Protein 3UH0 (pdb70)

Structure (mmCIF, N/CA/C/O backbone):
data_3UH0
#
_entry.id   3UH0
#
_cell.length_a   68.484
_cell.length_b   68.484
_cell.length_c   192.276
_cell.angle_alpha   90.00
_cell.angle_beta   90.00
_cell.angle_gamma   90.00
#
_symmetry.space_group_name_H-M   'P 43 21 2'
#
loop_
_entity.id
_entity.type
_entity.pdbx_description
1 polymer 'Threonyl-tRNA synthetase, mitochondrial'
2 non-polymer 'ZINC ION'
3 non-polymer "5'-O-(N-(L-THREONYL)-SULFAMOYL)ADENOSINE"
4 non-polymer 'SULFATE ION'
5 water water
#
loop_
_atom_site.group_PDB
_atom_site.id
_atom_site.type_symbol
_atom_site.label_atom_id
_atom_site.label_alt_id
_atom_site.label_comp_id
_atom_site.label_asym_id
_atom_site.label_entity_id
_atom_site.label_seq_id
_atom_site.pdbx_PDB_ins_code
_atom_site.Cartn_x
_atom_site.Cartn_y
_atom_site.Cartn_z
_atom_site.occupancy
_atom_site.B_iso_or_equiv
_atom_site.auth_seq_id
_atom_site.auth_comp_id
_atom_site.auth_asym_id
_atom_site.auth_atom_id
_atom_site.pdbx_PDB_model_num
ATOM 1 N N . SER A 1 30 ? -19.491 -30.002 -58.827 1.00 74.30 32 SER A N 1
ATOM 2 C CA . SER A 1 30 ? -18.569 -30.872 -58.096 1.00 76.82 32 SER A CA 1
ATOM 3 C C . SER A 1 30 ? -17.352 -30.105 -57.562 1.00 74.40 32 SER A C 1
ATOM 4 O O . SER A 1 30 ? -16.318 -30.698 -57.252 1.00 71.05 32 SER A O 1
ATOM 6 N N . ALA A 1 31 ? -17.496 -28.788 -57.432 1.00 69.01 33 ALA A N 1
ATOM 7 C CA . ALA A 1 31 ? -16.364 -27.901 -57.152 1.00 60.31 33 ALA A CA 1
ATOM 8 C C . ALA A 1 31 ? -15.938 -27.819 -55.683 1.00 65.83 33 ALA A C 1
ATOM 9 O O . ALA A 1 31 ? -16.771 -27.728 -54.779 1.00 61.89 33 ALA A O 1
ATOM 11 N N . THR A 1 32 ? -14.622 -27.846 -55.477 1.00 51.93 34 THR A N 1
ATOM 12 C CA . THR A 1 32 ? -13.999 -27.626 -54.174 1.00 52.37 34 THR A CA 1
ATOM 13 C C . THR A 1 32 ? -13.720 -26.138 -53.959 1.00 48.51 34 THR A C 1
ATOM 14 O O . THR A 1 32 ? -13.768 -25.352 -54.907 1.00 39.10 34 THR A O 1
ATOM 18 N N . PRO A 1 33 ? -13.425 -25.747 -52.709 1.00 50.41 35 PRO A N 1
ATOM 19 C CA . PRO A 1 33 ? -12.977 -24.386 -52.395 1.00 39.70 35 PRO A CA 1
ATOM 20 C C . PRO A 1 33 ? -11.800 -23.950 -53.269 1.00 48.43 35 PRO A C 1
ATOM 21 O O . PRO A 1 33 ? -11.819 -22.853 -53.835 1.00 33.78 35 PRO A O 1
ATOM 25 N N . ALA A 1 34 ? -10.785 -24.804 -53.368 1.00 43.80 36 ALA A N 1
ATOM 26 C CA . ALA A 1 34 ? -9.616 -24.513 -54.193 1.00 41.66 36 ALA A CA 1
ATOM 27 C C . ALA A 1 34 ? -10.011 -24.255 -55.645 1.00 33.39 36 ALA A C 1
ATOM 28 O O . ALA A 1 34 ? -9.528 -23.308 -56.268 1.00 40.36 36 ALA A O 1
ATOM 30 N N . THR A 1 35 ? -10.888 -25.101 -56.179 1.00 32.69 37 THR A N 1
ATOM 31 C CA A THR A 1 35 ? -11.374 -24.964 -57.551 0.71 38.33 37 THR A CA 1
ATOM 32 C CA B THR A 1 35 ? -11.340 -24.941 -57.556 0.29 38.32 37 THR A CA 1
ATOM 33 C C . THR A 1 35 ? -12.193 -23.688 -57.722 1.00 38.87 37 THR A C 1
ATOM 34 O O . THR A 1 35 ? -12.164 -23.050 -58.776 1.00 36.21 37 THR A O 1
ATOM 41 N N . MET A 1 36 ? -12.938 -23.324 -56.683 1.00 31.55 38 MET A N 1
ATOM 42 C CA . MET A 1 36 ? -13.752 -22.113 -56.729 1.00 31.28 38 MET A CA 1
ATOM 43 C C . MET A 1 36 ? -12.861 -20.879 -56.816 1.00 32.18 38 MET A C 1
ATOM 44 O O . MET A 1 36 ? -13.178 -19.916 -57.515 1.00 32.68 38 MET A O 1
ATOM 49 N N . THR A 1 37 ? -11.745 -20.921 -56.098 1.00 38.88 39 THR A N 1
ATOM 50 C CA . THR A 1 37 ? -10.785 -19.827 -56.092 1.00 24.19 39 THR A CA 1
ATOM 51 C C . THR A 1 37 ? -10.125 -19.675 -57.461 1.00 31.32 39 THR A C 1
ATOM 52 O O . THR A 1 37 ? -9.898 -18.557 -57.929 1.00 29.40 39 THR A O 1
ATOM 56 N N . SER A 1 38 ? -9.826 -20.802 -58.102 1.00 31.96 40 SER A N 1
ATOM 57 C CA . SER A 1 38 ? -9.210 -20.800 -59.428 1.00 30.88 40 SER A CA 1
ATOM 58 C C . SER A 1 38 ? -10.186 -20.357 -60.516 1.00 26.12 40 SER A C 1
ATOM 59 O O . SER A 1 38 ? -9.790 -19.710 -61.487 1.00 29.75 40 SER A O 1
ATOM 61 N N . MET A 1 39 ? -11.458 -20.712 -60.358 1.00 23.75 41 MET A N 1
ATOM 62 C CA . MET A 1 39 ? -12.493 -20.314 -61.316 1.00 35.17 41 MET A CA 1
ATOM 63 C C . MET A 1 39 ? -12.744 -18.806 -61.277 1.00 30.18 41 MET A C 1
ATOM 64 O O . MET A 1 39 ? -12.815 -18.149 -62.321 1.00 31.27 41 MET A O 1
ATOM 69 N N . VAL A 1 40 ? -12.881 -18.263 -60.071 1.00 21.84 42 VAL A N 1
ATOM 70 C CA . VAL A 1 40 ? -13.084 -16.825 -59.898 1.00 22.42 42 VAL A CA 1
ATOM 71 C C . VAL A 1 40 ? -11.863 -16.046 -60.383 1.00 22.88 42 VAL A C 1
ATOM 72 O O . VAL A 1 40 ? -11.991 -15.036 -61.081 1.00 23.91 42 VAL A O 1
ATOM 76 N N . SER A 1 41 ? -10.678 -16.531 -60.027 1.00 22.64 43 SER A N 1
ATOM 77 C CA . SER A 1 41 ? -9.430 -15.879 -60.419 1.00 22.57 43 SER A CA 1
ATOM 78 C C . SER A 1 41 ? -9.259 -15.832 -61.938 1.00 26.83 43 SER A C 1
ATOM 79 O O . SER A 1 41 ? -8.711 -14.870 -62.476 1.00 25.51 43 SER A O 1
ATOM 82 N N . GLN A 1 42 ? -9.737 -16.863 -62.631 1.00 28.38 44 GLN A N 1
ATOM 83 C CA A GLN A 1 42 ? -9.640 -16.910 -64.086 0.13 29.61 44 GLN A CA 1
ATOM 84 C C . GLN A 1 42 ? -10.654 -15.989 -64.745 1.00 31.65 44 GLN A C 1
ATOM 85 O O . GLN A 1 42 ? -10.411 -15.457 -65.826 1.00 45.29 44 GLN A O 1
ATOM 91 N N . ARG A 1 43 ? -11.789 -15.802 -64.083 1.00 25.98 45 ARG A N 1
ATOM 92 C CA . ARG A 1 43 ? -12.855 -14.948 -64.599 1.00 32.52 45 ARG A CA 1
ATOM 93 C C . ARG A 1 43 ? -12.526 -13.469 -64.395 1.00 28.36 45 ARG A C 1
ATOM 94 O O . ARG A 1 43 ? -12.830 -12.632 -65.246 1.00 26.66 45 ARG A O 1
ATOM 102 N N . GLN A 1 44 ? -11.866 -13.161 -63.282 1.00 21.85 46 GLN A N 1
ATOM 103 C CA . GLN A 1 44 ? -11.623 -11.776 -62.897 1.00 19.68 46 GLN A CA 1
ATOM 104 C C . GLN A 1 44 ? -10.151 -11.377 -62.931 1.00 24.38 46 GLN A C 1
ATOM 105 O O . GLN A 1 44 ? -9.795 -10.291 -62.472 1.00 16.26 46 GLN A O 1
ATOM 111 N N . ASP A 1 45 ? -9.305 -12.252 -63.468 1.00 17.98 47 ASP A N 1
ATOM 112 C CA . ASP A 1 45 ? -7.880 -11.970 -63.597 1.00 20.90 47 ASP A CA 1
ATOM 113 C C . ASP A 1 45 ? -7.256 -11.556 -62.266 1.00 15.52 47 ASP A C 1
ATOM 114 O O . ASP A 1 45 ? -6.556 -10.548 -62.193 1.00 18.31 47 ASP A O 1
ATOM 119 N N . LEU A 1 46 ? -7.497 -12.347 -61.225 1.00 19.41 48 LEU A N 1
ATOM 120 C CA . LEU A 1 46 ? -7.072 -12.002 -59.868 1.00 15.50 48 LEU A CA 1
ATOM 121 C C . LEU A 1 46 ? -5.633 -12.409 -59.558 1.00 16.58 48 LEU A C 1
ATOM 122 O O . LEU A 1 46 ? -4.819 -11.584 -59.139 1.00 17.31 48 LEU A O 1
ATOM 127 N N . PHE A 1 47 ? -5.325 -13.690 -59.748 1.00 16.83 49 PHE A N 1
ATOM 128 C CA . PHE A 1 47 ? -4.014 -14.220 -59.374 1.00 16.22 49 PHE A CA 1
ATOM 129 C C . PHE A 1 47 ? -3.424 -15.125 -60.445 1.00 33.33 49 PHE A C 1
ATOM 130 O O . PHE A 1 47 ? -4.087 -15.467 -61.424 1.00 18.55 49 PHE A O 1
ATOM 138 N N . MET A 1 48 ? -2.172 -15.519 -60.237 1.00 26.78 50 MET A N 1
ATOM 139 C CA . MET A 1 48 ? -1.525 -16.506 -61.088 1.00 27.09 50 MET A CA 1
ATOM 140 C C . MET A 1 48 ? -0.409 -17.189 -60.303 1.00 29.29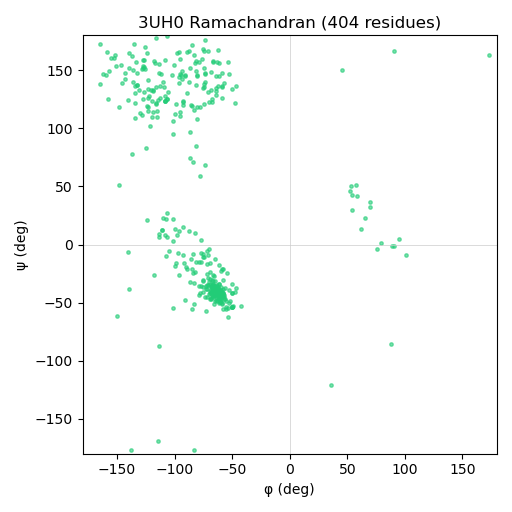 50 MET A C 1
ATOM 141 O O . MET A 1 48 ? 0.048 -16.674 -59.279 1.00 24.85 50 MET A O 1
ATOM 146 N N . THR A 1 49 ? 0.011 -18.358 -60.774 1.00 27.96 51 THR A N 1
ATOM 147 C CA . THR A 1 49 ? 1.107 -19.090 -60.159 1.00 24.58 51 THR A CA 1
ATOM 148 C C . THR A 1 49 ? 2.146 -19.441 -61.218 1.00 34.98 51 THR A C 1
ATOM 149 O O . THR A 1 49 ? 1.841 -19.472 -62.409 1.00 28.16 51 THR A O 1
ATOM 153 N N . ASP A 1 50 ? 3.372 -19.703 -60.779 1.00 28.74 52 ASP A N 1
ATOM 154 C CA . ASP A 1 50 ? 4.423 -20.170 -61.674 1.00 33.61 52 ASP A CA 1
ATOM 155 C C . ASP A 1 50 ? 5.322 -21.135 -60.915 1.00 34.00 52 ASP A C 1
ATOM 156 O O . ASP A 1 50 ? 5.622 -20.906 -59.743 1.00 28.12 52 ASP A O 1
ATOM 161 N N . PRO A 1 51 ? 5.736 -22.231 -61.576 1.00 37.72 53 PRO A N 1
ATOM 162 C CA . PRO A 1 51 ? 6.588 -23.263 -60.970 1.00 29.16 53 PRO A CA 1
ATOM 163 C C . PRO A 1 51 ? 7.979 -22.754 -60.602 1.00 35.11 53 PRO A C 1
ATOM 164 O O . PRO A 1 51 ? 8.717 -23.445 -59.896 1.00 29.12 53 PRO A O 1
ATOM 168 N N . LEU A 1 52 ? 8.339 -21.568 -61.084 1.00 28.08 54 LEU A N 1
ATOM 169 C CA . LEU A 1 52 ? 9.628 -20.978 -60.731 1.00 31.97 54 LEU A CA 1
ATOM 170 C C . LEU A 1 52 ? 9.607 -20.450 -59.297 1.00 29.50 54 LEU A C 1
ATOM 171 O O . LEU A 1 52 ? 10.644 -20.104 -58.734 1.00 24.46 54 LEU A O 1
ATOM 176 N N . SER A 1 53 ? 8.415 -20.397 -58.712 1.00 19.51 55 SER A N 1
ATOM 177 C CA A SER A 1 53 ? 8.253 -19.987 -57.321 0.37 26.50 55 SER A CA 1
ATOM 178 C CA B SER A 1 53 ? 8.258 -19.986 -57.319 0.63 26.54 55 SER A CA 1
ATOM 179 C C . SER A 1 53 ? 7.043 -20.674 -56.702 1.00 22.00 55 SER A C 1
ATOM 180 O O . SER A 1 53 ? 6.020 -20.034 -56.443 1.00 22.59 55 SER A O 1
ATOM 185 N N . PRO A 1 54 ? 7.156 -21.991 -56.465 1.00 22.24 56 PRO A N 1
ATOM 186 C CA . PRO A 1 54 ? 6.078 -22.839 -55.946 1.00 30.34 56 PRO A CA 1
ATOM 187 C C . PRO A 1 54 ? 5.575 -22.353 -54.595 1.00 23.88 56 PRO A C 1
ATOM 188 O O . PRO A 1 54 ? 6.378 -22.177 -53.681 1.00 23.64 56 PRO A O 1
ATOM 192 N N . GLY A 1 55 ? 4.268 -22.134 -54.472 1.00 23.92 57 GLY A N 1
ATOM 193 C CA . GLY A 1 55 ? 3.681 -21.760 -53.194 1.00 31.05 57 GLY A CA 1
ATOM 194 C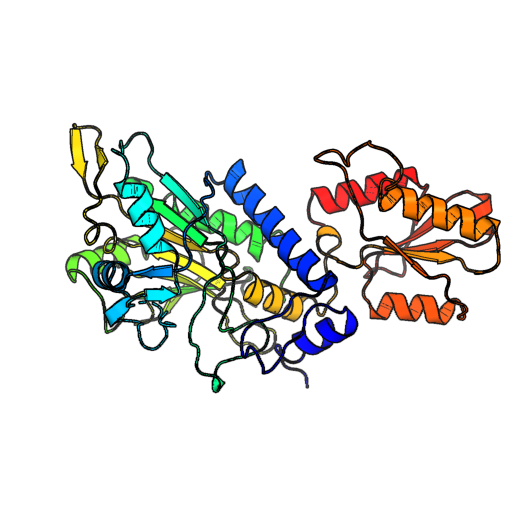 C . GLY A 1 55 ? 3.660 -20.266 -52.932 1.00 30.23 57 GLY A C 1
ATOM 195 O O . GLY A 1 55 ? 3.173 -19.823 -51.888 1.00 30.44 57 GLY A O 1
ATOM 196 N N . SER A 1 56 ? 4.202 -19.494 -53.870 1.00 20.08 58 SER A N 1
ATOM 197 C CA . SER A 1 56 ? 4.152 -18.038 -53.783 1.00 26.00 58 SER A CA 1
ATOM 198 C C . SER A 1 56 ? 3.183 -17.509 -54.830 1.00 29.55 58 SER A C 1
ATOM 199 O O . SER A 1 56 ? 3.335 -17.772 -56.019 1.00 32.19 58 SER A O 1
ATOM 202 N N . MET A 1 57 ? 2.187 -16.756 -54.384 1.00 24.72 59 MET A N 1
ATOM 203 C CA A MET A 1 57 ? 1.164 -16.251 -55.290 0.52 28.46 59 MET A CA 1
ATOM 204 C CA B MET A 1 57 ? 1.154 -16.236 -55.272 0.48 28.48 59 MET A CA 1
ATOM 205 C C . MET A 1 57 ? 1.608 -14.977 -56.006 1.00 26.51 59 MET A C 1
ATOM 206 O O . MET A 1 57 ? 2.436 -14.214 -55.505 1.00 24.54 59 MET A O 1
ATOM 215 N N . PHE A 1 58 ? 1.072 -14.779 -57.202 1.00 24.41 60 PHE A N 1
ATOM 216 C CA . PHE A 1 58 ? 1.233 -13.535 -57.933 1.00 18.12 60 PHE A CA 1
ATOM 217 C C . PHE A 1 58 ? -0.124 -12.853 -57.835 1.00 25.15 60 PHE A C 1
ATOM 218 O O . PHE A 1 58 ? -1.143 -13.454 -58.180 1.00 25.62 60 PHE A O 1
ATOM 226 N N . PHE A 1 59 ? -0.165 -11.621 -57.347 1.00 15.63 61 PHE A N 1
ATOM 227 C CA . PHE A 1 59 ? -1.416 -10.880 -57.389 1.00 16.35 61 PHE A CA 1
ATOM 228 C C . PHE A 1 59 ? -1.438 -10.001 -58.629 1.00 17.47 61 PHE A C 1
ATOM 229 O O . PHE A 1 59 ? -0.677 -9.039 -58.721 1.00 15.38 61 PHE A O 1
ATOM 237 N N . LEU A 1 60 ? -2.293 -10.340 -59.590 1.00 23.41 62 LEU A N 1
ATOM 238 C CA . LEU A 1 60 ? -2.464 -9.497 -60.768 1.00 13.39 62 LEU A CA 1
ATOM 239 C C . LEU A 1 60 ? -3.200 -8.232 -60.350 1.00 18.38 62 LEU A C 1
ATOM 240 O O . LEU A 1 60 ? -3.727 -8.164 -59.233 1.00 14.16 62 LEU A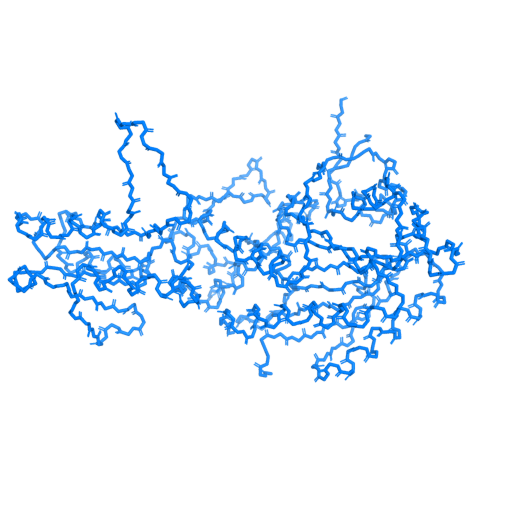 O 1
ATOM 245 N N . PRO A 1 61 ? -3.216 -7.212 -61.226 1.00 21.75 63 PRO A N 1
ATOM 246 C CA . PRO A 1 61 ? -3.810 -5.923 -60.856 1.00 16.75 63 PRO A CA 1
ATOM 247 C C . PRO A 1 61 ? -5.123 -6.062 -60.086 1.00 14.19 63 PRO A C 1
ATOM 248 O O . PRO A 1 61 ? -5.234 -5.490 -59.005 1.00 12.46 63 PRO A O 1
ATOM 252 N N . ASN A 1 62 ? -6.091 -6.803 -60.618 1.00 14.49 64 ASN A N 1
ATOM 253 C CA . ASN A 1 62 ? -7.381 -6.950 -59.943 1.00 16.54 64 ASN A CA 1
ATOM 254 C C . ASN A 1 62 ? -7.292 -7.687 -58.609 1.00 15.39 64 ASN A C 1
ATOM 255 O O . ASN A 1 62 ? -8.033 -7.382 -57.672 1.00 15.52 64 ASN A O 1
ATOM 260 N N . GLY A 1 63 ? -6.412 -8.681 -58.538 1.00 14.60 65 GLY A N 1
ATOM 261 C CA . GLY A 1 63 ? -6.203 -9.418 -57.305 1.00 12.65 65 GLY A CA 1
ATOM 262 C C . GLY A 1 63 ? -5.531 -8.534 -56.275 1.00 20.18 65 GLY A C 1
ATOM 263 O O . GLY A 1 63 ? -5.873 -8.554 -55.092 1.00 16.08 65 GLY A O 1
ATOM 264 N N . ALA A 1 64 ? -4.574 -7.735 -56.735 1.00 13.68 66 ALA A N 1
ATOM 265 C CA . ALA A 1 64 ? -3.852 -6.825 -55.854 1.00 12.08 66 ALA A CA 1
ATOM 266 C C . ALA A 1 64 ? -4.756 -5.709 -55.332 1.00 11.35 66 ALA A C 1
ATOM 267 O O . ALA A 1 64 ? -4.556 -5.216 -54.223 1.00 12.67 66 ALA A O 1
ATOM 269 N N . LYS A 1 65 ? -5.752 -5.304 -56.113 1.00 13.97 67 LYS A N 1
ATOM 270 C CA . LYS A 1 65 ? -6.687 -4.287 -55.627 1.00 14.56 67 LYS A CA 1
ATOM 271 C C . LYS A 1 65 ? -7.449 -4.782 -54.405 1.00 15.04 67 LYS A C 1
ATOM 272 O O . LYS A 1 65 ? -7.645 -4.046 -53.441 1.00 15.15 67 LYS A O 1
ATOM 278 N N . ILE A 1 66 ? -7.881 -6.035 -54.449 1.00 9.92 68 ILE A N 1
ATOM 279 C CA . ILE A 1 66 ? -8.629 -6.606 -53.332 1.00 12.46 68 ILE A CA 1
ATOM 280 C C . ILE A 1 66 ? -7.744 -6.703 -52.097 1.00 13.34 68 ILE A C 1
ATOM 281 O O . ILE A 1 66 ? -8.121 -6.261 -51.007 1.00 13.38 68 ILE A O 1
ATOM 286 N N . PHE A 1 67 ? -6.570 -7.297 -52.288 1.00 11.73 69 PHE A N 1
ATOM 287 C CA . PHE A 1 67 ? -5.541 -7.427 -51.260 1.00 19.63 69 PHE A CA 1
ATOM 288 C C . PHE A 1 67 ? -5.269 -6.091 -50.565 1.00 14.93 69 PHE A C 1
ATOM 289 O O . PHE A 1 67 ? -5.306 -5.986 -49.334 1.00 14.97 69 PHE A O 1
ATOM 297 N N . ASN A 1 68 ? -4.993 -5.067 -51.361 1.00 15.40 70 ASN A N 1
ATOM 298 C CA . ASN A 1 68 ? -4.692 -3.746 -50.822 1.00 17.61 70 ASN A CA 1
ATOM 299 C C . ASN A 1 68 ? -5.879 -3.099 -50.125 1.00 12.07 70 ASN A C 1
ATOM 300 O O . ASN A 1 68 ? -5.708 -2.363 -49.155 1.00 15.76 70 ASN A O 1
ATOM 305 N N . LYS A 1 69 ? -7.080 -3.367 -50.625 1.00 18.21 71 LYS A N 1
ATOM 306 C CA . LYS A 1 69 ? -8.282 -2.821 -50.009 1.00 17.66 71 LYS A CA 1
ATOM 307 C C . LYS A 1 69 ? -8.478 -3.411 -48.618 1.00 16.11 71 LYS A C 1
ATOM 308 O O . LYS A 1 69 ? -8.820 -2.701 -47.674 1.00 17.74 71 LYS A O 1
ATOM 314 N N . LEU A 1 70 ? -8.255 -4.715 -48.493 1.00 15.17 72 LEU A N 1
ATOM 315 C CA . LEU A 1 70 ? -8.391 -5.384 -47.202 1.00 11.02 72 LEU A CA 1
ATOM 316 C C . LEU A 1 70 ? -7.401 -4.815 -46.197 1.00 9.83 72 LEU A C 1
ATOM 317 O O . LEU A 1 70 ? -7.749 -4.568 -45.044 1.00 13.12 72 LEU A O 1
ATOM 322 N N . ILE A 1 71 ? -6.167 -4.597 -46.641 1.00 13.85 73 ILE A N 1
ATOM 323 C CA . ILE A 1 71 ? -5.127 -4.064 -45.766 1.00 12.74 73 ILE A CA 1
ATOM 324 C C . ILE A 1 71 ? -5.443 -2.629 -45.353 1.00 14.35 73 ILE A C 1
ATOM 325 O O . ILE A 1 71 ? -5.194 -2.235 -44.215 1.00 13.68 73 ILE A O 1
ATOM 330 N N . GLU A 1 72 ? -5.985 -1.852 -46.287 1.00 14.49 74 GLU A N 1
ATOM 331 C CA . GLU A 1 72 ? -6.393 -0.482 -45.996 1.00 18.63 74 GLU A CA 1
ATOM 332 C C . GLU A 1 72 ? -7.470 -0.488 -44.919 1.00 17.98 74 GLU A C 1
ATOM 333 O O . GLU A 1 72 ? -7.419 0.291 -43.969 1.00 12.51 74 GLU A O 1
ATOM 339 N N . PHE A 1 73 ? -8.448 -1.373 -45.073 1.00 13.68 75 PHE A N 1
ATOM 340 C CA . PHE A 1 73 ? -9.517 -1.494 -44.091 1.00 12.62 75 PHE A CA 1
ATOM 341 C C . PHE A 1 73 ? -8.966 -1.829 -42.710 1.00 16.31 75 PHE A C 1
ATOM 342 O O . PHE A 1 73 ? -9.308 -1.179 -41.721 1.00 16.00 75 PHE A O 1
ATOM 350 N N . MET A 1 74 ? -8.111 -2.845 -42.644 1.00 12.78 76 MET A N 1
ATOM 351 C CA . MET A 1 74 ? -7.600 -3.330 -41.365 1.00 15.98 76 MET A CA 1
ATOM 352 C C . MET A 1 74 ? -6.677 -2.316 -40.696 1.00 15.01 76 MET A C 1
ATOM 353 O O . MET A 1 74 ? -6.670 -2.189 -39.470 1.00 17.61 76 MET A O 1
ATOM 358 N N . LYS A 1 75 ? -5.895 -1.591 -41.490 1.00 17.71 77 LYS A N 1
ATOM 359 C CA . LYS A 1 75 ? -5.026 -0.559 -40.923 1.00 17.26 77 LYS A CA 1
ATOM 360 C C . LYS A 1 75 ? -5.850 0.528 -40.238 1.00 13.62 77 LYS A C 1
ATOM 361 O O . LYS A 1 75 ? -5.484 1.011 -39.166 1.00 17.92 77 LYS A O 1
ATOM 367 N N . LEU A 1 76 ? -6.963 0.908 -40.860 1.00 11.08 78 LEU A N 1
ATOM 368 C CA . LEU A 1 76 ? -7.835 1.932 -40.288 1.00 10.26 78 LEU A CA 1
ATOM 369 C C . LEU A 1 76 ? -8.386 1.480 -38.932 1.00 16.26 78 LEU A C 1
ATOM 370 O O . LEU A 1 76 ? -8.369 2.244 -37.962 1.00 16.22 78 LEU A O 1
ATOM 375 N N . GLN A 1 77 ? -8.857 0.237 -38.855 1.00 10.32 79 GLN A N 1
ATOM 376 C CA . GLN A 1 77 ? -9.409 -0.271 -37.596 1.00 12.32 79 GLN A CA 1
ATOM 377 C C . GLN A 1 77 ? -8.325 -0.343 -36.534 1.00 10.44 79 GLN A C 1
ATOM 378 O O . GLN A 1 77 ? -8.534 0.065 -35.391 1.00 16.23 79 GLN A O 1
ATOM 384 N N . GLN A 1 78 ? -7.158 -0.849 -36.915 1.00 11.26 80 GLN A N 1
ATOM 385 C CA . GLN A 1 78 ? -6.073 -1.038 -35.958 1.00 14.89 80 GLN A CA 1
ATOM 386 C C . GLN A 1 78 ? -5.484 0.275 -35.438 1.00 17.14 80 GLN A C 1
ATOM 387 O O . GLN A 1 78 ? -5.220 0.401 -34.243 1.00 15.91 80 GLN A O 1
ATOM 393 N N . LYS A 1 79 ? -5.292 1.255 -36.319 1.00 15.68 81 LYS A N 1
ATOM 394 C CA . LYS A 1 79 ? -4.705 2.529 -35.899 1.00 18.92 81 LYS A CA 1
ATOM 395 C C . LY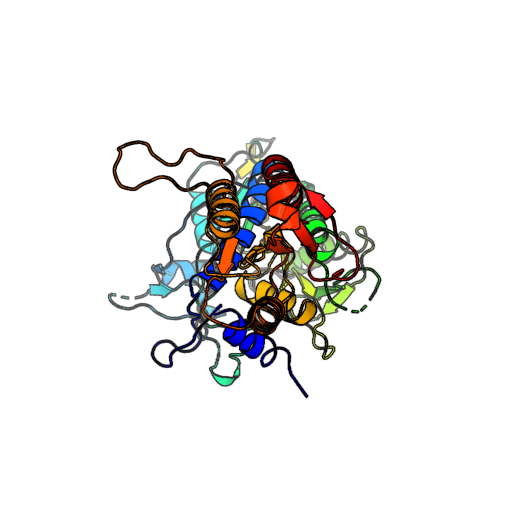S A 1 79 ? -5.685 3.462 -35.189 1.00 16.06 81 LYS A C 1
ATOM 396 O O . LYS A 1 79 ? -5.334 4.092 -34.193 1.00 18.31 81 LYS A O 1
ATOM 402 N N . PHE A 1 80 ? -6.903 3.576 -35.707 1.00 12.03 82 PHE A N 1
ATOM 403 C CA . PHE A 1 80 ? -7.809 4.628 -35.236 1.00 11.55 82 PHE A CA 1
ATOM 404 C C . PHE A 1 80 ? -9.015 4.134 -34.442 1.00 15.88 82 PHE A C 1
ATOM 405 O O . PHE A 1 80 ? -9.953 4.886 -34.188 1.00 18.46 82 PHE A O 1
ATOM 413 N N . LYS A 1 81 ? -8.985 2.870 -34.043 1.00 16.82 83 LYS A N 1
ATOM 414 C CA . LYS A 1 81 ? -10.032 2.346 -33.178 1.00 17.45 83 LYS A CA 1
ATOM 415 C C . LYS A 1 81 ? -9.468 1.425 -32.095 1.00 18.62 83 LYS A C 1
ATOM 416 O O . LYS A 1 81 ? -9.925 1.464 -30.955 1.00 18.53 83 LYS A O 1
ATOM 422 N N . PHE A 1 82 ? -8.461 0.622 -32.438 1.00 15.48 84 PHE A N 1
ATOM 423 C CA . PHE A 1 82 ? -7.956 -0.380 -31.501 1.00 16.26 84 PHE A CA 1
ATOM 424 C C . PHE A 1 82 ? -6.553 -0.142 -30.947 1.00 20.02 84 PHE A C 1
ATOM 425 O O . PHE A 1 82 ? -5.971 -1.035 -30.344 1.00 17.09 84 PHE A O 1
ATOM 433 N N . GLY A 1 83 ? -6.013 1.056 -31.155 1.00 15.67 85 GLY A N 1
ATOM 434 C CA . GLY A 1 83 ? -4.794 1.469 -30.478 1.00 14.01 85 GLY A CA 1
ATOM 435 C C . GLY A 1 83 ? -3.498 0.780 -30.874 1.00 19.39 85 GLY A C 1
ATOM 436 O O . GLY A 1 83 ? -2.637 0.543 -30.022 1.00 21.38 85 GLY A O 1
ATOM 437 N N . PHE A 1 84 ? -3.348 0.466 -32.158 1.00 16.47 86 PHE A N 1
ATOM 438 C CA . PHE A 1 84 ? -2.120 -0.145 -32.664 1.00 19.51 86 PHE A CA 1
ATOM 439 C C . PHE A 1 84 ? -1.216 0.857 -33.389 1.00 19.70 86 PHE A C 1
ATOM 440 O O . PHE A 1 84 ? -1.692 1.784 -34.042 1.00 19.99 86 PHE A O 1
ATOM 448 N N . ASN A 1 85 ? 0.092 0.656 -33.259 1.00 13.28 87 ASN A N 1
ATOM 449 C CA A ASN A 1 85 ? 1.079 1.452 -33.983 0.53 20.66 87 ASN A CA 1
ATOM 450 C C . ASN A 1 85 ? 1.861 0.567 -34.943 1.00 18.81 87 ASN A C 1
ATOM 451 O O . ASN A 1 85 ? 2.513 -0.394 -34.521 1.00 17.50 87 ASN A O 1
ATOM 460 N N . GLU A 1 86 ? 1.803 0.881 -36.234 1.00 12.77 88 GLU A N 1
ATOM 461 C CA . GLU A 1 86 ? 2.467 0.025 -37.216 1.00 11.11 88 GLU A CA 1
ATOM 462 C C . GLU A 1 86 ? 3.990 0.154 -37.210 1.00 18.60 88 GLU A C 1
ATOM 463 O O . GLU A 1 86 ? 4.542 1.246 -37.070 1.00 15.51 88 GLU A O 1
ATOM 469 N N . VAL A 1 87 ? 4.661 -0.981 -37.362 1.00 15.97 89 VAL A N 1
ATOM 470 C CA . VAL A 1 87 ? 6.110 -1.010 -37.487 1.00 17.86 89 VAL A CA 1
ATOM 471 C C . VAL A 1 87 ? 6.484 -1.789 -38.743 1.00 19.44 89 VAL A C 1
ATOM 472 O O . VAL A 1 87 ? 5.690 -2.585 -39.248 1.00 18.85 89 VAL A O 1
ATOM 476 N N . VAL A 1 88 ? 7.688 -1.551 -39.248 1.00 14.65 90 VAL A N 1
ATOM 477 C CA . VAL A 1 88 ? 8.200 -2.285 -40.398 1.00 19.55 90 VAL A CA 1
ATOM 478 C C . VAL A 1 88 ? 9.535 -2.922 -40.018 1.00 17.78 90 VAL A C 1
ATOM 479 O O . VAL A 1 88 ? 10.483 -2.224 -39.667 1.00 22.68 90 VAL A O 1
ATOM 483 N N . THR A 1 89 ? 9.599 -4.249 -40.074 1.00 20.68 91 THR A N 1
ATOM 484 C CA . THR A 1 89 ? 10.740 -4.989 -39.534 1.00 22.62 91 THR A CA 1
ATOM 485 C C . THR A 1 89 ? 11.479 -5.779 -40.623 1.00 19.42 91 THR A C 1
ATOM 486 O O . THR A 1 89 ? 10.907 -6.075 -41.672 1.00 20.89 91 THR A O 1
ATOM 490 N N . PRO A 1 90 ? 12.762 -6.109 -40.382 1.00 20.68 92 PRO A N 1
ATOM 491 C CA . PRO A 1 90 ? 13.550 -6.932 -41.312 1.00 18.60 92 PRO A CA 1
ATOM 492 C C . PRO A 1 90 ? 12.850 -8.252 -41.648 1.00 19.54 92 PRO A C 1
ATOM 493 O O . PRO A 1 90 ? 12.017 -8.714 -40.868 1.00 19.56 92 PRO A O 1
ATOM 497 N N . LEU A 1 91 ? 13.183 -8.852 -42.788 1.00 18.02 93 LEU A N 1
ATOM 498 C CA . LEU A 1 91 ? 12.642 -10.169 -43.119 1.00 17.72 93 LEU A CA 1
ATOM 499 C C . LEU A 1 91 ? 13.613 -11.287 -42.735 1.00 25.13 93 LEU A C 1
ATOM 500 O O . LEU A 1 91 ? 13.195 -12.418 -42.484 1.00 22.28 93 LEU A O 1
ATOM 505 N N . ILE A 1 92 ? 14.907 -10.973 -42.693 1.00 16.40 94 ILE A N 1
ATOM 506 C CA . ILE A 1 92 ? 15.908 -11.974 -42.330 1.00 21.10 94 ILE A CA 1
ATOM 507 C C . ILE A 1 92 ? 16.630 -11.619 -41.035 1.00 20.39 94 ILE A C 1
ATOM 508 O O . ILE A 1 92 ? 17.031 -10.473 -40.819 1.00 26.32 94 ILE A O 1
ATOM 513 N N . TYR A 1 93 ? 16.785 -12.614 -40.173 1.00 24.18 95 TYR A N 1
ATOM 514 C CA . TYR A 1 93 ? 17.529 -12.440 -38.936 1.00 25.20 95 TYR A CA 1
ATOM 515 C C . TYR A 1 93 ? 18.578 -13.539 -38.812 1.00 25.30 95 TYR A C 1
ATOM 516 O O . TYR A 1 93 ? 18.390 -14.650 -39.318 1.00 20.87 95 TYR A O 1
ATOM 525 N N . LYS A 1 94 ? 19.679 -13.226 -38.135 1.00 21.80 96 LYS A N 1
ATOM 526 C CA A LYS A 1 94 ? 20.753 -14.191 -37.933 0.46 32.22 96 LYS A CA 1
ATOM 527 C C . LYS A 1 94 ? 20.256 -15.400 -37.149 1.00 30.86 96 LYS A C 1
ATOM 528 O O . LYS A 1 94 ? 19.271 -15.312 -36.412 1.00 26.85 96 LYS A O 1
ATOM 531 N N . LYS A 1 95 ? 20.943 -16.527 -37.311 1.00 27.32 97 LYS A N 1
ATOM 532 C CA . LYS A 1 95 ? 20.570 -17.773 -36.643 1.00 35.77 97 LYS A CA 1
ATOM 533 C C . LYS A 1 95 ? 20.341 -17.597 -35.143 1.00 25.66 97 LYS A C 1
ATOM 534 O O . LYS A 1 95 ? 19.480 -18.253 -34.556 1.00 35.99 97 LYS A O 1
ATOM 536 N N . THR A 1 96 ? 21.111 -16.697 -34.538 1.00 31.87 98 THR A N 1
ATOM 537 C CA . THR A 1 96 ? 21.102 -16.489 -33.095 1.00 24.66 98 THR A CA 1
ATOM 538 C C . THR A 1 96 ? 19.760 -15.996 -32.568 1.00 36.86 98 THR A C 1
ATOM 539 O O . THR A 1 96 ? 19.316 -16.415 -31.498 1.00 26.35 98 THR A O 1
ATOM 543 N N . LEU A 1 97 ? 19.124 -15.088 -33.302 1.00 34.08 99 LEU A N 1
ATOM 544 C CA . LEU A 1 97 ? 17.834 -14.563 -32.875 1.00 29.72 99 LEU A CA 1
ATOM 545 C C . LEU A 1 97 ? 16.825 -15.697 -32.757 1.00 21.61 99 LEU A C 1
ATOM 546 O O . LEU A 1 97 ? 16.098 -15.797 -31.768 1.00 30.13 99 LEU A O 1
ATOM 551 N N . TRP A 1 98 ? 16.790 -16.553 -33.772 1.00 23.48 100 TRP A N 1
ATOM 552 C CA . TRP A 1 98 ? 15.838 -17.656 -33.803 1.00 28.51 100 TRP A CA 1
ATOM 553 C C . TRP A 1 98 ? 16.150 -18.721 -32.749 1.00 33.87 100 TRP A C 1
ATOM 554 O O . TRP A 1 98 ? 15.267 -19.479 -32.345 1.00 35.01 100 TRP A O 1
ATOM 565 N N . GLU A 1 99 ? 17.405 -18.782 -32.314 1.00 29.88 101 GLU A N 1
ATOM 566 C CA . GLU A 1 99 ? 17.793 -19.679 -31.229 1.00 39.19 101 GLU A CA 1
ATOM 567 C C . GLU A 1 99 ? 17.366 -19.083 -29.892 1.00 32.46 101 GLU A C 1
ATOM 568 O O . GLU A 1 99 ? 16.875 -19.785 -29.009 1.00 34.22 101 GLU A O 1
ATOM 574 N N . LYS A 1 100 ? 17.563 -17.776 -29.759 1.00 31.93 102 LYS A N 1
ATOM 575 C CA . LYS A 1 100 ? 17.182 -17.046 -28.557 1.00 31.11 102 LYS A CA 1
ATOM 576 C C . LYS A 1 100 ? 15.669 -17.088 -28.355 1.00 33.87 102 LYS A C 1
ATOM 577 O O . LYS A 1 100 ? 15.183 -17.152 -27.225 1.00 45.96 102 LYS A O 1
ATOM 583 N N . SER A 1 101 ? 14.926 -17.064 -29.455 1.00 32.42 103 SER A N 1
ATOM 584 C CA . SER A 1 101 ? 13.469 -17.068 -29.385 1.00 37.11 103 SER A CA 1
ATOM 585 C C . SER A 1 101 ? 12.921 -18.480 -29.201 1.00 36.89 103 SER A C 1
ATOM 586 O O . SER A 1 101 ? 11.811 -18.662 -28.700 1.00 42.91 103 SER A O 1
ATOM 589 N N . GLY A 1 102 ? 13.697 -19.477 -29.613 1.00 35.39 104 GLY A N 1
ATOM 590 C CA . GLY A 1 102 ? 13.260 -20.861 -29.529 1.00 38.75 104 GLY A CA 1
ATOM 591 C C . GLY A 1 102 ? 12.631 -21.354 -30.820 1.00 36.25 104 GLY A C 1
ATOM 592 O O . GLY A 1 102 ? 12.135 -22.478 -30.893 1.00 33.10 104 GLY A O 1
ATOM 593 N N . HIS A 1 103 ? 12.651 -20.508 -31.844 1.00 32.49 105 HIS A N 1
ATOM 594 C CA . HIS A 1 103 ? 12.106 -20.865 -33.150 1.00 33.29 105 HIS A CA 1
ATOM 595 C C . HIS A 1 103 ? 12.989 -21.864 -33.899 1.00 36.99 105 HIS A C 1
ATOM 596 O O . HIS A 1 103 ? 12.493 -22.739 -34.611 1.00 37.56 105 HIS A O 1
ATOM 603 N N . TRP A 1 104 ? 14.300 -21.731 -33.735 1.00 34.87 106 TRP A N 1
ATOM 604 C CA . TRP A 1 104 ? 15.250 -22.532 -34.506 1.00 39.30 106 TRP A CA 1
ATOM 605 C C . TRP A 1 104 ? 15.203 -24.023 -34.176 1.00 40.48 106 TRP A C 1
ATOM 606 O O . TRP A 1 104 ? 15.542 -24.861 -35.011 1.00 58.82 106 TRP A O 1
ATOM 617 N N . GLU A 1 105 ? 14.783 -24.356 -32.962 1.00 41.87 107 GLU A N 1
ATOM 618 C CA . GLU A 1 105 ? 14.753 -25.751 -32.537 1.00 41.12 107 GLU A CA 1
ATOM 619 C C . GLU A 1 105 ? 13.350 -26.352 -32.591 1.00 47.26 107 GLU A C 1
ATOM 620 O O . GLU A 1 105 ? 13.153 -27.508 -32.222 1.00 58.58 107 GLU A O 1
ATOM 622 N N . ASN A 1 106 ? 12.383 -25.569 -33.062 1.00 52.18 108 ASN A N 1
ATOM 623 C CA . ASN A 1 106 ? 10.971 -25.961 -33.024 1.00 49.35 108 ASN A CA 1
ATOM 624 C C . ASN A 1 106 ? 10.484 -26.037 -34.460 1.00 56.97 108 ASN A C 1
ATOM 625 O O . ASN A 1 106 ? 9.548 -26.780 -34.761 1.00 48.07 108 ASN A O 1
ATOM 630 N N . TYR A 1 107 ? 11.111 -25.277 -35.349 1.00 45.09 109 TYR A N 1
ATOM 631 C CA . TYR A 1 107 ? 10.447 -24.924 -36.593 1.00 55.83 109 TYR A CA 1
ATOM 632 C C . TYR A 1 107 ? 11.409 -24.960 -37.775 1.00 63.65 109 TYR A C 1
ATOM 633 O O . TYR A 1 107 ? 11.001 -24.804 -38.924 1.00 62.26 109 TYR A O 1
ATOM 642 N N . ALA A 1 108 ? 12.694 -25.159 -37.477 1.00 52.99 110 ALA A N 1
ATOM 643 C CA . ALA A 1 108 ? 13.768 -24.927 -38.447 1.00 56.80 110 ALA A CA 1
ATOM 644 C C . ALA A 1 108 ? 13.636 -25.749 -39.717 1.00 54.39 110 ALA A C 1
ATOM 645 O O . ALA A 1 108 ? 14.212 -25.397 -40.745 1.00 62.17 110 ALA A O 1
ATOM 647 N N . ASP A 1 109 ? 12.888 -26.845 -39.650 1.00 55.71 111 ASP A N 1
ATOM 648 C CA . ASP A 1 109 ? 12.598 -27.619 -40.853 1.00 61.44 111 ASP A CA 1
ATOM 649 C C . ASP A 1 109 ? 11.655 -26.827 -41.773 1.00 54.31 111 ASP A C 1
ATOM 650 O O . ASP A 1 109 ? 11.753 -26.894 -43.001 1.00 44.81 111 ASP A O 1
ATOM 652 N N . ASP A 1 110 ? 10.758 -26.061 -41.162 1.00 58.04 112 ASP A N 1
ATOM 653 C CA . ASP A 1 110 ? 9.804 -25.246 -41.899 1.00 53.90 112 ASP A CA 1
ATOM 654 C C . ASP A 1 110 ? 10.330 -23.837 -42.124 1.00 36.18 112 ASP A C 1
ATOM 655 O O . ASP A 1 110 ? 9.560 -22.942 -42.483 1.00 31.81 112 ASP A O 1
ATOM 660 N N . MET A 1 111 ? 11.630 -23.644 -41.913 1.00 42.19 113 MET A N 1
ATOM 661 C CA A MET A 1 111 ? 12.243 -22.330 -42.080 0.39 37.86 113 MET A CA 1
ATOM 662 C CA B MET A 1 111 ? 12.258 -22.334 -42.062 0.61 37.68 113 MET A CA 1
ATOM 663 C C . MET A 1 111 ? 13.235 -22.289 -43.232 1.00 39.43 113 MET A C 1
ATOM 664 O O . MET A 1 111 ? 14.158 -23.093 -43.306 1.00 51.06 113 MET A O 1
ATOM 673 N N . PHE A 1 112 ? 13.034 -21.344 -44.141 1.00 29.42 114 PHE A N 1
ATOM 674 C CA . PHE A 1 112 ? 13.980 -21.109 -45.221 1.00 26.83 114 PHE A CA 1
ATOM 675 C C . PHE A 1 112 ? 15.233 -20.499 -44.613 1.00 43.33 114 PHE A C 1
ATOM 676 O O . PHE A 1 112 ? 15.163 -19.474 -43.934 1.00 32.86 114 PHE A O 1
ATOM 684 N N . LYS A 1 113 ? 16.375 -21.141 -44.827 1.00 38.16 115 LYS A N 1
ATOM 685 C CA . LYS A 1 113 ? 17.638 -20.587 -44.365 1.00 37.62 115 LYS A CA 1
ATOM 686 C C . LYS A 1 113 ? 18.166 -19.644 -45.439 1.00 36.91 115 LYS A C 1
ATOM 687 O O . LYS A 1 113 ? 17.867 -19.817 -46.621 1.00 43.16 115 LYS A O 1
ATOM 689 N N . VAL A 1 114 ? 18.932 -18.636 -45.036 1.00 37.07 116 VAL A N 1
ATOM 690 C CA . VAL A 1 114 ? 19.478 -17.685 -45.999 1.00 38.12 116 VAL A CA 1
ATOM 691 C C . VAL A 1 114 ? 21.002 -17.673 -45.944 1.00 36.15 116 VAL A C 1
ATOM 692 O O . VAL A 1 114 ? 21.587 -17.614 -44.866 1.00 35.25 116 VAL A O 1
ATOM 696 N N . GLU A 1 115 ? 21.644 -17.727 -47.106 1.00 49.49 117 GLU A N 1
ATOM 697 C CA . GLU A 1 115 ? 23.091 -17.898 -47.143 1.00 53.87 117 GLU A CA 1
ATOM 698 C C . GLU A 1 115 ? 23.840 -16.739 -47.799 1.00 44.65 117 GLU A C 1
ATOM 699 O O . GLU A 1 115 ? 23.468 -16.275 -48.877 1.00 53.72 117 GLU A O 1
ATOM 701 N N . THR A 1 116 ? 24.901 -16.279 -47.141 1.00 55.76 118 THR A N 1
ATOM 702 C CA . THR A 1 116 ? 25.796 -15.275 -47.716 1.00 62.61 118 THR A CA 1
ATOM 703 C C . THR A 1 116 ? 26.889 -15.930 -48.558 1.00 65.27 118 THR A C 1
ATOM 704 O O . THR A 1 116 ? 27.837 -16.501 -48.021 1.00 67.19 118 THR A O 1
ATOM 706 N N . GLU A 1 123 ? 23.411 -19.173 -41.852 1.00 37.92 125 GLU A N 1
ATOM 707 C CA . GLU A 1 123 ? 23.592 -18.291 -40.703 1.00 49.37 125 GLU A CA 1
ATOM 708 C C . GLU A 1 123 ? 22.426 -17.312 -40.589 1.00 35.62 125 GLU A C 1
ATOM 709 O O . GLU A 1 123 ? 22.376 -16.493 -39.667 1.00 41.48 125 GLU A O 1
ATOM 711 N N . TYR A 1 124 ? 21.490 -17.412 -41.529 1.00 37.13 126 TYR A N 1
ATOM 712 C CA . TYR A 1 124 ? 20.308 -16.553 -41.545 1.00 39.20 126 TYR A CA 1
ATOM 713 C C . TYR A 1 124 ? 19.014 -17.367 -41.645 1.00 40.37 126 TYR A C 1
ATOM 714 O O . TYR A 1 124 ? 19.006 -18.486 -42.174 1.00 34.85 126 TYR A O 1
ATOM 723 N N . GLY A 1 125 ? 17.924 -16.800 -41.135 1.00 26.48 127 GLY A N 1
ATOM 724 C CA . GLY A 1 125 ? 16.606 -17.402 -41.258 1.00 28.09 127 GLY A CA 1
ATOM 725 C C . GLY A 1 125 ? 15.614 -16.401 -41.824 1.00 26.91 127 GLY A C 1
ATOM 726 O O . GLY A 1 125 ? 15.480 -15.296 -41.303 1.00 23.28 127 GLY A O 1
ATOM 727 N N . LEU A 1 126 ? 14.941 -16.778 -42.908 1.00 24.06 128 LEU A N 1
ATOM 728 C CA . LEU A 1 126 ? 13.862 -15.970 -43.472 1.00 21.11 128 LEU A CA 1
ATOM 729 C C . LEU A 1 126 ? 12.639 -16.117 -42.572 1.00 28.45 128 LEU A C 1
ATOM 730 O O . LEU A 1 126 ? 12.148 -17.225 -42.365 1.00 26.00 128 LEU A O 1
ATOM 735 N N . LYS A 1 127 ? 12.145 -15.007 -42.036 1.00 20.67 129 LYS A N 1
ATOM 736 C CA . LYS A 1 127 ? 11.167 -15.086 -40.956 1.00 19.46 129 LYS A CA 1
ATOM 737 C C . LYS A 1 127 ? 9.846 -15.745 -41.353 1.00 22.69 129 LYS A C 1
ATOM 738 O O . LYS A 1 127 ? 9.274 -15.433 -42.401 1.00 18.86 129 LYS A O 1
ATOM 744 N N . PRO A 1 128 ? 9.382 -16.692 -40.521 1.00 23.12 130 PRO A N 1
ATOM 745 C CA . PRO A 1 128 ? 8.038 -17.274 -40.585 1.00 20.78 130 PRO A CA 1
ATOM 746 C C . PRO A 1 128 ? 7.110 -16.577 -39.591 1.00 22.75 130 PRO A C 1
ATOM 747 O O . PRO A 1 128 ? 5.906 -16.841 -39.587 1.00 22.03 130 PRO A O 1
ATOM 751 N N . MET A 1 129 ? 7.675 -15.705 -38.755 1.00 19.01 131 MET A N 1
ATOM 752 C CA . MET A 1 129 ? 6.911 -14.953 -37.756 1.00 20.00 131 MET A CA 1
ATOM 753 C C . MET A 1 129 ? 7.549 -13.600 -37.441 1.00 20.68 131 MET A C 1
ATOM 754 O O . MET A 1 129 ? 8.761 -13.430 -37.574 1.00 22.46 131 MET A O 1
ATOM 759 N N . ASN A 1 130 ? 6.728 -12.644 -37.008 1.00 19.38 132 ASN A N 1
ATOM 760 C CA . ASN A 1 130 ? 7.218 -11.314 -36.651 1.00 18.97 132 ASN A CA 1
ATOM 761 C C . ASN A 1 130 ? 7.630 -11.145 -35.179 1.00 21.85 132 ASN A C 1
ATOM 762 O O . ASN A 1 130 ? 8.363 -10.213 -34.853 1.00 34.21 132 ASN A O 1
ATOM 767 N N . CYS A 1 131 ? 7.170 -12.028 -34.293 1.00 28.10 133 CYS A N 1
ATOM 768 C CA . CYS A 1 131 ? 7.292 -11.781 -32.842 1.00 28.01 133 CYS A CA 1
ATOM 769 C C . CYS A 1 131 ? 8.695 -11.393 -32.356 1.00 27.18 133 CYS A C 1
ATOM 770 O O . CYS A 1 131 ? 8.856 -10.379 -31.679 1.00 22.20 133 CYS A O 1
ATOM 773 N N . PRO A 1 132 ? 9.711 -12.204 -32.684 1.00 31.00 134 PRO A N 1
ATOM 774 C CA . PRO A 1 132 ? 11.063 -11.891 -32.207 1.00 27.23 134 PRO A CA 1
ATOM 775 C C . PRO A 1 132 ? 11.506 -10.466 -32.550 1.00 28.35 134 PRO A C 1
ATOM 776 O O . PRO A 1 132 ? 12.151 -9.813 -31.724 1.00 27.52 134 PRO A O 1
ATOM 780 N N . GLY A 1 133 ? 11.169 -9.993 -33.747 1.00 29.25 135 GLY A N 1
ATOM 781 C CA . GLY A 1 133 ? 11.499 -8.638 -34.144 1.00 21.49 135 GLY A CA 1
ATOM 782 C C . GLY A 1 133 ? 10.832 -7.639 -33.222 1.00 23.21 135 GLY A C 1
ATOM 783 O O . GLY A 1 133 ? 11.426 -6.633 -32.838 1.00 20.94 135 GLY A O 1
ATOM 784 N N . HIS A 1 134 ? 9.585 -7.916 -32.857 1.00 20.75 136 HIS A N 1
ATOM 785 C CA . HIS A 1 134 ? 8.860 -7.026 -31.962 1.00 16.71 136 HIS A CA 1
ATOM 786 C C . HIS A 1 134 ? 9.436 -7.041 -30.538 1.00 20.02 136 HIS A C 1
ATOM 787 O O . HIS A 1 134 ? 9.378 -6.033 -29.830 1.00 17.52 136 HIS A O 1
ATOM 794 N N . CYS A 1 135 ? 10.007 -8.170 -30.121 1.00 19.57 137 CYS A N 1
ATOM 795 C CA . CYS A 1 135 ? 10.683 -8.228 -28.822 1.00 19.27 137 CYS A CA 1
ATOM 796 C C . CYS A 1 135 ? 11.924 -7.351 -28.831 1.00 27.29 137 CYS A C 1
ATOM 797 O O . CYS A 1 135 ? 12.255 -6.712 -27.832 1.00 25.55 137 CYS A O 1
ATOM 800 N N . LEU A 1 136 ? 12.609 -7.325 -29.969 1.00 23.29 138 LEU A N 1
ATOM 801 C CA . LEU A 1 136 ? 13.785 -6.482 -30.136 1.00 20.06 138 LEU A CA 1
ATOM 802 C C . LEU A 1 136 ? 13.412 -5.007 -30.025 1.00 25.40 138 LEU A C 1
ATOM 803 O O . LEU A 1 136 ? 14.153 -4.210 -29.449 1.00 29.03 138 LEU A O 1
ATOM 808 N N . ILE A 1 137 ? 12.255 -4.647 -30.570 1.00 16.77 139 ILE A N 1
ATOM 809 C CA . ILE A 1 137 ? 11.790 -3.266 -30.513 1.00 16.06 139 ILE A CA 1
ATOM 810 C C . ILE A 1 137 ? 11.404 -2.872 -29.088 1.00 27.48 139 ILE A C 1
ATOM 811 O O . ILE A 1 137 ? 11.708 -1.769 -28.634 1.00 25.67 139 ILE A O 1
ATOM 816 N N . PHE A 1 138 ? 10.728 -3.773 -28.386 1.00 20.37 140 PHE A N 1
ATOM 817 C CA . PHE A 1 138 ? 10.340 -3.496 -27.014 1.00 21.80 140 PHE A CA 1
ATOM 818 C C . PHE A 1 138 ? 11.583 -3.247 -26.161 1.00 20.44 140 PHE A C 1
ATOM 819 O O . PHE A 1 138 ? 11.669 -2.251 -25.441 1.00 27.50 140 PHE A O 1
ATOM 827 N N . GLY A 1 139 ? 12.551 -4.151 -26.257 1.00 22.00 141 GLY A N 1
ATOM 828 C CA . GLY A 1 139 ? 13.719 -4.103 -25.394 1.00 35.26 141 GLY A CA 1
ATOM 829 C C . GLY A 1 139 ? 14.758 -3.058 -25.754 1.00 39.61 141 GLY A C 1
ATOM 830 O O . GLY A 1 139 ? 15.810 -2.986 -25.116 1.00 42.23 141 GLY A O 1
ATOM 831 N N . LYS A 1 140 ? 14.470 -2.243 -26.766 1.00 39.82 142 LYS A N 1
ATOM 832 C CA . LYS A 1 140 ? 15.423 -1.233 -27.230 1.00 39.51 142 LYS A CA 1
ATOM 833 C C . LYS A 1 140 ? 15.339 0.066 -26.434 1.00 40.32 142 LYS A C 1
ATOM 834 O O . LYS A 1 140 ? 16.276 0.864 -26.437 1.00 51.18 142 LYS A O 1
ATOM 840 N N . LYS A 1 141 ? 14.209 0.282 -25.769 1.00 36.44 143 LYS A N 1
ATOM 841 C CA . LYS A 1 141 ? 13.995 1.489 -24.979 1.00 35.92 143 LYS A CA 1
ATOM 842 C C . LYS A 1 141 ? 13.581 1.117 -23.567 1.00 37.86 143 LYS A C 1
ATOM 843 O O . LYS A 1 141 ? 12.991 0.056 -23.351 1.00 35.43 143 LYS A O 1
ATOM 849 N N . ASP A 1 142 ? 13.877 1.983 -22.604 1.00 47.30 144 ASP A N 1
ATOM 850 C CA . ASP A 1 142 ? 13.282 1.824 -21.289 1.00 41.83 144 ASP A CA 1
ATOM 851 C C . ASP A 1 142 ? 11.778 1.891 -21.488 1.00 41.88 144 ASP A C 1
ATOM 852 O O . ASP A 1 142 ? 11.287 2.726 -22.246 1.00 48.07 144 ASP A O 1
ATOM 857 N N . ARG A 1 143 ? 11.045 1.004 -20.832 1.00 33.49 145 ARG A N 1
ATOM 858 C CA . ARG A 1 143 ? 9.599 1.009 -20.961 1.00 34.93 145 ARG A CA 1
ATOM 859 C C . ARG A 1 143 ? 8.946 1.252 -19.609 1.00 41.93 145 ARG A C 1
ATOM 860 O O . ARG A 1 143 ? 9.305 0.625 -18.613 1.00 43.64 145 ARG A O 1
ATOM 868 N N . SER A 1 144 ? 7.994 2.176 -19.576 1.00 41.68 146 SER A N 1
ATOM 869 C CA . SER A 1 144 ? 7.257 2.461 -18.353 1.00 44.70 146 SER A CA 1
ATOM 870 C C . SER A 1 144 ? 5.898 1.774 -18.383 1.00 40.90 146 SER A C 1
ATOM 871 O O . SER A 1 144 ? 5.355 1.500 -19.453 1.00 38.47 146 SER A O 1
ATOM 874 N N . TYR A 1 145 ? 5.346 1.488 -17.209 1.00 39.32 147 TYR A N 1
ATOM 875 C CA . TYR A 1 145 ? 4.017 0.900 -17.143 1.00 28.16 147 TYR A CA 1
ATOM 876 C C . TYR A 1 145 ? 3.029 1.880 -17.769 1.00 36.12 147 TYR A C 1
ATOM 877 O O . TYR A 1 145 ? 1.915 1.515 -18.144 1.00 38.85 147 TYR A O 1
ATOM 886 N N . ASN A 1 146 ? 3.468 3.128 -17.890 1.00 38.96 148 ASN A N 1
ATOM 887 C CA . ASN A 1 146 ? 2.654 4.201 -18.447 1.00 36.78 148 ASN A CA 1
ATOM 888 C C . ASN A 1 146 ? 2.375 4.088 -19.945 1.00 44.71 148 ASN A C 1
ATOM 889 O O . ASN A 1 146 ? 1.480 4.758 -20.461 1.00 41.86 148 ASN A O 1
ATOM 894 N N . GLU A 1 147 ? 3.138 3.259 -20.651 1.00 34.15 149 GLU A N 1
ATOM 895 C CA . GLU A 1 147 ? 2.907 3.102 -22.085 1.00 39.45 149 GLU A CA 1
ATOM 896 C C . GLU A 1 147 ? 2.301 1.749 -22.441 1.00 35.55 149 GLU A C 1
ATOM 897 O O . GLU A 1 147 ? 2.174 1.407 -23.618 1.00 27.83 149 GLU A O 1
ATOM 903 N N . LEU A 1 148 ? 1.920 0.988 -21.420 1.00 24.37 150 LEU A N 1
ATOM 904 C CA . LEU A 1 148 ? 1.232 -0.277 -21.633 1.00 29.40 150 LEU A CA 1
ATOM 905 C C . LEU A 1 148 ? -0.278 -0.060 -21.548 1.00 31.56 150 LEU A C 1
ATOM 906 O O . LEU A 1 148 ? -0.742 0.797 -20.795 1.00 31.84 150 LEU A O 1
ATOM 911 N N . PRO A 1 149 ? -1.056 -0.827 -22.329 1.00 28.33 151 PRO A N 1
ATOM 912 C CA . PRO A 1 149 ? -0.591 -1.846 -23.277 1.00 26.31 151 PRO A CA 1
ATOM 913 C C . PRO A 1 149 ? 0.091 -1.232 -24.497 1.00 27.61 151 PRO A C 1
ATOM 914 O O . PRO A 1 149 ? -0.449 -0.310 -25.115 1.00 23.24 151 PRO A O 1
ATOM 918 N N . LEU A 1 150 ? 1.270 -1.743 -24.832 1.00 29.24 152 LEU A N 1
ATOM 919 C CA . LEU A 1 150 ? 1.988 -1.305 -26.020 1.00 26.35 152 LEU A CA 1
ATOM 920 C C . LEU A 1 150 ? 1.611 -2.235 -27.173 1.00 23.05 152 LEU A C 1
ATOM 921 O O . LEU A 1 150 ? 1.777 -3.451 -27.071 1.00 20.42 152 LEU A O 1
ATOM 926 N N . ARG A 1 151 ? 1.088 -1.669 -28.259 1.00 18.06 153 ARG A N 1
ATOM 927 C CA . ARG A 1 151 ? 0.560 -2.480 -29.357 1.00 15.98 153 ARG A CA 1
ATOM 928 C C . ARG A 1 151 ? 1.208 -2.170 -30.704 1.00 23.60 153 ARG A C 1
ATOM 929 O O . ARG A 1 151 ? 1.051 -1.073 -31.242 1.00 17.81 153 ARG A O 1
ATOM 937 N N . PHE A 1 152 ? 1.920 -3.153 -31.244 1.00 13.47 154 PHE A N 1
ATOM 938 C CA . PHE A 1 152 ? 2.589 -3.030 -32.536 1.00 13.69 154 PHE A CA 1
ATOM 939 C C . PHE A 1 152 ? 1.890 -3.885 -33.586 1.00 19.53 154 PHE A C 1
ATOM 940 O O . PHE A 1 152 ? 1.547 -5.042 -33.325 1.00 22.02 154 PHE A O 1
ATOM 948 N N . SER A 1 153 ? 1.685 -3.320 -34.772 1.00 19.53 155 SER A N 1
ATOM 949 C CA . SER A 1 153 ? 1.128 -4.066 -35.894 1.00 15.76 155 SER A CA 1
ATOM 950 C C . SER A 1 153 ? 2.182 -4.193 -36.994 1.00 16.30 155 SER A C 1
ATOM 951 O O . SER A 1 153 ? 3.095 -3.371 -37.081 1.00 15.51 155 SER A O 1
ATOM 954 N N . ASP A 1 154 ? 2.059 -5.219 -37.831 1.00 15.45 156 ASP A N 1
ATOM 955 C CA . ASP A 1 154 ? 3.089 -5.516 -38.821 1.00 18.48 156 ASP A CA 1
ATOM 956 C C . ASP A 1 154 ? 2.489 -6.338 -39.959 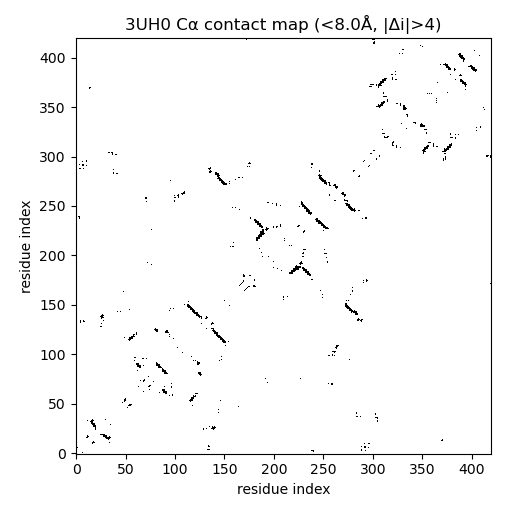1.00 21.55 156 ASP A C 1
ATOM 957 O O . ASP A 1 154 ? 1.894 -7.388 -39.720 1.00 25.86 156 ASP A O 1
ATOM 962 N N . PHE A 1 155 ? 2.633 -5.864 -41.193 1.00 17.98 157 PHE A N 1
ATOM 963 C CA . PHE A 1 155 ? 2.053 -6.564 -42.338 1.00 16.63 157 PHE A CA 1
ATOM 964 C C . PHE A 1 155 ? 3.104 -7.258 -43.201 1.00 21.81 157 PHE A C 1
ATOM 965 O O . PHE A 1 155 ? 2.860 -7.543 -44.377 1.00 16.40 157 PHE A O 1
ATOM 973 N N . SER A 1 156 ? 4.265 -7.530 -42.611 1.00 18.71 158 SER A N 1
ATOM 974 C CA . SER A 1 156 ? 5.386 -8.136 -43.331 1.00 20.01 158 SER A CA 1
ATOM 975 C C . SER A 1 156 ? 5.008 -9.416 -44.068 1.00 13.33 158 SER A C 1
ATOM 976 O O . SER A 1 156 ? 4.165 -10.184 -43.600 1.00 20.05 158 SER A O 1
ATOM 979 N N . PRO A 1 157 ? 5.643 -9.660 -45.228 1.00 16.34 159 PRO A N 1
ATOM 980 C CA . PRO A 1 157 ? 5.519 -10.982 -45.856 1.00 15.04 159 PRO A CA 1
ATOM 981 C C . PRO A 1 157 ? 6.229 -12.052 -45.023 1.00 25.14 159 PRO A C 1
ATOM 982 O O . PRO A 1 157 ? 7.364 -11.846 -44.590 1.00 18.47 159 PRO A O 1
ATOM 986 N N . LEU A 1 158 ? 5.554 -13.176 -44.791 1.00 19.92 160 LEU A N 1
ATOM 987 C CA . LEU A 1 158 ? 6.135 -14.287 -44.049 1.00 17.72 160 LEU A CA 1
ATOM 988 C C . LEU A 1 158 ? 6.325 -15.489 -44.972 1.00 22.87 160 LEU A C 1
ATOM 989 O O . LEU A 1 158 ? 5.545 -15.692 -45.905 1.00 19.16 160 LEU A O 1
ATOM 994 N N . HIS A 1 159 ? 7.366 -16.277 -44.712 1.00 20.25 161 HIS A N 1
ATOM 995 C CA . HIS A 1 159 ? 7.629 -17.491 -45.483 1.00 23.79 161 HIS A CA 1
ATOM 996 C C . HIS A 1 159 ? 7.683 -18.703 -44.567 1.00 21.26 161 HIS A C 1
ATOM 997 O O . HIS A 1 159 ? 8.322 -18.663 -43.517 1.00 22.22 161 HIS A O 1
ATOM 1004 N N . ARG A 1 160 ? 7.007 -19.775 -44.971 1.00 21.42 162 ARG A N 1
ATOM 1005 C CA . ARG A 1 160 ? 7.064 -21.045 -44.259 1.00 25.53 162 ARG A CA 1
ATOM 1006 C C . ARG A 1 160 ? 7.252 -22.166 -45.270 1.00 24.66 162 ARG A C 1
ATOM 1007 O O . ARG A 1 160 ? 6.537 -22.228 -46.271 1.00 24.13 162 ARG A O 1
ATOM 1015 N N . ASN A 1 161 ? 8.221 -23.041 -45.019 1.00 19.80 163 ASN A N 1
ATOM 1016 C CA . ASN A 1 161 ? 8.565 -24.075 -45.992 1.00 27.37 163 ASN A CA 1
ATOM 1017 C C . ASN A 1 161 ? 7.576 -25.240 -45.971 1.00 32.44 163 ASN A C 1
ATOM 1018 O O . ASN A 1 161 ? 7.957 -26.389 -45.734 1.00 28.38 163 ASN A O 1
ATOM 1023 N N . GLU A 1 162 ? 6.306 -24.932 -46.217 1.00 29.22 164 GLU A N 1
ATOM 1024 C CA . GLU A 1 162 ? 5.244 -25.935 -46.234 1.00 26.80 164 GLU A CA 1
ATOM 1025 C C . GLU A 1 162 ? 5.556 -27.040 -47.239 1.00 35.87 164 GLU A C 1
ATOM 1026 O O . GLU A 1 162 ? 6.034 -26.765 -48.338 1.00 32.02 164 GLU A O 1
ATOM 1032 N N . ALA A 1 163 ? 5.283 -28.288 -46.869 1.00 29.23 165 ALA A N 1
ATOM 1033 C CA . ALA A 1 163 ? 5.467 -29.401 -47.797 1.00 36.18 165 ALA A CA 1
ATOM 1034 C C . ALA A 1 163 ? 4.611 -29.191 -49.047 1.00 37.85 165 ALA A C 1
ATOM 1035 O O . ALA A 1 163 ? 3.442 -28.817 -48.948 1.00 33.15 165 ALA A O 1
ATOM 1037 N N . SER A 1 164 ? 5.189 -29.437 -50.220 1.00 33.75 166 SER A N 1
ATOM 1038 C CA . SER A 1 164 ? 4.490 -29.189 -51.484 1.00 31.13 166 SER A CA 1
ATOM 1039 C C . SER A 1 164 ? 3.128 -29.878 -51.589 1.00 34.77 166 SER A C 1
ATOM 1040 O O . SER A 1 164 ? 2.267 -29.430 -52.344 1.00 30.45 166 SER A O 1
ATOM 1043 N N . GLY A 1 165 ? 2.934 -30.961 -50.840 1.00 27.02 167 GLY A N 1
ATOM 1044 C CA . GLY A 1 165 ? 1.666 -31.673 -50.851 1.00 37.10 167 GLY A CA 1
ATOM 1045 C C . GLY A 1 165 ? 0.596 -30.962 -50.041 1.00 42.91 167 GLY A C 1
ATOM 1046 O O . GLY A 1 165 ? -0.594 -31.262 -50.158 1.00 37.32 167 GLY A O 1
ATOM 1047 N N . ALA A 1 166 ? 1.029 -30.010 -49.219 1.00 35.21 168 ALA A N 1
ATOM 1048 C CA . ALA A 1 166 ? 0.119 -29.250 -48.365 1.00 30.57 168 ALA A CA 1
ATOM 1049 C C . ALA A 1 166 ? -0.370 -27.969 -49.044 1.00 35.64 168 ALA A C 1
ATOM 1050 O O . ALA A 1 166 ? -1.348 -27.361 -48.607 1.00 33.83 168 ALA A O 1
ATOM 1052 N N . LEU A 1 167 ? 0.310 -27.563 -50.111 1.00 34.87 169 LEU A N 1
ATOM 1053 C CA . LEU A 1 167 ? -0.057 -26.343 -50.822 1.00 29.99 169 LEU A CA 1
ATOM 1054 C C . LEU A 1 167 ? -1.442 -26.447 -51.453 1.00 37.67 169 LEU A C 1
ATOM 1055 O O . LEU A 1 167 ? -1.740 -27.400 -52.176 1.00 23.39 169 LEU A O 1
ATOM 1060 N N . SER A 1 168 ? -2.289 -25.458 -51.183 1.00 23.17 170 SER A N 1
ATOM 1061 C CA . SER A 1 168 ? -3.626 -25.436 -51.766 1.00 34.99 170 SER A CA 1
ATOM 1062 C C . SER A 1 168 ? -4.094 -23.999 -51.981 1.00 39.08 170 SER A C 1
ATOM 1063 O O . SER A 1 168 ? -4.208 -23.230 -51.026 1.00 28.04 170 SER A O 1
ATOM 1066 N N . GLY A 1 169 ? -4.347 -23.649 -53.241 1.00 25.32 171 GLY A N 1
ATOM 1067 C CA . GLY A 1 169 ? -4.793 -22.318 -53.609 1.00 25.81 171 GLY A CA 1
ATOM 1068 C C . GLY A 1 169 ? -4.184 -21.205 -52.779 1.00 29.14 171 GLY A C 1
ATOM 1069 O O . GLY A 1 169 ? -2.963 -21.036 -52.737 1.00 25.12 171 GLY A O 1
ATOM 1070 N N . LEU A 1 170 ? -5.047 -20.445 -52.113 1.00 28.87 172 LEU A N 1
ATOM 1071 C CA . LEU A 1 170 ? -4.609 -19.326 -51.287 1.00 23.57 172 LEU A CA 1
ATOM 1072 C C . LEU A 1 170 ? -4.678 -19.649 -49.798 1.00 23.02 172 LEU A C 1
ATOM 1073 O O . LEU A 1 170 ? -4.252 -18.847 -48.972 1.00 18.54 172 LEU A O 1
ATOM 1078 N N . THR A 1 171 ? -5.209 -20.818 -49.450 1.00 16.71 173 THR A N 1
ATOM 1079 C CA . THR A 1 171 ? -5.366 -21.166 -48.039 1.00 18.73 173 THR A CA 1
ATOM 1080 C C . THR A 1 171 ? -4.039 -21.551 -47.394 1.00 31.39 173 THR A C 1
ATOM 1081 O O . THR A 1 171 ? -3.760 -21.168 -46.260 1.00 26.70 173 THR A O 1
ATOM 1085 N N . ARG A 1 172 ? -3.221 -22.309 -48.116 1.00 18.47 174 ARG A N 1
ATOM 1086 C CA A ARG A 1 172 ? -1.928 -22.734 -47.593 0.44 25.93 174 ARG A CA 1
ATOM 1087 C CA B ARG A 1 172 ? -1.929 -22.736 -47.592 0.56 25.96 174 ARG A CA 1
ATOM 1088 C C . ARG A 1 172 ? -0.812 -22.455 -48.596 1.00 22.00 174 ARG A C 1
ATOM 1089 O O . ARG A 1 172 ? -0.725 -23.101 -49.642 1.00 22.30 174 ARG A O 1
ATOM 1104 N N . LEU A 1 173 ? 0.036 -21.483 -48.264 1.00 15.92 175 LEU A N 1
ATOM 1105 C CA . LEU A 1 173 ? 1.103 -21.023 -49.148 1.00 14.69 175 LEU A CA 1
ATOM 1106 C C . LEU A 1 173 ? 2.452 -21.070 -48.455 1.00 23.65 175 LEU A C 1
ATOM 1107 O O . LEU A 1 173 ? 2.521 -21.259 -47.242 1.00 22.72 175 LEU A O 1
ATOM 1112 N N . ARG A 1 174 ? 3.520 -20.877 -49.226 1.00 16.38 176 ARG A N 1
ATOM 1113 C CA . ARG A 1 174 ? 4.859 -20.735 -48.662 1.00 18.93 176 ARG A CA 1
ATOM 1114 C C . ARG A 1 174 ? 5.179 -19.282 -48.346 1.00 18.16 176 ARG A C 1
ATOM 1115 O O . ARG A 1 174 ? 6.072 -18.994 -47.554 1.00 19.47 176 ARG A O 1
ATOM 1123 N N . LYS A 1 175 ? 4.455 -18.375 -48.991 1.00 17.26 177 LYS A N 1
ATOM 1124 C CA . LYS A 1 175 ? 4.577 -16.952 -48.715 1.00 20.49 177 LYS A CA 1
ATOM 1125 C C . LYS A 1 175 ? 3.192 -16.344 -48.512 1.00 21.10 177 LYS A C 1
ATOM 1126 O O . LYS A 1 175 ? 2.271 -16.586 -49.298 1.00 15.93 177 LYS A O 1
ATOM 1132 N N . PHE A 1 176 ? 3.047 -15.559 -47.451 1.00 21.48 178 PHE A N 1
ATOM 1133 C CA . PHE A 1 176 ? 1.773 -14.927 -47.139 1.00 16.66 178 PHE A CA 1
ATOM 1134 C C . PHE A 1 176 ? 1.982 -13.718 -46.240 1.00 19.39 178 PHE A C 1
ATOM 1135 O O . PHE A 1 176 ? 3.059 -13.529 -45.675 1.00 16.15 178 PHE A O 1
ATOM 1143 N N . HIS A 1 177 ? 0.946 -12.895 -46.122 1.00 14.48 179 HIS A N 1
ATOM 1144 C CA . HIS A 1 177 ? 1.007 -11.696 -45.302 1.00 12.42 179 HIS A CA 1
ATOM 1145 C C . HIS A 1 177 ? 0.020 -11.824 -44.158 1.00 16.29 179 HIS A C 1
ATOM 1146 O O . HIS A 1 177 ? -1.177 -12.002 -44.383 1.00 19.26 179 HIS A O 1
ATOM 1153 N N . GLN A 1 178 ? 0.513 -11.732 -42.932 1.00 16.41 180 GLN A N 1
ATOM 1154 C CA . GLN A 1 178 ? -0.374 -11.698 -41.785 1.00 18.18 180 GLN A CA 1
ATOM 1155 C C . GLN A 1 178 ? -0.724 -10.259 -41.451 1.00 15.57 180 GLN A C 1
ATOM 1156 O O . GLN A 1 178 ? 0.106 -9.367 -41.599 1.00 15.01 180 GLN A O 1
ATOM 1162 N N . ASP A 1 179 ? -1.952 -10.029 -41.001 1.00 14.01 181 ASP A N 1
ATOM 1163 C CA . ASP A 1 179 ? -2.254 -8.778 -40.320 1.00 18.81 181 ASP A CA 1
ATOM 1164 C C . ASP A 1 179 ? -1.848 -8.962 -38.858 1.00 16.80 181 ASP A C 1
ATOM 1165 O O . ASP A 1 179 ? -2.691 -9.055 -37.967 1.00 15.11 181 ASP A O 1
ATOM 1170 N N . ASP A 1 180 ? -0.538 -9.017 -38.637 1.00 15.42 182 ASP A N 1
ATOM 1171 C CA . ASP A 1 180 ? 0.030 -9.440 -37.364 1.00 17.79 182 ASP A CA 1
ATOM 1172 C C . ASP A 1 180 ? 0.021 -8.303 -36.359 1.00 16.14 182 ASP A C 1
ATOM 1173 O O . ASP A 1 180 ? -0.054 -7.137 -36.724 1.00 12.21 182 ASP A O 1
ATOM 1178 N N . GLY A 1 181 ? 0.077 -8.653 -35.083 1.00 13.25 183 GLY A N 1
ATOM 1179 C CA . GLY A 1 181 ? 0.066 -7.662 -34.030 1.00 14.93 183 GLY A CA 1
ATOM 1180 C C . GLY A 1 181 ? 0.500 -8.287 -32.724 1.00 20.05 183 GLY A C 1
ATOM 1181 O O . GLY A 1 181 ? 0.114 -9.413 -32.402 1.00 18.02 183 GLY A O 1
ATOM 1182 N N . HIS A 1 182 ? 1.317 -7.558 -31.977 1.00 21.05 184 HIS A N 1
ATOM 1183 C CA . HIS A 1 182 ? 1.774 -8.029 -30.682 1.00 18.35 184 HIS A CA 1
ATOM 1184 C C . HIS A 1 182 ? 1.501 -6.989 -29.615 1.00 23.09 184 HIS A C 1
ATOM 1185 O O . HIS A 1 182 ? 1.815 -5.809 -29.779 1.00 15.08 184 HIS A O 1
ATOM 1192 N N . ILE A 1 183 ? 0.904 -7.439 -28.520 1.00 19.68 185 ILE A N 1
ATOM 1193 C CA . ILE A 1 183 ? 0.542 -6.554 -27.426 1.00 17.47 185 ILE A CA 1
ATOM 1194 C C . ILE A 1 183 ? 1.395 -6.875 -26.210 1.00 20.44 185 ILE A C 1
ATOM 1195 O O . ILE A 1 183 ? 1.613 -8.042 -25.889 1.00 19.84 185 ILE A O 1
ATOM 1200 N N . PHE A 1 184 ? 1.891 -5.833 -25.552 1.00 22.51 186 PHE A N 1
ATOM 1201 C CA . PHE A 1 184 ? 2.657 -5.982 -24.321 1.00 23.86 186 PHE A CA 1
ATOM 1202 C C . PHE A 1 184 ? 1.881 -5.325 -23.191 1.00 28.05 186 PHE A C 1
ATOM 1203 O O . PHE A 1 184 ? 1.694 -4.110 -23.191 1.00 28.20 186 PHE A O 1
ATOM 1211 N N . CYS A 1 185 ? 1.426 -6.117 -22.227 1.00 27.28 187 CYS A N 1
ATOM 1212 C CA . CYS A 1 185 ? 0.599 -5.570 -21.162 1.00 28.79 187 CYS A CA 1
ATOM 1213 C C . CYS A 1 185 ? 0.967 -6.116 -19.789 1.00 32.76 187 CYS A C 1
ATOM 1214 O O . CYS A 1 185 ? 1.920 -6.884 -19.640 1.00 19.72 187 CYS A O 1
ATOM 1217 N N . THR A 1 186 ? 0.207 -5.695 -18.786 1.00 35.73 188 THR A N 1
ATOM 1218 C CA . THR A 1 186 ? 0.370 -6.192 -17.429 1.00 28.97 188 THR A CA 1
ATOM 1219 C C . THR A 1 186 ? -0.666 -7.283 -17.211 1.00 29.18 188 THR A C 1
ATOM 1220 O O . THR A 1 186 ? -1.612 -7.397 -17.989 1.00 25.96 188 THR A O 1
ATOM 1224 N N . PRO A 1 187 ? -0.493 -8.090 -16.155 1.00 27.88 189 PRO A N 1
ATOM 1225 C CA . PRO A 1 187 ? -1.449 -9.164 -15.871 1.00 21.91 189 PRO A CA 1
ATOM 1226 C C . PRO A 1 187 ? -2.899 -8.678 -15.869 1.00 26.29 189 PRO A C 1
ATOM 1227 O O . PRO A 1 187 ? -3.775 -9.357 -16.412 1.00 23.84 189 PRO A O 1
ATOM 1231 N N . SER A 1 188 ? -3.144 -7.512 -15.276 1.00 23.92 190 SER A N 1
ATOM 1232 C CA . SER A 1 188 ? -4.507 -7.005 -15.113 1.00 28.08 190 SER A CA 1
ATOM 1233 C C . SER A 1 188 ? -5.093 -6.417 -16.398 1.00 31.42 190 SER A C 1
ATOM 1234 O O . SER A 1 188 ? -6.274 -6.071 -16.442 1.00 32.81 190 SER A O 1
ATOM 1237 N N . GLN A 1 189 ? -4.271 -6.297 -17.436 1.00 22.69 191 GLN A N 1
ATOM 1238 C CA . GLN A 1 189 ? -4.738 -5.767 -18.716 1.00 24.63 191 GLN A CA 1
ATOM 1239 C C . GLN A 1 189 ? -5.064 -6.877 -19.715 1.00 25.15 191 GLN A C 1
ATOM 1240 O O . GLN A 1 189 ? -5.736 -6.636 -20.715 1.00 25.22 191 GLN A O 1
ATOM 1246 N N . VAL A 1 190 ? -4.598 -8.091 -19.437 1.00 27.31 192 VAL A N 1
ATOM 1247 C CA . VAL A 1 190 ? -4.780 -9.216 -20.359 1.00 25.78 192 VAL A CA 1
ATOM 1248 C C . VAL A 1 190 ? -6.224 -9.403 -20.824 1.00 27.23 192 VAL A C 1
ATOM 1249 O O . VAL A 1 190 ? -6.500 -9.453 -22.025 1.00 25.87 192 VAL A O 1
ATOM 1253 N N . LYS A 1 191 ? -7.143 -9.503 -19.870 1.00 25.02 193 LYS A N 1
ATOM 1254 C CA . LYS A 1 191 ? -8.549 -9.747 -20.177 1.00 25.52 193 LYS A CA 1
ATOM 1255 C C . LYS A 1 191 ? -9.128 -8.724 -21.147 1.00 25.44 193 LYS A C 1
ATOM 1256 O O . LYS A 1 191 ? -9.678 -9.080 -22.188 1.00 23.05 193 LYS A O 1
ATOM 1259 N N . SER A 1 192 ? -9.013 -7.449 -20.795 1.00 25.21 194 SER A N 1
ATOM 1260 C CA A SER A 1 192 ? -9.550 -6.372 -21.621 0.41 22.97 194 SER A CA 1
ATOM 1261 C CA B SER A 1 192 ? -9.567 -6.390 -21.624 0.59 22.94 194 SER A CA 1
ATOM 1262 C C . SER A 1 192 ? -8.918 -6.357 -23.006 1.00 23.04 194 SER A C 1
ATOM 1263 O O . SER A 1 192 ? -9.575 -6.054 -23.999 1.00 19.34 194 SER A O 1
ATOM 1268 N N . GLU A 1 193 ? -7.631 -6.669 -23.072 1.00 22.97 195 GLU A N 1
ATOM 1269 C CA . GLU A 1 193 ? -6.947 -6.650 -24.360 1.00 26.96 195 GLU A CA 1
ATOM 1270 C C . GLU A 1 193 ? -7.470 -7.758 -25.265 1.00 25.19 195 GLU A C 1
ATOM 1271 O O . GLU A 1 193 ? -7.690 -7.546 -26.458 1.00 17.25 195 GLU A O 1
ATOM 1277 N N . ILE A 1 194 ? -7.690 -8.932 -24.685 1.00 17.49 196 ILE A N 1
ATOM 1278 C CA . ILE A 1 194 ? -8.230 -10.058 -25.435 1.00 21.48 196 ILE A CA 1
ATOM 1279 C C . ILE A 1 194 ? -9.676 -9.823 -25.872 1.00 24.52 196 ILE A C 1
ATOM 1280 O O . ILE A 1 194 ? -10.069 -10.233 -26.966 1.00 16.86 196 ILE A O 1
ATOM 1285 N N . PHE A 1 195 ? -10.471 -9.164 -25.028 1.00 18.67 197 PHE A N 1
ATOM 1286 C CA . PHE A 1 195 ? -11.841 -8.835 -25.420 1.00 16.37 197 PHE A CA 1
ATOM 1287 C C . PHE A 1 195 ? -11.876 -7.803 -26.548 1.00 14.24 197 PHE A C 1
ATOM 1288 O O . PHE A 1 195 ? -12.758 -7.845 -27.408 1.00 18.94 197 PHE A O 1
ATOM 1296 N N . ASN A 1 196 ? -10.923 -6.877 -26.543 1.00 15.26 198 ASN A N 1
ATOM 1297 C CA . ASN A 1 196 ? -10.792 -5.932 -27.651 1.00 18.30 198 ASN A CA 1
ATOM 1298 C C . ASN A 1 196 ? -10.373 -6.630 -28.941 1.00 19.24 198 ASN A C 1
ATOM 1299 O O . ASN A 1 196 ? -10.839 -6.277 -30.025 1.00 20.40 198 ASN A O 1
ATOM 1304 N N . SER A 1 197 ? -9.491 -7.619 -28.827 1.00 11.86 199 SER A N 1
ATOM 1305 C CA . SER A 1 197 ? -9.126 -8.422 -29.995 1.00 21.43 199 SER A CA 1
ATOM 1306 C C . SER A 1 197 ? -10.346 -9.159 -30.535 1.00 19.59 199 SER A C 1
ATOM 1307 O O . SER A 1 197 ? -10.522 -9.294 -31.751 1.00 15.47 199 SER A O 1
ATOM 1310 N N . LEU A 1 198 ? -11.190 -9.634 -29.621 1.00 12.49 200 LEU A N 1
ATOM 1311 C CA . LEU A 1 198 ? -12.406 -10.354 -29.991 1.00 11.58 200 LEU A CA 1
ATOM 1312 C C . LEU A 1 198 ? -13.448 -9.423 -30.599 1.00 19.75 200 LEU A C 1
ATOM 1313 O O . LEU A 1 198 ? -14.260 -9.851 -31.420 1.00 21.55 200 LEU A O 1
ATOM 1318 N N . LYS A 1 199 ? -13.431 -8.154 -30.196 1.00 14.51 201 LYS A N 1
ATOM 1319 C CA . LYS A 1 199 ? -14.357 -7.182 -30.767 1.00 16.31 201 LYS A CA 1
ATOM 1320 C C . LYS A 1 199 ? -14.019 -6.965 -32.241 1.00 18.58 201 LYS A C 1
ATOM 1321 O O . LYS A 1 199 ? -14.905 -6.961 -33.095 1.00 16.13 201 LYS A O 1
ATOM 1327 N N . LEU A 1 200 ? -12.731 -6.801 -32.529 1.00 14.80 202 LEU A N 1
ATOM 1328 C CA . LEU A 1 200 ? -12.257 -6.615 -33.901 1.00 16.01 202 LEU A CA 1
ATOM 1329 C C . LEU A 1 200 ? -12.585 -7.842 -34.745 1.00 18.46 202 LEU A C 1
ATOM 1330 O O . LEU A 1 200 ? -12.997 -7.732 -35.903 1.00 18.10 202 LEU A O 1
ATOM 1335 N N . ILE A 1 201 ? -12.414 -9.020 -34.155 1.00 14.72 203 ILE A N 1
ATOM 1336 C CA . ILE A 1 201 ? -12.766 -10.256 -34.840 1.00 14.35 203 ILE A CA 1
ATOM 1337 C C . ILE A 1 201 ? -14.243 -10.296 -35.234 1.00 10.62 203 ILE A C 1
ATOM 1338 O O . ILE A 1 201 ? -14.577 -10.723 -36.337 1.00 13.86 203 ILE A O 1
ATOM 1343 N N . ASP A 1 202 ? -15.127 -9.837 -34.351 1.00 15.63 204 ASP A N 1
ATOM 1344 C CA . ASP A 1 202 ? -16.554 -9.828 -34.669 1.00 16.81 204 ASP A CA 1
ATOM 1345 C C . ASP A 1 202 ? -16.927 -8.791 -35.725 1.00 17.79 204 ASP A C 1
ATOM 1346 O O . ASP A 1 202 ? -17.826 -9.016 -36.534 1.00 19.56 204 ASP A O 1
ATOM 1351 N N . ILE A 1 203 ? -16.251 -7.650 -35.712 1.00 20.02 205 ILE A N 1
ATOM 1352 C CA . ILE A 1 203 ? -16.477 -6.650 -36.751 1.00 16.72 205 ILE A CA 1
ATOM 1353 C C . ILE A 1 203 ? -16.206 -7.261 -38.125 1.00 16.93 205 ILE A C 1
ATOM 1354 O O . ILE A 1 203 ? -16.969 -7.050 -39.068 1.00 18.01 205 ILE A O 1
ATOM 1359 N N . VAL A 1 204 ? -15.133 -8.043 -38.222 1.00 14.04 206 VAL A N 1
ATOM 1360 C CA . VAL A 1 204 ? -14.762 -8.709 -39.471 1.00 11.92 206 VAL A CA 1
ATOM 1361 C C . VAL A 1 204 ? -15.695 -9.877 -39.828 1.00 21.02 206 VAL A C 1
ATOM 1362 O O . VAL A 1 204 ? -16.326 -9.879 -40.890 1.00 22.00 206 VAL A O 1
ATOM 1366 N N . TYR A 1 205 ? -15.813 -10.859 -38.929 1.00 19.09 207 TYR A N 1
ATOM 1367 C CA . TYR A 1 205 ? -16.507 -12.123 -39.235 1.00 11.15 207 TYR A CA 1
ATOM 1368 C C . TYR A 1 205 ? -18.030 -12.066 -39.049 1.00 22.80 207 TYR A C 1
ATOM 1369 O O . TYR A 1 205 ? -18.767 -12.827 -39.678 1.00 19.01 207 TYR A O 1
ATOM 1378 N N . ASN A 1 206 ? -18.494 -11.156 -38.199 1.00 15.49 208 ASN A N 1
ATOM 1379 C CA . ASN A 1 206 ? -19.918 -11.070 -37.874 1.00 13.73 208 ASN A CA 1
ATOM 1380 C C . ASN A 1 206 ? -20.544 -9.706 -38.136 1.00 24.82 208 ASN A C 1
ATOM 1381 O O . ASN A 1 206 ? -21.579 -9.373 -37.564 1.00 25.63 208 ASN A O 1
ATOM 1386 N N . LYS A 1 207 ? -19.929 -8.898 -38.991 1.00 21.91 209 LYS A N 1
ATOM 1387 C CA . LYS A 1 207 ? -20.562 -7.631 -39.345 1.00 15.88 209 LYS A CA 1
ATOM 1388 C C . LYS A 1 207 ? -20.204 -7.178 -40.752 1.00 19.20 209 LYS A C 1
ATOM 1389 O O . LYS A 1 207 ? -21.082 -7.056 -41.601 1.00 18.18 209 LYS A O 1
ATOM 1395 N N . ILE A 1 208 ? -18.923 -6.947 -41.016 1.00 15.69 210 ILE A N 1
ATOM 1396 C CA . ILE A 1 208 ? -18.542 -6.380 -42.317 1.00 13.38 210 ILE A CA 1
ATOM 1397 C C . ILE A 1 208 ? -18.651 -7.390 -43.468 1.00 19.11 210 ILE A C 1
ATOM 1398 O O . ILE A 1 208 ? -19.150 -7.065 -44.551 1.00 21.18 210 ILE A O 1
ATOM 1403 N N . PHE A 1 209 ? -18.163 -8.607 -43.240 1.00 21.13 211 PHE A N 1
ATOM 1404 C CA . PHE A 1 209 ? -18.145 -9.634 -44.282 1.00 28.32 211 PHE A CA 1
ATOM 1405 C C . PHE A 1 209 ? -19.171 -10.743 -44.033 1.00 33.17 211 PHE A C 1
ATOM 1406 O O . PHE A 1 209 ? -19.166 -11.368 -42.970 1.00 35.46 211 PHE A O 1
ATOM 1414 N N . PRO A 1 210 ? -20.064 -10.979 -45.009 1.00 38.91 212 PRO A N 1
ATOM 1415 C CA . PRO A 1 210 ? -20.912 -12.176 -44.961 1.00 42.02 212 PRO A CA 1
ATOM 1416 C C . PRO A 1 210 ? -20.125 -13.446 -45.298 1.00 36.32 212 PRO A C 1
ATOM 1417 O O . PRO A 1 210 ? -19.181 -13.408 -46.092 1.00 50.54 212 PRO A O 1
ATOM 1421 N N . PHE A 1 211 ? -20.505 -14.555 -44.677 1.00 40.41 213 PHE A N 1
ATOM 1422 C CA . PHE A 1 211 ? -19.941 -15.855 -45.006 1.00 44.16 213 PHE A CA 1
ATOM 1423 C C . PHE A 1 211 ? -21.078 -16.870 -45.054 1.00 53.13 213 PHE A C 1
ATOM 1424 O O . PHE A 1 211 ? -22.163 -16.617 -44.524 1.00 55.76 213 PHE A O 1
ATOM 1432 N N . VAL A 1 212 ? -20.837 -18.013 -45.690 1.00 65.46 214 VAL A N 1
ATOM 1433 C CA . VAL A 1 212 ? -21.807 -19.107 -45.676 1.00 62.26 214 VAL A CA 1
ATOM 1434 C C . VAL A 1 212 ? -21.120 -20.441 -45.388 1.00 51.47 214 VAL A C 1
ATOM 1435 O O . VAL A 1 212 ? -21.276 -21.408 -46.128 1.00 58.34 214 VAL A O 1
ATOM 1439 N N . ALA A 1 218 ? -24.444 -22.371 -35.881 1.00 47.17 220 ALA A N 1
ATOM 1440 C CA . ALA A 1 218 ? -24.191 -21.248 -34.985 1.00 43.37 220 ALA A CA 1
ATOM 1441 C C . ALA A 1 218 ? -24.589 -19.928 -35.637 1.00 39.16 220 ALA A C 1
ATOM 1442 O O . ALA A 1 218 ? -24.537 -19.792 -36.860 1.00 45.27 220 ALA A O 1
ATOM 1444 N N . GLU A 1 219 ? -24.992 -18.959 -34.821 1.00 32.67 221 GLU A N 1
ATOM 1445 C CA . GLU A 1 219 ? -25.299 -17.623 -35.322 1.00 36.55 221 GLU A CA 1
ATOM 1446 C C . GLU A 1 219 ? -24.021 -16.949 -35.813 1.00 27.07 221 GLU A C 1
ATOM 1447 O O . GLU A 1 219 ? -24.015 -16.265 -36.839 1.00 26.50 221 GLU A O 1
ATOM 1453 N N . SER A 1 220 ? -22.941 -17.158 -35.067 1.00 24.19 222 SER A N 1
ATOM 1454 C CA . SER A 1 220 ? -21.631 -16.609 -35.401 1.00 20.69 222 SER A CA 1
ATOM 1455 C C . SER A 1 220 ? -21.027 -17.362 -36.578 1.00 23.02 222 SER A C 1
ATOM 1456 O O . SER A 1 220 ? -21.252 -18.561 -36.735 1.00 21.94 222 SER A O 1
ATOM 1459 N N . ASN A 1 221 ? -20.251 -16.662 -37.398 1.00 23.02 223 ASN A N 1
ATOM 1460 C CA . ASN A 1 221 ? -19.623 -17.282 -38.560 1.00 23.88 223 ASN A CA 1
ATOM 1461 C C . ASN A 1 221 ? -18.328 -18.023 -38.230 1.00 22.53 223 ASN A C 1
ATOM 1462 O O . ASN A 1 221 ? -17.597 -18.441 -39.126 1.00 28.43 223 ASN A O 1
ATOM 1467 N N . TYR A 1 222 ? -18.057 -18.191 -36.939 1.00 20.85 224 TYR A N 1
ATOM 1468 C CA . TYR A 1 222 ? -16.904 -18.965 -36.491 1.00 20.08 224 TYR A CA 1
ATOM 1469 C C . TYR A 1 222 ? -17.162 -19.590 -35.125 1.00 20.07 224 TYR A C 1
ATOM 1470 O O . TYR A 1 222 ? -18.079 -19.188 -34.409 1.00 22.66 224 TYR A O 1
ATOM 1479 N N . PHE A 1 223 ? -16.352 -20.583 -34.776 1.00 15.29 225 PHE A N 1
ATOM 1480 C CA . PHE A 1 223 ? -16.277 -21.052 -33.398 1.00 15.74 225 PHE A CA 1
ATOM 1481 C C . PHE A 1 223 ? -14.823 -20.977 -32.938 1.00 16.14 225 PHE A C 1
ATOM 1482 O O . PHE A 1 223 ? -13.915 -20.822 -33.758 1.00 18.40 225 PHE A O 1
ATOM 1490 N N . ILE A 1 224 ? -14.594 -21.064 -31.632 1.00 10.21 226 ILE A N 1
ATOM 1491 C CA . ILE A 1 224 ? -13.241 -20.941 -31.113 1.00 16.45 226 ILE A CA 1
ATOM 1492 C C . ILE A 1 224 ? -12.676 -22.281 -30.670 1.00 23.60 226 ILE A C 1
ATOM 1493 O O . ILE A 1 224 ? -13.334 -23.031 -29.950 1.00 19.66 226 ILE A O 1
ATOM 1498 N N . ASN A 1 225 ? -11.456 -22.575 -31.107 1.00 21.84 227 ASN A N 1
ATOM 1499 C CA . ASN A 1 225 ? -10.712 -23.716 -30.590 1.00 17.97 227 ASN A CA 1
ATOM 1500 C C . ASN A 1 225 ? -9.832 -23.274 -29.433 1.00 25.01 227 ASN A C 1
ATOM 1501 O O . ASN A 1 225 ? -9.019 -22.365 -29.586 1.00 20.10 227 ASN A O 1
ATOM 1506 N N . PHE A 1 226 ? -9.994 -23.900 -28.272 1.00 18.43 228 PHE A N 1
ATOM 1507 C CA . PHE A 1 226 ? -9.103 -23.636 -27.151 1.00 23.22 228 PHE A CA 1
ATOM 1508 C C . PHE A 1 226 ? -7.892 -24.566 -27.283 1.00 23.06 228 PHE A C 1
ATOM 1509 O O . PHE A 1 226 ? -7.945 -25.735 -26.892 1.00 22.80 228 PHE A O 1
ATOM 1517 N N . SER A 1 227 ? -6.806 -24.043 -27.848 1.00 16.49 229 SER A N 1
ATOM 1518 C CA . SER A 1 227 ? -5.636 -24.857 -28.191 1.00 18.31 229 SER A CA 1
ATOM 1519 C C . SER A 1 227 ? -4.615 -24.861 -27.065 1.00 21.34 229 SER A C 1
ATOM 1520 O O . SER A 1 227 ? -4.099 -23.810 -26.690 1.00 29.92 229 SER A O 1
ATOM 1523 N N . THR A 1 228 ? -4.312 -26.048 -26.544 1.00 22.86 230 THR A N 1
ATOM 1524 C CA . THR A 1 228 ? -3.554 -26.172 -25.298 1.00 19.83 230 THR A CA 1
ATOM 1525 C C . THR A 1 228 ? -2.101 -26.628 -25.480 1.00 25.75 230 THR A C 1
ATOM 1526 O O . THR A 1 228 ? -1.646 -26.879 -26.598 1.00 25.32 230 THR A O 1
ATOM 1530 N N . ARG A 1 229 ? -1.389 -26.739 -24.361 1.00 19.46 231 ARG A N 1
ATOM 1531 C CA . ARG A 1 229 ? 0.041 -27.048 -24.352 1.00 30.94 231 ARG A CA 1
ATOM 1532 C C . ARG A 1 229 ? 0.381 -28.224 -25.257 1.00 30.86 231 ARG A C 1
ATOM 1533 O O . ARG A 1 229 ? -0.151 -29.321 -25.081 1.00 26.28 231 ARG A O 1
ATOM 1541 N N . PRO A 1 230 ? 1.273 -27.989 -26.231 1.00 29.11 232 PRO A N 1
ATOM 1542 C CA . PRO A 1 230 ? 1.761 -28.987 -27.185 1.00 29.48 232 PRO A CA 1
ATOM 1543 C C . PRO A 1 230 ? 2.930 -29.776 -26.612 1.00 22.04 232 PRO A C 1
ATOM 1544 O O . PRO A 1 230 ? 3.453 -29.412 -25.558 1.00 28.22 232 PRO A O 1
ATOM 1548 N N . ASP A 1 231 ? 3.344 -30.827 -27.314 1.00 33.36 233 ASP A N 1
ATOM 1549 C CA A ASP A 1 231 ? 4.433 -31.687 -26.859 0.50 42.47 233 ASP A CA 1
ATOM 1550 C CA B ASP A 1 231 ? 4.428 -31.684 -26.845 0.50 42.46 233 ASP A CA 1
ATOM 1551 C C . ASP A 1 231 ? 5.704 -30.891 -26.583 1.00 48.18 233 ASP A C 1
ATOM 1552 O O . ASP A 1 231 ? 6.313 -31.015 -25.518 1.00 41.89 233 ASP A O 1
ATOM 1561 N N . HIS A 1 232 ? 6.102 -30.076 -27.554 1.00 42.65 234 HIS A N 1
ATOM 1562 C CA . HIS A 1 232 ? 7.315 -29.273 -27.432 1.00 50.83 234 HIS A CA 1
ATOM 1563 C C . HIS A 1 232 ? 6.999 -27.829 -27.085 1.00 34.76 234 HIS A C 1
ATOM 1564 O O . HIS A 1 232 ? 6.531 -27.056 -27.924 1.00 45.80 234 HIS A O 1
ATOM 1571 N N . PHE A 1 233 ? 7.264 -27.482 -25.832 1.00 40.00 235 PHE A N 1
ATOM 1572 C CA . PHE A 1 233 ? 6.993 -26.148 -25.319 1.00 32.91 235 PHE A CA 1
ATOM 1573 C C . PHE A 1 233 ? 8.168 -25.651 -24.478 1.00 44.60 235 PHE A C 1
ATOM 1574 O O . PHE A 1 233 ? 8.879 -26.443 -23.850 1.00 45.45 235 PHE A O 1
ATOM 1582 N N . ILE A 1 234 ? 8.370 -24.337 -24.468 1.00 39.10 236 ILE A N 1
ATOM 1583 C CA . ILE A 1 234 ? 9.379 -23.717 -23.609 1.00 37.79 236 ILE A CA 1
ATOM 1584 C C . ILE A 1 234 ? 8.723 -23.246 -22.315 1.00 36.42 236 ILE A C 1
ATOM 1585 O O . ILE A 1 234 ? 7.502 -23.054 -22.274 1.00 34.61 236 ILE A O 1
ATOM 1590 N N . GLY A 1 235 ? 9.522 -23.052 -21.266 1.00 35.11 237 GLY A N 1
ATOM 1591 C CA . GLY A 1 235 ? 9.008 -22.516 -20.016 1.00 35.53 237 GLY A CA 1
ATOM 1592 C C . GLY A 1 235 ? 8.532 -23.566 -19.028 1.00 38.15 237 GLY A C 1
ATOM 1593 O O . GLY A 1 235 ? 8.351 -24.730 -19.386 1.00 40.90 237 GLY A O 1
ATOM 1594 N N . ASP A 1 236 ? 8.323 -23.147 -17.781 1.00 33.72 238 ASP A N 1
ATOM 1595 C CA . ASP A 1 236 ? 7.878 -24.037 -16.707 1.00 46.83 238 ASP A CA 1
ATOM 1596 C C . ASP A 1 236 ? 6.395 -24.392 -16.838 1.00 47.30 238 ASP A C 1
ATOM 1597 O O . ASP A 1 236 ? 5.602 -23.610 -17.366 1.00 42.35 238 ASP A O 1
ATOM 1602 N N . LEU A 1 237 ? 6.025 -25.567 -16.335 1.00 34.29 239 LEU A N 1
ATOM 1603 C CA . LEU A 1 237 ? 4.667 -26.083 -16.479 1.00 36.38 239 LEU A CA 1
ATOM 1604 C C . LEU A 1 237 ? 3.641 -25.339 -15.622 1.00 37.96 239 LEU A C 1
ATOM 1605 O O . LEU A 1 237 ? 2.454 -25.316 -15.952 1.00 40.10 239 LEU A O 1
ATOM 1610 N N . LYS A 1 238 ? 4.096 -24.737 -14.526 1.00 27.08 240 LYS A N 1
ATOM 1611 C CA . LYS A 1 238 ? 3.224 -23.928 -13.675 1.00 38.41 240 LYS A CA 1
ATOM 1612 C C . LYS A 1 238 ? 2.714 -22.690 -14.415 1.00 39.67 240 LYS A C 1
ATOM 1613 O O . LYS A 1 238 ? 1.516 -22.400 -14.407 1.00 31.04 240 LYS A O 1
ATOM 1615 N N . VAL A 1 239 ? 3.629 -21.964 -15.051 1.00 32.32 241 VAL A N 1
ATOM 1616 C CA . VAL A 1 239 ? 3.267 -20.786 -15.830 1.00 34.88 241 VAL A CA 1
ATOM 1617 C C . VAL A 1 239 ? 2.284 -21.169 -16.932 1.00 34.42 241 VAL A C 1
ATOM 1618 O O . VAL A 1 239 ? 1.308 -20.461 -17.185 1.00 32.96 241 VAL A O 1
ATOM 1622 N N . TRP A 1 240 ? 2.548 -22.299 -17.581 1.00 30.42 242 TRP A N 1
ATOM 1623 C CA . TRP A 1 240 ? 1.671 -22.810 -18.628 1.00 25.10 242 TRP A CA 1
ATOM 1624 C C . TRP A 1 240 ? 0.247 -23.072 -18.133 1.00 37.57 242 TRP A C 1
ATOM 1625 O O . TRP A 1 240 ? -0.724 -22.716 -18.805 1.00 21.95 242 TRP A O 1
ATOM 1636 N N . ASN A 1 241 ? 0.113 -23.706 -16.971 1.00 30.14 243 ASN A N 1
ATOM 1637 C CA . ASN A 1 241 ? -1.218 -23.967 -16.430 1.00 25.75 243 ASN A CA 1
ATOM 1638 C C . ASN A 1 241 ? -1.955 -22.668 -16.104 1.00 25.49 243 ASN A C 1
ATOM 1639 O O . ASN A 1 241 ? -3.167 -22.568 -16.288 1.00 20.91 243 ASN A O 1
ATOM 1644 N N . HIS A 1 242 ? -1.215 -21.670 -15.634 1.00 21.65 244 HIS A N 1
ATOM 1645 C CA . HIS A 1 242 ? -1.805 -20.368 -15.336 1.00 28.11 244 HIS A CA 1
ATOM 1646 C C . HIS A 1 242 ? -2.312 -19.674 -16.601 1.00 28.59 244 HIS A C 1
ATOM 1647 O O . HIS A 1 242 ? -3.400 -19.096 -16.609 1.00 26.14 244 HIS A O 1
ATOM 1654 N N . ALA A 1 243 ? -1.520 -19.726 -17.668 1.00 31.39 245 ALA A N 1
ATOM 1655 C CA . ALA A 1 243 ? -1.901 -19.095 -18.928 1.00 25.96 245 ALA A CA 1
ATOM 1656 C C . ALA A 1 243 ? -3.172 -19.735 -19.472 1.00 28.66 245 ALA A C 1
ATOM 1657 O O . ALA A 1 243 ? -4.067 -19.049 -19.970 1.00 25.51 245 ALA A O 1
ATOM 1659 N N . GLU A 1 244 ? -3.249 -21.058 -19.370 1.00 26.17 246 GLU A N 1
ATOM 1660 C CA . GLU A 1 244 ? -4.427 -21.786 -19.828 1.00 32.02 246 GLU A CA 1
ATOM 1661 C C . GLU A 1 244 ? -5.654 -21.470 -18.982 1.00 20.14 246 GLU A C 1
ATOM 1662 O O . GLU A 1 244 ? -6.773 -21.417 -19.495 1.00 25.36 246 GLU A O 1
ATOM 1668 N N . GLN A 1 245 ? -5.444 -21.262 -17.687 1.00 19.81 247 GLN A N 1
ATOM 1669 C CA . GLN A 1 245 ? -6.540 -20.892 -16.797 1.00 27.81 247 GLN A CA 1
ATOM 1670 C C . GLN A 1 245 ? -7.078 -19.496 -17.127 1.00 23.86 247 GLN A C 1
ATOM 1671 O O . GLN A 1 245 ? -8.291 -19.286 -17.159 1.00 28.71 247 GLN A O 1
ATOM 1677 N N . VAL A 1 246 ? -6.177 -18.547 -17.369 1.00 21.14 248 VAL A N 1
ATOM 1678 C CA . VAL A 1 246 ? -6.579 -17.185 -17.715 1.00 22.28 248 VAL A CA 1
ATOM 1679 C C . VAL A 1 246 ? -7.408 -17.183 -18.991 1.00 19.99 248 VAL A C 1
ATOM 1680 O O . VAL A 1 246 ? -8.409 -16.471 -19.098 1.00 23.19 248 VAL A O 1
ATOM 1684 N N . LEU A 1 247 ? -6.981 -17.986 -19.959 1.00 26.00 249 LEU A N 1
ATOM 1685 C CA . LEU A 1 247 ? -7.641 -18.044 -21.257 1.00 24.54 249 LEU A CA 1
ATOM 1686 C C . LEU A 1 247 ? -9.031 -18.671 -21.143 1.00 22.14 249 LEU A C 1
ATOM 1687 O O . LEU A 1 247 ? -10.003 -18.144 -21.687 1.00 22.91 249 LEU A O 1
ATOM 1692 N N . LYS A 1 248 ? -9.128 -19.789 -20.429 1.00 19.73 250 LYS A N 1
ATOM 1693 C CA A LYS A 1 248 ? -10.408 -20.453 -20.213 0.38 20.15 250 LYS A CA 1
ATOM 1694 C CA B LYS A 1 248 ? -10.415 -20.445 -20.233 0.62 20.08 250 LYS A CA 1
ATOM 1695 C C . LYS A 1 248 ? -11.397 -19.502 -19.550 1.00 17.09 250 LYS A C 1
ATOM 1696 O O . LYS A 1 248 ? -12.567 -19.438 -19.929 1.00 23.62 250 LYS A O 1
ATOM 1707 N N . GLU A 1 249 ? -10.924 -18.769 -18.547 1.00 20.60 251 GLU A N 1
ATOM 1708 C CA . GLU A 1 249 ? -11.783 -17.821 -17.847 1.00 24.84 251 GLU A CA 1
ATOM 1709 C C . GLU A 1 249 ? -12.323 -16.785 -18.819 1.00 18.11 251 GLU A C 1
ATOM 1710 O O . GLU A 1 249 ? -13.522 -16.515 -18.844 1.00 22.82 251 GLU A O 1
ATOM 1716 N N . ILE A 1 250 ? -11.438 -16.205 -19.626 1.00 21.54 252 ILE A N 1
ATOM 1717 C CA . ILE A 1 250 ? -11.866 -15.223 -20.623 1.00 22.50 252 ILE A CA 1
ATOM 1718 C C . ILE A 1 250 ? -12.847 -15.844 -21.616 1.00 20.33 252 ILE A C 1
ATOM 1719 O O . ILE A 1 250 ? -13.834 -15.214 -21.999 1.00 22.08 252 ILE A O 1
ATOM 1724 N N . LEU A 1 251 ? -12.585 -17.084 -22.022 1.00 19.66 253 LEU A N 1
ATOM 1725 C CA . LEU A 1 251 ? -13.467 -17.777 -22.960 1.00 20.87 253 LEU A CA 1
ATOM 1726 C C . LEU A 1 251 ? -14.855 -17.916 -22.356 1.00 25.71 253 LEU A C 1
ATOM 1727 O O . LEU A 1 251 ? -15.867 -17.690 -23.020 1.00 21.89 253 LEU A O 1
ATOM 1732 N N . GLU A 1 252 ? -14.900 -18.300 -21.088 1.00 21.04 254 GLU A N 1
ATOM 1733 C CA A GLU A 1 252 ? -16.173 -18.469 -20.405 0.49 25.09 254 GLU A CA 1
ATOM 1734 C CA B GLU A 1 252 ? -16.175 -18.472 -20.404 0.51 25.08 254 GLU A CA 1
ATOM 1735 C C . GLU A 1 252 ? -16.908 -17.144 -20.251 1.00 25.66 254 GLU A C 1
ATOM 1736 O O . GLU A 1 252 ? -18.114 -17.069 -20.468 1.00 21.43 254 GLU A O 1
ATOM 1747 N N . GLU A 1 253 ? -16.177 -16.091 -19.896 1.00 23.44 255 GLU A N 1
ATOM 1748 C CA . GLU A 1 253 ? -16.804 -14.780 -19.747 1.00 21.25 255 GLU A CA 1
ATOM 1749 C C . GLU A 1 253 ? -17.347 -14.243 -21.069 1.00 20.31 255 GLU A C 1
ATOM 1750 O O . GLU A 1 253 ? -18.347 -13.529 -21.081 1.00 21.61 255 GLU A O 1
ATOM 1756 N N . SER A 1 254 ? -16.701 -14.593 -22.180 1.00 19.48 256 SER A N 1
ATOM 1757 C CA . SER A 1 254 ? -17.121 -14.098 -23.493 1.00 22.09 256 SER A CA 1
ATOM 1758 C C . SER A 1 254 ? -18.487 -14.655 -23.888 1.00 19.29 256 SER A C 1
ATOM 1759 O O . SER A 1 254 ? -19.256 -14.006 -24.598 1.00 18.95 256 SER A O 1
ATOM 1762 N N . GLY A 1 255 ? -18.782 -15.867 -23.432 1.00 25.25 257 GLY A N 1
ATOM 1763 C CA . GLY A 1 255 ? -20.041 -16.514 -23.759 1.00 21.83 257 GLY A CA 1
ATOM 1764 C C . GLY A 1 255 ? -20.074 -17.147 -25.138 1.00 22.17 257 GLY A C 1
ATOM 1765 O O . GLY A 1 255 ? -21.099 -17.697 -25.548 1.00 18.34 257 GLY A O 1
ATOM 1766 N N . LYS A 1 256 ? -18.960 -17.067 -25.861 1.00 16.93 258 LYS A N 1
ATOM 1767 C CA . LYS A 1 256 ? -18.872 -17.646 -27.202 1.00 20.59 258 LYS A CA 1
ATOM 1768 C C . LYS A 1 256 ? -18.608 -19.143 -27.135 1.00 20.05 258 LYS A C 1
ATOM 1769 O O . LYS A 1 256 ? -17.891 -19.607 -26.252 1.00 21.54 258 LYS A O 1
ATOM 1775 N N . PRO A 1 257 ? -19.184 -19.899 -28.077 1.00 19.08 259 PRO A N 1
ATOM 1776 C CA . PRO A 1 257 ? -18.977 -21.349 -28.176 1.00 22.32 259 PRO A CA 1
ATOM 1777 C C . PRO A 1 257 ? -17.523 -21.685 -28.490 1.00 29.42 259 PRO A C 1
ATOM 1778 O O . PRO A 1 257 ? -16.916 -21.058 -29.364 1.00 20.87 259 PRO A O 1
ATOM 1782 N N . TRP A 1 258 ? -16.974 -22.663 -27.778 1.00 18.54 260 TRP A N 1
ATOM 1783 C CA . TRP A 1 258 ? -15.590 -23.069 -27.980 1.00 16.30 260 TRP A CA 1
ATOM 1784 C C . TRP A 1 258 ? -15.436 -24.588 -27.920 1.00 26.31 260 TRP A C 1
ATOM 1785 O O . TRP A 1 258 ? -16.339 -25.300 -27.471 1.00 29.78 260 TRP A O 1
ATOM 1796 N N . LYS A 1 259 ? -14.297 -25.075 -28.397 1.00 22.54 261 LYS A N 1
ATOM 1797 C CA . LYS A 1 259 ? -13.992 -26.497 -28.358 1.00 19.85 261 LYS A CA 1
ATOM 1798 C C . LYS A 1 259 ? -12.594 -26.700 -27.823 1.00 24.70 261 LYS A C 1
ATOM 1799 O O . LYS A 1 259 ? -11.670 -25.976 -28.190 1.00 22.12 261 LYS A O 1
ATOM 1805 N N . LEU A 1 260 ? -12.432 -27.689 -26.955 1.00 21.57 262 LEU A N 1
ATOM 1806 C CA . LEU A 1 260 ? -11.100 -28.070 -26.534 1.00 22.30 262 LEU A CA 1
ATOM 1807 C C . LEU A 1 260 ? -10.340 -28.567 -27.760 1.00 21.93 262 LEU A C 1
ATOM 1808 O O . LEU A 1 260 ? -10.891 -29.295 -28.588 1.00 22.04 262 LEU A O 1
ATOM 1813 N N . ASN A 1 261 ? -9.085 -28.144 -27.885 1.00 23.64 263 ASN A N 1
ATOM 1814 C CA . ASN A 1 261 ? -8.222 -28.556 -28.987 1.00 20.18 263 ASN A CA 1
ATOM 1815 C C . ASN A 1 261 ? -6.839 -28.872 -28.431 1.00 21.88 263 ASN A C 1
ATOM 1816 O O . ASN A 1 261 ? -5.918 -28.060 -28.532 1.00 22.85 263 ASN A O 1
ATOM 1821 N N . PRO A 1 262 ? -6.695 -30.055 -27.818 1.00 21.80 264 PRO A N 1
ATOM 1822 C CA . PRO A 1 262 ? -5.482 -30.393 -27.062 1.00 21.79 264 PRO A CA 1
ATOM 1823 C C . PRO A 1 262 ? -4.232 -30.466 -27.937 1.00 30.16 264 PRO A C 1
ATOM 1824 O O . PRO A 1 262 ? -4.305 -30.879 -29.098 1.00 34.20 264 PRO A O 1
ATOM 1828 N N . GLY A 1 263 ? -3.099 -30.050 -27.382 1.00 20.12 265 GLY A N 1
ATOM 1829 C CA . GLY A 1 263 ? -1.822 -30.193 -28.057 1.00 22.56 265 GLY A CA 1
ATOM 1830 C C . GLY A 1 263 ? -1.527 -29.235 -29.198 1.00 26.74 265 GLY A C 1
ATOM 1831 O O . GLY A 1 263 ? -0.428 -29.266 -29.750 1.00 30.21 265 GLY A O 1
ATOM 1832 N N . ASP A 1 264 ? -2.485 -28.385 -29.559 1.00 27.28 266 ASP A N 1
ATOM 1833 C CA . ASP A 1 264 ? -2.301 -27.494 -30.709 1.00 23.87 266 ASP A CA 1
ATOM 1834 C C . ASP A 1 264 ? -1.867 -26.071 -30.365 1.00 29.38 266 ASP A C 1
ATOM 1835 O O . ASP A 1 264 ? -1.835 -25.205 -31.239 1.00 27.66 266 ASP A O 1
ATOM 1840 N N . GLY A 1 265 ? -1.545 -25.819 -29.103 1.00 23.05 267 GLY A N 1
ATOM 1841 C CA . GLY A 1 265 ? -1.093 -24.496 -28.706 1.00 23.77 267 GLY A CA 1
ATOM 1842 C C . GLY A 1 265 ? 0.253 -24.178 -29.328 1.00 29.90 267 GLY A C 1
ATOM 1843 O O . GLY A 1 265 ? 0.988 -25.087 -29.718 1.00 26.37 267 GLY A O 1
ATOM 1844 N N . ALA A 1 266 ? 0.586 -22.896 -29.439 1.00 31.89 268 ALA A N 1
ATOM 1845 C CA . ALA A 1 266 ? 1.904 -22.533 -29.949 1.00 28.16 268 ALA A CA 1
ATOM 1846 C C . ALA A 1 266 ? 2.952 -23.074 -28.988 1.00 34.26 268 ALA A C 1
ATOM 1847 O O . ALA A 1 266 ? 2.622 -23.500 -27.879 1.00 23.18 268 ALA A O 1
ATOM 1849 N N . PHE A 1 267 ? 4.214 -23.069 -29.396 1.00 26.41 269 PHE A N 1
ATOM 1850 C CA . PHE A 1 267 ? 5.245 -23.585 -28.509 1.00 22.13 269 PHE A CA 1
ATOM 1851 C C . PHE A 1 267 ? 5.561 -22.590 -27.391 1.00 31.23 269 PHE A C 1
ATOM 1852 O O . PHE A 1 267 ? 6.239 -22.928 -26.421 1.00 26.25 269 PHE A O 1
ATOM 1860 N N . TYR A 1 268 ? 5.047 -21.370 -27.522 1.00 21.90 270 TYR A N 1
ATOM 1861 C CA . TYR A 1 268 ? 5.312 -20.322 -26.543 1.00 27.75 270 TYR A CA 1
ATOM 1862 C C . TYR A 1 268 ? 4.096 -20.019 -25.668 1.00 27.66 270 TYR A C 1
ATOM 1863 O O . TYR A 1 268 ? 4.207 -19.289 -24.684 1.00 32.89 270 TYR A O 1
ATOM 1872 N N . GLY A 1 269 ? 2.941 -20.577 -26.024 1.00 31.05 271 GLY A N 1
ATOM 1873 C CA . GLY A 1 269 ? 1.728 -20.345 -25.256 1.00 23.51 271 GLY A CA 1
ATOM 1874 C C . GLY A 1 269 ? 0.457 -20.916 -25.863 1.00 18.19 271 GLY A C 1
ATOM 1875 O O . GLY A 1 269 ? 0.417 -21.241 -27.049 1.00 25.67 271 GLY A O 1
ATOM 1876 N N . PRO A 1 270 ? -0.602 -21.041 -25.045 1.00 18.66 272 PRO A N 1
ATOM 1877 C CA . PRO A 1 270 ? -1.892 -21.519 -25.550 1.00 21.52 272 PRO A CA 1
ATOM 1878 C C . PRO A 1 270 ? -2.565 -20.422 -26.357 1.00 21.71 272 PRO A C 1
ATOM 1879 O O . PRO A 1 270 ? -2.137 -19.266 -26.299 1.00 20.48 272 PRO A O 1
ATOM 1883 N N . LYS A 1 271 ? -3.605 -20.768 -27.103 1.00 19.32 273 LYS A N 1
ATOM 1884 C CA . LYS A 1 271 ? -4.260 -19.771 -27.939 1.00 22.42 273 LYS A CA 1
ATOM 1885 C C . LYS A 1 271 ? -5.728 -20.060 -28.201 1.00 21.68 273 LYS A C 1
ATOM 1886 O O . LYS A 1 271 ? -6.197 -21.185 -28.018 1.00 26.41 273 LYS A O 1
ATOM 1892 N N . LEU A 1 272 ? -6.450 -19.015 -28.593 1.00 21.05 274 LEU A N 1
ATOM 1893 C CA . LEU A 1 272 ? -7.808 -19.146 -29.093 1.00 15.10 274 LEU A CA 1
ATOM 1894 C C . LEU A 1 272 ? -7.733 -19.099 -30.616 1.00 22.95 274 LEU A C 1
ATOM 1895 O O . LEU A 1 272 ? -7.381 -18.071 -31.197 1.00 24.94 274 LEU A O 1
ATOM 1900 N N . ASP A 1 273 ? -8.032 -20.216 -31.265 1.00 17.32 275 ASP A N 1
ATOM 1901 C CA . ASP A 1 273 ? -8.003 -20.259 -32.718 1.00 20.18 275 ASP A CA 1
ATOM 1902 C C . ASP A 1 273 ? -9.410 -20.091 -33.281 1.00 20.52 275 ASP A C 1
ATOM 1903 O O . ASP A 1 273 ? -10.310 -20.869 -32.971 1.00 24.21 275 ASP A O 1
ATOM 1908 N N . ILE A 1 274 ? -9.596 -19.050 -34.088 1.00 19.53 276 ILE A N 1
ATOM 1909 C CA . ILE A 1 274 ? -10.889 -18.761 -34.696 1.00 10.77 276 ILE A CA 1
ATOM 1910 C C . ILE A 1 274 ? -11.064 -19.602 -35.954 1.00 17.69 276 ILE A C 1
ATOM 1911 O O . ILE A 1 274 ? -10.316 -19.454 -36.925 1.00 16.66 276 ILE A O 1
ATOM 1916 N N . MET A 1 275 ? -12.049 -20.495 -35.928 1.00 17.33 277 MET A N 1
ATOM 1917 C CA . MET A 1 275 ? -12.246 -21.443 -37.017 1.00 16.96 277 MET A CA 1
ATOM 1918 C C . MET A 1 275 ? -13.485 -21.104 -37.833 1.00 22.46 277 MET A C 1
ATOM 1919 O O . MET A 1 275 ? -14.576 -20.930 -37.285 1.00 17.45 277 MET A O 1
ATOM 1924 N N . VAL A 1 276 ? -13.309 -21.001 -39.146 1.00 16.73 278 VAL A N 1
ATOM 1925 C CA A VAL A 1 276 ? -14.436 -20.801 -40.045 0.61 17.17 278 VAL A CA 1
ATOM 1926 C CA B VAL A 1 276 ? -14.419 -20.785 -40.067 0.39 17.36 278 VAL A CA 1
ATOM 1927 C C . VAL A 1 276 ? -14.618 -22.037 -40.915 1.00 24.07 278 VAL A C 1
ATOM 1928 O O . VAL A 1 276 ? -13.660 -22.748 -41.211 1.00 22.77 278 VAL A O 1
ATOM 1935 N N . THR A 1 277 ? -15.858 -22.305 -41.302 1.00 24.40 279 THR A N 1
ATOM 1936 C CA . THR A 1 277 ? -16.171 -23.516 -42.049 1.00 31.07 279 THR A CA 1
ATOM 1937 C C . THR A 1 277 ? -16.506 -23.190 -43.500 1.00 30.68 279 THR A C 1
ATOM 1938 O O . THR A 1 277 ? -17.409 -22.392 -43.766 1.00 27.17 279 THR A O 1
ATOM 1942 N N . ASP A 1 278 ? -15.773 -23.790 -44.438 1.00 22.73 280 ASP A N 1
ATOM 1943 C CA . ASP A 1 278 ? -16.083 -23.616 -45.853 1.00 24.50 280 ASP A CA 1
ATOM 1944 C C . ASP A 1 278 ? -17.335 -24.415 -46.211 1.00 38.37 280 ASP A C 1
ATOM 1945 O O . ASP A 1 278 ? -17.878 -25.127 -45.365 1.00 31.96 280 ASP A O 1
ATOM 1950 N N . HIS A 1 279 ? -17.797 -24.298 -47.454 1.00 35.54 281 HIS A N 1
ATOM 1951 C CA . HIS A 1 279 ? -19.060 -24.931 -47.848 1.00 44.85 281 HIS A CA 1
ATOM 1952 C C . HIS A 1 279 ? -18.975 -26.454 -47.949 1.00 44.52 281 HIS A C 1
ATOM 1953 O O . HIS A 1 279 ? -19.984 -27.117 -48.182 1.00 53.55 281 HIS A O 1
ATOM 1960 N N . LEU A 1 280 ? -17.775 -27.007 -47.784 1.00 38.49 282 LEU A N 1
ATOM 1961 C CA . LEU A 1 280 ? -17.615 -28.462 -47.731 1.00 34.79 282 LEU A CA 1
ATOM 1962 C C . LEU A 1 280 ? -17.449 -28.917 -46.285 1.00 37.04 282 LEU A C 1
ATOM 1963 O O . LEU A 1 280 ? -16.916 -29.998 -46.013 1.00 37.46 282 LEU A O 1
ATOM 1968 N N . ARG A 1 281 ? -17.916 -28.073 -45.367 1.00 33.37 283 ARG A N 1
ATOM 1969 C CA . ARG A 1 281 ? -17.894 -28.362 -43.936 1.00 37.11 283 ARG A CA 1
ATOM 1970 C C . ARG A 1 281 ? -16.487 -28.547 -43.371 1.00 30.37 283 ARG A C 1
ATOM 1971 O O . ARG A 1 281 ? -16.326 -29.025 -42.248 1.00 31.19 283 ARG A O 1
ATOM 1973 N N . LYS A 1 282 ? -15.469 -28.168 -44.139 1.00 29.16 284 LYS A N 1
ATOM 1974 C CA . LYS A 1 282 ? -14.100 -28.237 -43.637 1.00 27.53 284 LYS A CA 1
ATOM 1975 C C . LYS A 1 282 ? -13.739 -26.949 -42.894 1.00 32.88 284 LYS A C 1
ATOM 1976 O O . LYS A 1 282 ? -14.107 -25.852 -43.321 1.00 27.47 284 LYS A O 1
ATOM 1980 N N . THR A 1 283 ? -13.024 -27.087 -41.781 1.00 23.06 285 THR A N 1
ATOM 1981 C CA . THR A 1 283 ? -12.697 -25.936 -40.942 1.00 32.84 285 THR A CA 1
ATOM 1982 C C . THR A 1 283 ? -11.332 -25.357 -41.276 1.00 21.77 285 THR A C 1
ATOM 1983 O O . THR A 1 283 ? -10.404 -26.082 -41.639 1.00 22.27 285 THR A O 1
ATOM 1987 N N . HIS A 1 284 ? -11.227 -24.040 -41.148 1.00 22.14 286 HIS A N 1
ATOM 1988 C CA . HIS A 1 284 ? -9.991 -23.328 -41.429 1.00 20.07 286 HIS A CA 1
ATOM 1989 C C . HIS A 1 284 ? -9.678 -22.360 -40.298 1.00 17.26 286 HIS A C 1
ATOM 1990 O O . HIS A 1 284 ? -10.573 -21.677 -39.796 1.00 16.34 286 HIS A O 1
ATOM 1997 N N . GLN A 1 285 ? -8.412 -22.314 -39.894 1.00 15.09 287 GLN A N 1
ATOM 1998 C CA . GLN A 1 285 ? -7.975 -21.403 -38.843 1.00 18.60 287 GLN A CA 1
ATOM 1999 C C . GLN A 1 285 ? -7.635 -20.049 -39.455 1.00 18.30 287 GLN A C 1
ATOM 2000 O O . GLN A 1 285 ? -6.760 -19.942 -40.320 1.00 14.61 287 GLN A O 1
ATOM 2006 N N . VAL A 1 286 ? -8.336 -19.013 -39.018 1.00 15.30 288 VAL A N 1
ATOM 2007 C CA . VAL A 1 286 ? -8.060 -17.676 -39.519 1.00 18.49 288 VAL A CA 1
ATOM 2008 C C . VAL A 1 286 ? -7.493 -16.718 -38.479 1.00 23.37 288 VAL A C 1
ATOM 2009 O O . VAL A 1 286 ? -6.273 -16.605 -38.339 1.00 16.09 288 VAL A O 1
ATOM 2013 N N . ALA A 1 287 ? -8.365 -16.043 -37.741 1.00 13.93 289 ALA A N 1
ATOM 2014 C CA . ALA A 1 287 ? -7.918 -15.200 -36.641 1.00 18.48 289 ALA A CA 1
ATOM 2015 C C . ALA A 1 287 ? -7.333 -16.105 -35.561 1.00 22.45 289 ALA A C 1
ATOM 2016 O O . ALA A 1 287 ? -7.660 -17.289 -35.480 1.00 13.31 289 ALA A O 1
ATOM 2018 N N . THR A 1 288 ? -6.468 -15.538 -34.728 1.00 18.30 290 THR A N 1
ATOM 2019 C CA . THR A 1 288 ? -5.913 -16.266 -33.599 1.00 20.21 290 THR A CA 1
ATOM 2020 C C . THR A 1 288 ? -5.439 -15.288 -32.539 1.00 22.64 290 THR A C 1
ATOM 2021 O O . THR A 1 288 ? -5.036 -14.168 -32.849 1.00 17.18 290 THR A O 1
ATOM 2025 N N . ILE A 1 289 ? -5.504 -15.715 -31.285 1.00 16.46 291 ILE A N 1
ATOM 2026 C CA . ILE A 1 289 ? -5.070 -14.896 -30.168 1.00 22.01 291 ILE A CA 1
ATOM 2027 C C . ILE A 1 289 ? -4.228 -15.788 -29.270 1.00 22.01 291 ILE A C 1
ATOM 2028 O O . ILE A 1 289 ? -4.701 -16.820 -28.800 1.00 26.05 291 ILE A O 1
ATOM 2033 N N . GLN A 1 290 ? -2.978 -15.403 -29.039 1.00 17.97 292 GLN A N 1
ATOM 2034 C CA . GLN A 1 290 ? -2.048 -16.277 -28.336 1.00 19.67 292 GLN A CA 1
ATOM 2035 C C . GLN A 1 290 ? -1.480 -15.606 -27.094 1.00 20.34 292 GLN A C 1
ATOM 2036 O O . GLN A 1 290 ? -0.943 -14.502 -27.169 1.00 23.00 292 GLN A O 1
ATOM 2042 N N . LEU A 1 291 ? -1.605 -16.275 -25.950 1.00 22.85 293 LEU A N 1
ATOM 2043 C CA . LEU A 1 291 ? -1.157 -15.713 -24.674 1.00 18.36 293 LEU A CA 1
ATOM 2044 C C . LEU A 1 291 ? 0.251 -16.188 -24.331 1.00 18.46 293 LEU A C 1
ATOM 2045 O O . LEU A 1 291 ? 0.475 -17.371 -24.068 1.00 25.32 293 LEU A O 1
ATOM 2050 N N . ASP A 1 292 ? 1.194 -15.253 -24.312 1.00 22.66 294 ASP A N 1
ATOM 2051 C CA . ASP A 1 292 ? 2.615 -15.590 -24.287 1.00 22.04 294 ASP A CA 1
ATOM 2052 C C . ASP A 1 292 ? 3.357 -15.017 -23.077 1.00 27.99 294 ASP A C 1
ATOM 2053 O O . ASP A 1 292 ? 3.681 -13.829 -23.038 1.00 28.29 294 ASP A O 1
ATOM 2058 N N . PHE A 1 293 ? 3.617 -15.873 -22.090 1.00 29.83 295 PHE A N 1
ATOM 2059 C CA . PHE A 1 293 ? 4.436 -15.510 -20.932 1.00 31.62 295 PHE A CA 1
ATOM 2060 C C . PHE A 1 293 ? 5.898 -15.880 -21.184 1.00 38.79 295 PHE A C 1
ATOM 2061 O O . PHE A 1 293 ? 6.782 -15.513 -20.407 1.00 46.39 295 PHE A O 1
ATOM 2069 N N . GLN A 1 294 ? 6.150 -16.604 -22.272 1.00 29.27 296 GLN A N 1
ATOM 2070 C CA . GLN A 1 294 ? 7.450 -17.240 -22.479 1.00 25.65 296 GLN A CA 1
ATOM 2071 C C . GLN A 1 294 ? 8.474 -16.395 -23.236 1.00 24.14 296 GLN A C 1
ATOM 2072 O O . GLN A 1 294 ? 9.623 -16.279 -22.803 1.00 27.73 296 GLN A O 1
ATOM 2078 N N . LEU A 1 295 ? 8.075 -15.805 -24.359 1.00 24.95 297 LEU A N 1
ATOM 2079 C CA . LEU A 1 295 ? 9.018 -14.982 -25.117 1.00 26.37 297 LEU A CA 1
ATOM 2080 C C . LEU A 1 295 ? 9.590 -13.824 -24.293 1.00 31.43 297 LEU A C 1
ATOM 2081 O O . LEU A 1 295 ? 10.792 -13.568 -24.344 1.00 29.66 297 LEU A O 1
ATOM 2086 N N . PRO A 1 296 ? 8.734 -13.120 -23.536 1.00 32.23 298 PRO A N 1
ATOM 2087 C CA . PRO A 1 296 ? 9.236 -12.046 -22.673 1.00 35.95 298 PRO A CA 1
ATOM 2088 C C . PRO A 1 296 ? 10.406 -12.506 -21.803 1.00 35.31 298 PRO A C 1
ATOM 2089 O O . PRO A 1 296 ? 11.384 -11.769 -21.665 1.00 36.46 298 PRO A O 1
ATOM 2093 N N . GLU A 1 297 ? 10.316 -13.707 -21.242 1.00 33.57 299 GLU A N 1
ATOM 2094 C CA A GLU A 1 297 ? 11.376 -14.229 -20.387 0.48 36.44 299 GLU A CA 1
ATOM 2095 C CA B GLU A 1 297 ? 11.379 -14.232 -20.392 0.52 36.44 299 GLU A CA 1
ATOM 2096 C C . GLU A 1 297 ? 12.670 -14.463 -21.165 1.00 33.85 299 GLU A C 1
ATOM 2097 O O . GLU A 1 297 ? 13.751 -14.128 -20.690 1.00 38.32 299 GLU A O 1
ATOM 2108 N N . ARG A 1 298 ? 12.556 -15.043 -22.357 1.00 33.34 300 ARG A N 1
ATOM 2109 C CA . ARG A 1 298 ? 13.737 -15.356 -23.167 1.00 35.99 300 ARG A CA 1
ATOM 2110 C C . ARG A 1 298 ? 14.427 -14.137 -23.787 1.00 24.72 300 ARG A C 1
ATOM 2111 O O . ARG A 1 298 ? 15.575 -14.232 -24.214 1.00 36.31 300 ARG A O 1
ATOM 2119 N N . PHE A 1 299 ? 13.733 -13.002 -23.835 1.00 33.63 301 PHE A N 1
ATOM 2120 C CA . PHE A 1 299 ? 14.348 -11.767 -24.326 1.00 29.50 301 PHE A CA 1
ATOM 2121 C C . PHE A 1 299 ? 14.651 -10.790 -23.194 1.00 33.57 301 PHE A C 1
ATOM 2122 O O . PHE A 1 299 ? 15.063 -9.651 -23.426 1.00 30.22 301 PHE A O 1
ATOM 2130 N N . ASP A 1 300 ? 14.448 -11.255 -21.967 1.00 39.05 302 ASP A N 1
ATOM 2131 C CA . ASP A 1 300 ? 14.739 -10.466 -20.780 1.00 39.86 302 ASP A CA 1
ATOM 2132 C C . ASP A 1 300 ? 14.035 -9.118 -20.850 1.00 37.93 302 ASP A C 1
ATOM 2133 O O . ASP A 1 300 ? 14.622 -8.083 -20.526 1.00 35.35 302 ASP A O 1
ATOM 2138 N N . LEU A 1 301 ? 12.775 -9.143 -21.282 1.00 29.76 303 LEU A N 1
ATOM 2139 C CA . LEU A 1 301 ? 11.959 -7.938 -21.380 1.00 30.13 303 LEU A CA 1
ATOM 2140 C C . LEU A 1 301 ? 11.518 -7.476 -19.999 1.00 39.80 303 LEU A C 1
ATOM 2141 O O . LEU A 1 301 ? 11.127 -8.284 -19.157 1.00 36.35 303 LEU A O 1
ATOM 2146 N N . LYS A 1 302 ? 11.578 -6.169 -19.779 1.00 37.17 304 LYS A N 1
ATOM 2147 C CA . LYS A 1 302 ? 11.232 -5.590 -18.493 1.00 40.89 304 LYS A CA 1
ATOM 2148 C C . LYS A 1 302 ? 10.610 -4.217 -18.695 1.00 29.54 304 LYS A C 1
ATOM 2149 O O . LYS A 1 302 ? 10.857 -3.559 -19.704 1.00 25.03 304 LYS A O 1
ATOM 2151 N N . PHE A 1 303 ? 9.788 -3.798 -17.741 1.00 29.32 305 PHE A N 1
ATOM 2152 C CA . PHE A 1 303 ? 9.244 -2.447 -17.737 1.00 32.94 305 PHE A CA 1
ATOM 2153 C C . PHE A 1 303 ? 9.154 -1.942 -16.300 1.00 35.32 305 PHE A C 1
ATOM 2154 O O . PHE A 1 303 ? 8.931 -2.726 -15.376 1.00 34.06 305 PHE A O 1
ATOM 2162 N N . LYS A 1 304 ? 9.330 -0.638 -16.110 1.00 35.09 306 LYS A N 1
ATOM 2163 C CA . LYS A 1 304 ? 9.273 -0.059 -14.770 1.00 35.83 306 LYS A CA 1
ATOM 2164 C C . LYS A 1 304 ? 7.823 0.091 -14.313 1.00 39.03 306 LYS A C 1
ATOM 2165 O O . LYS A 1 304 ? 7.040 0.812 -14.931 1.00 36.78 306 LYS A O 1
ATOM 2169 N N . ASP A 1 305 ? 7.471 -0.587 -13.225 1.00 41.71 307 ASP A N 1
ATOM 2170 C CA . ASP A 1 305 ? 6.086 -0.611 -12.763 1.00 48.79 307 ASP A CA 1
ATOM 2171 C C . ASP A 1 305 ? 5.740 0.614 -11.920 1.00 43.46 307 ASP A C 1
ATOM 2172 O O . ASP A 1 305 ? 6.571 1.509 -11.740 1.00 41.94 307 ASP A O 1
ATOM 2177 N N . GLN A 1 306 ? 4.513 0.647 -11.406 1.00 47.80 308 GLN A N 1
ATOM 2178 C CA . GLN A 1 306 ? 4.034 1.777 -10.615 1.00 56.91 308 GLN A CA 1
ATOM 2179 C C . GLN A 1 306 ? 4.916 2.027 -9.396 1.00 51.26 308 GLN A C 1
ATOM 2180 O O . GLN A 1 306 ? 5.071 3.165 -8.952 1.00 53.32 308 GLN A O 1
ATOM 2182 N N . ASP A 1 307 ? 5.505 0.954 -8.877 1.00 55.53 309 ASP A N 1
ATOM 2183 C CA . ASP A 1 307 ? 6.292 0.997 -7.649 1.00 62.91 309 ASP A CA 1
ATOM 2184 C C . ASP A 1 307 ? 7.793 1.045 -7.916 1.00 62.05 309 ASP A C 1
ATOM 2185 O O . ASP A 1 307 ? 8.594 0.826 -7.008 1.00 53.31 309 ASP A O 1
ATOM 2190 N N . ASN A 1 308 ? 8.171 1.321 -9.160 1.00 55.08 310 ASN A N 1
ATOM 2191 C CA . ASN A 1 308 ? 9.580 1.337 -9.556 1.00 54.60 310 ASN A CA 1
ATOM 2192 C C . ASN A 1 308 ? 10.236 -0.032 -9.461 1.00 59.97 310 ASN A C 1
ATOM 2193 O O . ASN A 1 308 ? 11.456 -0.142 -9.322 1.00 62.95 310 ASN A O 1
ATOM 2198 N N . SER A 1 309 ? 9.411 -1.070 -9.518 1.00 53.33 311 SER A N 1
ATOM 2199 C CA . SER A 1 309 ? 9.902 -2.427 -9.659 1.00 61.81 311 SER A CA 1
ATOM 2200 C C . SER A 1 309 ? 9.988 -2.754 -11.144 1.00 45.78 311 SER A C 1
ATOM 2201 O O . SER A 1 309 ? 9.186 -2.271 -11.942 1.00 40.05 311 SER A O 1
ATOM 2204 N N . TYR A 1 310 ? 10.984 -3.546 -11.518 1.00 43.39 312 TYR A N 1
ATOM 2205 C CA . TYR A 1 310 ? 11.087 -4.013 -12.888 1.00 50.18 312 TYR A CA 1
ATOM 2206 C C . TYR A 1 310 ? 10.311 -5.319 -12.986 1.00 50.49 312 TYR A C 1
ATOM 2207 O O . TYR A 1 310 ? 10.482 -6.216 -12.159 1.00 47.56 312 TYR A O 1
ATOM 2209 N N . LYS A 1 311 ? 9.436 -5.415 -13.979 1.00 33.52 313 LYS A N 1
ATOM 2210 C CA . LYS A 1 311 ? 8.601 -6.596 -14.123 1.00 32.99 313 LYS A CA 1
ATOM 2211 C C . LYS A 1 311 ? 8.474 -6.998 -15.585 1.00 37.79 313 LYS A C 1
ATOM 2212 O O . LYS A 1 311 ? 8.574 -6.157 -16.479 1.00 30.42 313 LYS A O 1
ATOM 2214 N N . ARG A 1 312 ? 8.274 -8.290 -15.825 1.00 41.56 314 ARG A N 1
ATOM 2215 C CA . ARG A 1 312 ? 8.130 -8.800 -17.183 1.00 29.48 314 ARG A CA 1
ATOM 2216 C C . ARG A 1 312 ? 6.763 -8.446 -17.746 1.00 31.62 314 ARG A C 1
ATOM 2217 O O . ARG A 1 312 ? 5.751 -8.585 -17.059 1.00 34.40 314 ARG A O 1
ATOM 2225 N N . PRO A 1 313 ? 6.725 -7.982 -19.000 1.00 31.09 315 PRO A N 1
ATOM 2226 C CA . PRO A 1 313 ? 5.420 -7.806 -19.634 1.00 26.68 315 PRO A CA 1
ATOM 2227 C C . PRO A 1 313 ? 4.907 -9.157 -20.113 1.00 24.01 315 PRO A C 1
ATOM 2228 O O . PRO A 1 313 ? 5.697 -10.088 -20.301 1.00 24.36 315 PRO A O 1
ATOM 2232 N N . ILE A 1 314 ? 3.594 -9.268 -20.268 1.00 24.22 316 ILE A N 1
ATOM 2233 C CA . ILE A 1 314 ? 2.992 -10.429 -20.900 1.00 25.92 316 ILE A CA 1
ATOM 2234 C C . ILE A 1 314 ? 2.834 -10.066 -22.369 1.00 23.75 316 ILE A C 1
ATOM 2235 O O . ILE A 1 314 ? 2.666 -8.893 -22.703 1.00 23.19 316 ILE A O 1
ATOM 2240 N N . MET A 1 315 ? 2.915 -11.049 -23.257 1.00 26.96 317 MET A N 1
ATOM 2241 C CA A MET A 1 315 ? 2.736 -10.794 -24.684 0.38 22.50 317 MET A CA 1
ATOM 2242 C CA B MET A 1 315 ? 2.723 -10.771 -24.671 0.62 22.49 317 MET A CA 1
ATOM 2243 C C . MET A 1 315 ? 1.521 -11.532 -25.222 1.00 27.46 317 MET A C 1
ATOM 2244 O O . MET A 1 315 ? 1.340 -12.722 -24.950 1.00 18.90 317 MET A O 1
ATOM 2253 N N . ILE A 1 316 ? 0.694 -10.822 -25.981 1.00 14.72 318 ILE A N 1
ATOM 2254 C CA . ILE A 1 316 ? -0.429 -11.425 -26.675 1.00 13.73 318 ILE A CA 1
ATOM 2255 C C . ILE A 1 316 ? -0.164 -11.309 -28.176 1.00 23.17 318 ILE A C 1
ATOM 2256 O O . ILE A 1 316 ? 0.077 -10.210 -28.680 1.00 18.45 318 ILE A O 1
ATOM 2261 N N . HIS A 1 317 ? -0.179 -12.437 -28.885 1.00 15.43 319 HIS A N 1
ATOM 2262 C CA . HIS A 1 317 ? -0.045 -12.422 -30.340 1.00 20.15 319 HIS A CA 1
ATOM 2263 C C . HIS A 1 317 ? -1.455 -12.465 -30.896 1.00 21.56 319 HIS A C 1
ATOM 2264 O O . HIS A 1 317 ? -2.322 -13.104 -30.306 1.00 26.39 319 HIS A O 1
ATOM 2271 N N . ARG A 1 318 ? -1.706 -11.781 -32.010 1.00 15.39 320 ARG A N 1
ATOM 2272 C CA . ARG A 1 318 ? -3.046 -11.791 -32.583 1.00 14.86 320 ARG A CA 1
ATOM 2273 C C . ARG A 1 318 ? -3.071 -11.408 -34.058 1.00 19.83 320 ARG A C 1
ATOM 2274 O O . ARG A 1 318 ? -2.276 -10.590 -34.519 1.00 15.27 320 ARG A O 1
ATOM 2282 N N . ALA A 1 319 ? -3.993 -12.029 -34.782 1.00 12.40 321 ALA A N 1
ATOM 2283 C CA . ALA A 1 319 ? -4.195 -11.770 -36.195 1.00 15.83 321 ALA A CA 1
ATOM 2284 C C . ALA A 1 319 ? -5.689 -11.861 -36.395 1.00 20.24 321 ALA A C 1
ATOM 2285 O O . ALA A 1 319 ? -6.344 -12.694 -35.768 1.00 22.68 321 ALA A O 1
ATOM 2287 N N . THR A 1 320 ? -6.248 -11.009 -37.246 1.00 14.33 322 THR A N 1
ATOM 2288 C CA . THR A 1 320 ? -7.690 -11.041 -37.451 1.00 11.69 322 THR A CA 1
ATOM 2289 C C . THR A 1 320 ? -8.059 -11.766 -38.739 1.00 18.46 322 THR A C 1
ATOM 2290 O O . THR A 1 320 ? -8.849 -12.711 -38.712 1.00 20.75 322 THR A O 1
ATOM 2294 N N . PHE A 1 321 ? -7.492 -11.330 -39.863 1.00 11.03 323 PHE A N 1
ATOM 2295 C CA . PHE A 1 321 ? -7.644 -12.061 -41.116 1.00 11.58 323 PHE A CA 1
ATOM 2296 C C . PHE A 1 321 ? -6.950 -13.419 -41.018 1.00 14.26 323 PHE A C 1
ATOM 2297 O O . PHE A 1 321 ? -7.333 -14.371 -41.698 1.00 19.39 323 PHE A O 1
ATOM 2305 N N . GLY A 1 322 ? -5.933 -13.499 -40.163 1.00 15.93 324 GLY A N 1
ATOM 2306 C CA . GLY A 1 322 ? -5.029 -14.637 -40.138 1.00 16.41 324 GLY A CA 1
ATOM 2307 C C . GLY A 1 322 ? -3.921 -14.331 -41.126 1.00 18.49 324 GLY A C 1
ATOM 2308 O O . GLY A 1 322 ? -2.864 -13.817 -40.761 1.00 19.23 324 GLY A O 1
ATOM 2309 N N . SER A 1 323 ? -4.171 -14.645 -42.390 1.00 15.74 325 SER A N 1
ATOM 2310 C CA . SER A 1 323 ? -3.351 -14.130 -43.471 1.00 17.52 325 SER A CA 1
ATOM 2311 C C . SER A 1 323 ? -4.321 -13.504 -44.450 1.00 16.72 325 SER A C 1
ATOM 2312 O O . SER A 1 323 ? -5.475 -13.919 -44.527 1.00 15.41 325 SER A O 1
ATOM 2315 N N . ILE A 1 324 ? -3.876 -12.500 -45.189 1.00 16.74 326 ILE A N 1
ATOM 2316 C CA . ILE A 1 324 ? -4.780 -11.856 -46.124 1.00 19.14 326 ILE A CA 1
ATOM 2317 C C . ILE A 1 324 ? -5.177 -12.870 -47.190 1.00 13.61 326 ILE A C 1
ATOM 2318 O O . ILE A 1 324 ? -6.342 -12.952 -47.585 1.00 13.44 326 ILE A O 1
ATOM 2323 N N . GLU A 1 325 ? -4.210 -13.680 -47.609 1.00 11.72 327 GLU A N 1
ATOM 2324 C CA . GLU A 1 325 ? -4.434 -14.700 -48.635 1.00 13.53 327 GLU A CA 1
ATOM 2325 C C . GLU A 1 325 ? -5.510 -15.720 -48.262 1.00 11.30 327 GLU A C 1
ATOM 2326 O O . GLU A 1 325 ? -6.432 -15.982 -49.042 1.00 18.31 327 GLU A O 1
ATOM 2332 N N . ARG A 1 326 ? -5.392 -16.310 -47.077 1.00 16.40 328 ARG A N 1
ATOM 2333 C CA . ARG A 1 326 ? -6.350 -17.329 -46.654 1.00 13.64 328 ARG A CA 1
ATOM 2334 C C . ARG A 1 326 ? -7.734 -16.731 -46.430 1.00 11.67 328 ARG A C 1
ATOM 2335 O O . ARG A 1 326 ? -8.747 -17.362 -46.729 1.00 14.02 328 ARG A O 1
ATOM 2343 N N . PHE A 1 327 ? -7.772 -15.511 -45.906 1.00 14.61 329 PHE A N 1
ATOM 2344 C CA . PHE A 1 327 ? -9.033 -14.806 -45.714 1.00 10.82 329 PHE A CA 1
ATOM 2345 C C . PHE A 1 327 ? -9.716 -14.582 -47.064 1.00 16.37 329 PHE A C 1
ATOM 2346 O O . PHE A 1 327 ? -10.911 -14.839 -47.209 1.00 15.88 329 PHE A O 1
ATOM 2354 N N . MET A 1 328 ? -8.956 -14.120 -48.055 1.00 16.43 330 MET A N 1
ATOM 2355 C CA . MET A 1 328 ? -9.503 -13.913 -49.397 1.00 16.34 330 MET A CA 1
ATOM 2356 C C . MET A 1 328 ? -10.080 -15.205 -49.960 1.00 16.94 330 MET A C 1
ATOM 2357 O O . MET A 1 328 ? -11.148 -15.201 -50.568 1.00 18.03 330 MET A O 1
ATOM 2362 N N . ALA A 1 329 ? -9.370 -16.309 -49.746 1.00 20.30 331 ALA A N 1
ATOM 2363 C CA . ALA A 1 329 ? -9.830 -17.612 -50.209 1.00 17.76 331 ALA A CA 1
ATOM 2364 C C . ALA A 1 329 ? -11.184 -17.972 -49.602 1.00 21.51 331 ALA A C 1
ATOM 2365 O O . ALA A 1 329 ? -12.050 -18.522 -50.278 1.00 22.37 331 ALA A O 1
ATOM 2367 N N . LEU A 1 330 ? -11.368 -17.651 -48.327 1.00 23.09 332 LEU A N 1
ATOM 2368 C CA . LEU A 1 330 ? -12.626 -17.947 -47.644 1.00 25.54 332 LEU A CA 1
ATOM 2369 C C . LEU A 1 330 ? -13.755 -16.994 -48.032 1.00 17.76 332 LEU A C 1
ATOM 2370 O O . LEU A 1 330 ? -14.922 -17.386 -48.034 1.00 19.97 332 LEU A O 1
ATOM 2375 N N . LEU A 1 331 ? -13.416 -15.745 -48.346 1.00 18.34 333 LEU A N 1
ATOM 2376 C CA . LEU A 1 331 ? -14.399 -14.813 -48.897 1.00 18.53 333 LEU A CA 1
ATOM 2377 C C . LEU A 1 331 ? -14.943 -15.359 -50.206 1.00 20.11 333 LEU A C 1
ATOM 2378 O O . LEU A 1 331 ? -16.154 -15.396 -50.431 1.00 22.12 333 LEU A O 1
ATOM 2383 N N . ILE A 1 332 ? -14.025 -15.777 -51.070 1.00 18.60 334 ILE A N 1
ATOM 2384 C CA . ILE A 1 332 ? -14.366 -16.344 -52.366 1.00 17.80 334 ILE A CA 1
ATOM 2385 C C . ILE A 1 332 ? -15.167 -17.635 -52.221 1.00 29.94 334 ILE A C 1
ATOM 2386 O O . ILE A 1 332 ? -16.067 -17.908 -53.015 1.00 19.75 334 ILE A O 1
ATOM 2391 N N . ASP A 1 333 ? -14.840 -18.434 -51.209 1.00 23.40 335 ASP A N 1
ATOM 2392 C CA . ASP A 1 333 ? -15.586 -19.662 -50.975 1.00 26.41 335 ASP A CA 1
ATOM 2393 C C . ASP A 1 333 ? -17.050 -19.325 -50.732 1.00 26.26 335 ASP A C 1
ATOM 2394 O O . ASP A 1 333 ? -17.944 -20.045 -51.177 1.00 26.20 335 ASP A O 1
ATOM 2399 N N . SER A 1 334 ? -17.283 -18.211 -50.043 1.00 20.06 336 SER A N 1
ATOM 2400 C CA . SER A 1 334 ? -18.634 -17.763 -49.726 1.00 23.24 336 SER A CA 1
ATOM 2401 C C . SER A 1 334 ? -19.307 -16.975 -50.852 1.00 31.17 336 SER A C 1
ATOM 2402 O O . SER A 1 334 ? -20.428 -17.298 -51.248 1.00 27.54 336 SER A O 1
ATOM 2405 N N . ASN A 1 335 ? -18.632 -15.952 -51.374 1.00 22.53 337 ASN A N 1
ATOM 2406 C CA . ASN A 1 335 ? -19.282 -15.039 -52.319 1.00 23.36 337 ASN A CA 1
ATOM 2407 C C . ASN A 1 335 ? -19.260 -15.498 -53.774 1.00 26.63 337 ASN A C 1
ATOM 2408 O O . ASN A 1 335 ? -19.960 -14.934 -54.620 1.00 22.75 337 ASN A O 1
ATOM 2413 N N . GLU A 1 336 ? -18.458 -16.520 -54.058 1.00 23.79 338 GLU A N 1
ATOM 2414 C CA . GLU A 1 336 ? -18.346 -17.058 -55.408 1.00 25.19 338 GLU A CA 1
ATOM 2415 C C . GLU A 1 336 ? -18.008 -15.984 -56.432 1.00 29.24 338 GLU A C 1
ATOM 2416 O O . GLU A 1 336 ? -18.378 -16.095 -57.604 1.00 28.95 338 GLU A O 1
ATOM 2422 N N . GLY A 1 337 ? -17.298 -14.949 -55.990 1.00 28.06 339 GLY A N 1
ATOM 2423 C CA . GLY A 1 337 ? -16.861 -13.905 -56.896 1.00 25.24 339 GLY A CA 1
ATOM 2424 C C . GLY A 1 337 ? -17.724 -12.664 -56.826 1.00 23.46 339 GLY A C 1
ATOM 2425 O O . GLY A 1 337 ? -17.381 -11.638 -57.408 1.00 23.53 339 GLY A O 1
ATOM 2426 N N . ARG A 1 338 ? -18.846 -12.747 -56.118 1.00 21.41 340 ARG A N 1
ATOM 2427 C CA . ARG A 1 338 ? -19.744 -11.602 -56.030 1.00 19.50 340 ARG A CA 1
ATOM 2428 C C . ARG A 1 338 ? -19.336 -10.667 -54.901 1.00 19.81 340 ARG A C 1
ATOM 2429 O O . ARG A 1 338 ? -19.969 -10.609 -53.845 1.00 20.72 340 ARG A O 1
ATOM 2437 N N . TRP A 1 339 ? -18.259 -9.931 -55.147 1.00 16.73 341 TRP A N 1
ATOM 2438 C CA . TRP A 1 339 ? -17.703 -9.019 -54.160 1.00 18.25 341 TRP A CA 1
ATOM 2439 C C . TRP A 1 339 ? -18.698 -7.928 -53.784 1.00 15.62 341 TRP A C 1
ATOM 2440 O O . TRP A 1 339 ? -19.479 -7.473 -54.623 1.00 22.99 341 TRP A O 1
ATOM 2451 N N . PRO A 1 340 ? -18.675 -7.507 -52.513 1.00 16.91 342 PRO A N 1
ATOM 2452 C CA . PRO A 1 340 ? -19.394 -6.295 -52.114 1.00 19.76 342 PRO A CA 1
ATOM 2453 C C . PRO A 1 340 ? -18.786 -5.101 -52.835 1.00 20.60 342 PRO A C 1
ATOM 2454 O O . PRO A 1 340 ? -17.624 -5.156 -53.246 1.00 16.54 342 PRO A O 1
ATOM 2458 N N . PHE A 1 341 ? -19.557 -4.034 -52.983 1.00 19.64 343 PHE A N 1
ATOM 2459 C CA . PHE A 1 341 ? -19.115 -2.904 -53.784 1.00 20.88 343 PHE A CA 1
ATOM 2460 C C . PHE A 1 341 ? -17.710 -2.404 -53.429 1.00 16.83 343 PHE A C 1
ATOM 2461 O O . PHE A 1 341 ? -16.843 -2.315 -54.301 1.00 21.35 343 PHE A O 1
ATOM 2469 N N . TRP A 1 342 ? -17.484 -2.100 -52.154 1.00 14.35 344 TRP A N 1
ATOM 2470 C CA . TRP A 1 342 ? -16.237 -1.475 -51.718 1.00 17.53 344 TRP A CA 1
ATOM 2471 C C . TRP A 1 342 ? -14.990 -2.305 -52.032 1.00 17.72 344 TRP A C 1
ATOM 2472 O O . TRP A 1 342 ? -13.890 -1.766 -52.138 1.00 20.50 344 TRP A O 1
ATOM 2483 N N . LEU A 1 343 ? -15.173 -3.610 -52.195 1.00 14.40 345 LEU A N 1
ATOM 2484 C CA . LEU A 1 343 ? -14.060 -4.527 -52.431 1.00 22.68 345 LEU A CA 1
ATOM 2485 C C . LEU A 1 343 ? -13.904 -4.885 -53.901 1.00 14.55 345 LEU A C 1
ATOM 2486 O O . LEU A 1 343 ? -12.856 -5.371 -54.324 1.00 21.57 345 LEU A O 1
ATOM 2491 N N . ASN A 1 344 ? -14.962 -4.665 -54.669 1.00 16.95 346 ASN A N 1
ATOM 2492 C CA . ASN A 1 344 ? -15.040 -5.157 -56.037 1.00 24.75 346 ASN A CA 1
ATOM 2493 C C . ASN A 1 344 ? -14.035 -4.459 -56.952 1.00 21.47 346 ASN A C 1
ATOM 2494 O O . ASN A 1 344 ? -14.003 -3.231 -57.015 1.00 23.63 346 ASN A O 1
ATOM 2499 N N . PRO A 1 345 ? -13.189 -5.239 -57.647 1.00 19.27 347 PRO A N 1
ATOM 2500 C CA . PRO A 1 345 ? -12.281 -4.652 -58.639 1.00 22.46 347 PRO A CA 1
ATOM 2501 C C . PRO A 1 345 ? -13.056 -4.283 -59.898 1.00 19.69 347 PRO A C 1
ATOM 2502 O O . PRO A 1 345 ? -12.533 -3.646 -60.813 1.00 17.03 347 PRO A O 1
ATOM 2506 N N . TYR A 1 346 ? -14.315 -4.698 -59.926 1.00 13.47 348 TYR A N 1
ATOM 2507 C CA . TYR A 1 346 ? -15.227 -4.384 -61.010 1.00 22.21 348 TYR A CA 1
ATOM 2508 C C . TYR A 1 346 ? -16.449 -3.726 -60.391 1.00 19.75 348 TYR A C 1
ATOM 2509 O O . TYR A 1 346 ? -17.455 -4.388 -60.138 1.00 21.33 348 TYR A O 1
ATOM 2518 N N . GLN A 1 347 ? -16.365 -2.424 -60.136 1.00 10.47 349 GLN A N 1
ATOM 2519 C CA . GLN A 1 347 ? -17.411 -1.745 -59.371 1.00 12.33 349 GLN A CA 1
ATOM 2520 C C . GLN A 1 347 ? -18.615 -1.327 -60.209 1.00 18.26 349 GLN A C 1
ATOM 2521 O O . GLN A 1 347 ? -19.747 -1.324 -59.727 1.00 13.74 349 GLN A O 1
ATOM 2527 N N . ALA A 1 348 ? -18.369 -0.982 -61.464 1.00 15.94 350 ALA A N 1
ATOM 2528 C CA . ALA A 1 348 ? -19.453 -0.594 -62.351 1.00 18.53 350 ALA A CA 1
ATOM 2529 C C . ALA A 1 348 ? -19.008 -0.665 -63.800 1.00 11.79 350 ALA A C 1
ATOM 2530 O O . ALA A 1 348 ? -17.842 -0.426 -64.117 1.00 16.15 350 ALA A O 1
ATOM 2532 N N . VAL A 1 349 ? -19.936 -1.006 -64.681 1.00 16.05 351 VAL A N 1
ATOM 2533 C CA . VAL A 1 349 ? -19.648 -0.956 -66.101 1.00 16.07 351 VAL A CA 1
ATOM 2534 C C . VAL A 1 349 ? -20.659 -0.042 -66.774 1.00 17.23 351 VAL A C 1
ATOM 2535 O O . VAL A 1 349 ? -21.828 -0.007 -66.392 1.00 16.29 351 VAL A O 1
ATOM 2539 N N . ILE A 1 350 ? -20.198 0.731 -67.747 1.00 14.90 352 ILE A N 1
ATOM 2540 C CA . ILE A 1 350 ? -21.074 1.660 -68.441 1.00 15.12 352 ILE A CA 1
ATOM 2541 C C . ILE A 1 350 ? -21.221 1.164 -69.869 1.00 15.68 352 ILE A C 1
ATOM 2542 O O . ILE A 1 350 ? -20.229 0.918 -70.557 1.00 19.56 352 ILE A O 1
ATOM 2547 N N . ILE A 1 351 ? -22.462 0.994 -70.305 1.00 19.08 353 ILE A N 1
ATOM 2548 C CA . ILE A 1 351 ? -22.727 0.366 -71.591 1.00 18.72 353 ILE A CA 1
ATOM 2549 C C . ILE A 1 351 ? -23.658 1.231 -72.418 1.00 16.56 353 ILE A C 1
ATOM 2550 O O . ILE A 1 351 ? -24.826 1.399 -72.071 1.00 17.74 353 ILE A O 1
ATOM 2555 N N . PRO A 1 352 ? -23.131 1.809 -73.505 1.00 17.19 354 PRO A N 1
ATOM 2556 C CA . PRO A 1 352 ? -23.998 2.518 -74.449 1.00 16.76 354 PRO A CA 1
ATOM 2557 C C . PRO A 1 352 ? -24.772 1.510 -75.289 1.00 19.00 354 PRO A C 1
ATOM 2558 O O . PRO A 1 352 ? -24.184 0.534 -75.767 1.00 21.95 354 PRO A O 1
ATOM 2562 N N . VAL A 1 353 ? -26.071 1.737 -75.462 1.00 20.79 355 VAL A N 1
ATOM 2563 C CA . VAL A 1 353 ? -26.895 0.861 -76.294 1.00 14.85 355 VAL A CA 1
ATOM 2564 C C . VAL A 1 353 ? -26.342 0.782 -77.710 1.00 23.57 355 VAL A C 1
ATOM 2565 O O . VAL A 1 353 ? -26.268 -0.296 -78.299 1.00 25.23 355 VAL A O 1
ATOM 2569 N N . ASN A 1 354 ? -25.955 1.935 -78.247 1.00 25.48 356 ASN A N 1
ATOM 2570 C CA . ASN A 1 354 ? -25.374 2.022 -79.585 1.00 27.86 356 ASN A CA 1
ATOM 2571 C C . ASN A 1 354 ? -23.965 2.607 -79.520 1.00 26.72 356 ASN A C 1
ATOM 2572 O O . ASN A 1 354 ? -23.789 3.795 -79.239 1.00 22.25 356 ASN A O 1
ATOM 2577 N N . THR A 1 355 ? -22.968 1.767 -79.786 1.00 25.62 357 THR A N 1
ATOM 2578 C CA . THR A 1 355 ? -21.565 2.145 -79.622 1.00 31.96 357 THR A CA 1
ATOM 2579 C C . THR A 1 355 ? -21.075 3.157 -80.654 1.00 30.53 357 THR A C 1
ATOM 2580 O O . THR A 1 355 ? -19.933 3.611 -80.586 1.00 46.30 357 THR A O 1
ATOM 2584 N N . LYS A 1 356 ? -21.926 3.507 -81.611 1.00 25.32 358 LYS A N 1
ATOM 2585 C CA . LYS A 1 356 ? -21.551 4.508 -82.609 1.00 35.43 358 LYS A CA 1
ATOM 2586 C C . LYS A 1 356 ? -22.381 5.781 -82.485 1.00 29.92 358 LYS A C 1
ATOM 2587 O O . LYS A 1 356 ? -22.266 6.688 -83.306 1.00 35.44 358 LYS A O 1
ATOM 2591 N N . ASN A 1 357 ? -23.203 5.841 -81.441 1.00 31.36 359 ASN A N 1
ATOM 2592 C CA . ASN A 1 357 ? -23.979 7.036 -81.135 1.00 20.48 359 ASN A CA 1
ATOM 2593 C C . ASN A 1 357 ? -23.140 8.007 -80.311 1.00 28.22 359 ASN A C 1
ATOM 2594 O O . ASN A 1 357 ? -22.698 7.675 -79.207 1.00 19.49 359 ASN A O 1
ATOM 2599 N N . VAL A 1 358 ? -22.915 9.203 -80.849 1.00 19.41 360 VAL A N 1
ATOM 2600 C CA . VAL A 1 358 ? -22.054 10.183 -80.194 1.00 24.15 360 VAL A CA 1
ATOM 2601 C C . VAL A 1 358 ? -22.654 10.739 -78.908 1.00 20.44 360 VAL A C 1
ATOM 2602 O O . VAL A 1 358 ? -21.927 10.999 -77.949 1.00 20.78 360 VAL A O 1
ATOM 2606 N N . GLN A 1 359 ? -23.972 10.925 -78.884 1.00 20.58 361 GLN A N 1
ATOM 2607 C CA . GLN A 1 359 ? -24.637 11.438 -77.687 1.00 28.50 361 GLN A CA 1
ATOM 2608 C C . GLN A 1 359 ? -24.500 10.472 -76.516 1.00 18.51 361 GLN A C 1
ATOM 2609 O O . GLN A 1 359 ? -24.258 10.891 -75.382 1.00 19.06 361 GLN A O 1
ATOM 2615 N N . GLN A 1 360 ? -24.674 9.181 -76.795 1.00 19.27 362 GLN A N 1
ATOM 2616 C CA . GLN A 1 360 ? -24.564 8.151 -75.767 1.00 16.45 362 GLN A CA 1
ATOM 2617 C C . GLN A 1 360 ? -23.120 8.011 -75.295 1.00 18.47 362 GLN A C 1
ATOM 2618 O O . GLN A 1 360 ? -22.854 7.976 -74.091 1.00 14.95 362 GLN A O 1
ATOM 2624 N N . LEU A 1 361 ? -22.194 7.937 -76.248 1.00 15.39 363 LEU A N 1
ATOM 2625 C CA . LEU A 1 361 ? -20.770 7.864 -75.932 1.00 22.45 363 LEU A CA 1
ATOM 2626 C C . LEU A 1 361 ? -20.323 9.022 -75.044 1.00 16.82 363 LEU A C 1
ATOM 2627 O O . LEU A 1 361 ? -19.657 8.804 -74.033 1.00 18.36 363 LEU A O 1
ATOM 2630 N N . ASP A 1 362 ? -20.685 10.250 -75.409 1.00 17.28 364 ASP A N 1
ATOM 2631 C CA . ASP A 1 362 ? -20.309 11.403 -74.592 1.00 19.80 364 ASP A CA 1
ATOM 2632 C C . ASP A 1 362 ? -20.809 11.227 -73.163 1.00 17.74 364 ASP A C 1
ATOM 2633 O O . ASP A 1 362 ? -20.075 11.445 -72.201 1.00 20.26 364 ASP A O 1
ATOM 2638 N N . MET A 1 363 ? -22.069 10.836 -73.027 1.00 18.62 365 MET A N 1
ATOM 2639 C CA . MET A 1 363 ? -22.677 10.713 -71.708 1.00 18.72 365 MET A CA 1
ATOM 2640 C C . MET A 1 363 ? -21.988 9.625 -70.887 1.00 16.38 365 MET A C 1
ATOM 2641 O O . MET A 1 363 ? -21.753 9.793 -69.686 1.00 19.30 365 MET A O 1
ATOM 2646 N N . CYS A 1 364 ? -21.645 8.523 -71.548 1.00 15.96 366 CYS A N 1
ATOM 2647 C CA . CYS A 1 364 ? -20.935 7.424 -70.900 1.00 14.31 366 CYS A CA 1
ATOM 2648 C C . CYS A 1 364 ? -19.532 7.844 -70.486 1.00 21.53 366 CYS A C 1
ATOM 2649 O O . CYS A 1 364 ? -19.083 7.540 -69.385 1.00 15.67 366 CYS A O 1
ATOM 2652 N N . THR A 1 365 ? -18.843 8.544 -71.380 1.00 15.50 367 THR A N 1
ATOM 2653 C CA . THR A 1 365 ? -17.478 8.988 -71.125 1.00 14.46 367 THR A CA 1
ATOM 2654 C C . THR A 1 365 ? -17.441 10.015 -70.003 1.00 19.60 367 THR A C 1
ATOM 2655 O O . THR A 1 365 ? -16.530 10.009 -69.170 1.00 19.11 367 THR A O 1
ATOM 2659 N N . ALA A 1 366 ? -18.436 10.895 -69.977 1.00 11.57 368 ALA A N 1
ATOM 26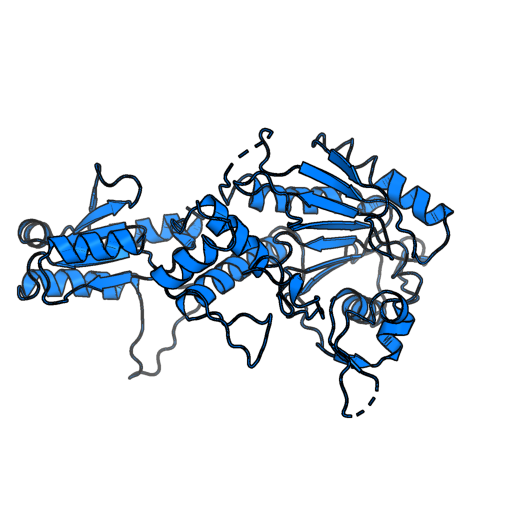60 C CA . ALA A 1 366 ? -18.536 11.887 -68.912 1.00 13.57 368 ALA A CA 1
ATOM 2661 C C . ALA A 1 366 ? -18.613 11.213 -67.545 1.00 17.30 368 ALA A C 1
ATOM 2662 O O . ALA A 1 366 ? -17.963 11.651 -66.588 1.00 13.62 368 ALA A O 1
ATOM 2664 N N . LEU A 1 367 ? -19.402 10.144 -67.453 1.00 12.71 369 LEU A N 1
ATOM 2665 C CA . LEU A 1 367 ? -19.591 9.458 -66.175 1.00 12.77 369 LEU A CA 1
ATOM 2666 C C . LEU A 1 367 ? -18.343 8.686 -65.765 1.00 16.36 369 LEU A C 1
ATOM 2667 O O . LEU A 1 367 ? -17.930 8.738 -64.604 1.00 18.97 369 LEU A O 1
ATOM 2672 N N . GLN A 1 368 ? -17.746 7.965 -66.708 1.00 14.23 370 GLN A N 1
ATOM 2673 C CA . GLN A 1 368 ? -16.520 7.228 -66.398 1.00 19.99 370 GLN A CA 1
ATOM 2674 C C . GLN A 1 368 ? -15.442 8.165 -65.860 1.00 22.12 370 GLN A C 1
ATOM 2675 O O . GLN A 1 368 ? -14.799 7.871 -64.852 1.00 16.35 370 GLN A O 1
ATOM 2681 N N . LYS A 1 369 ? -15.251 9.293 -66.539 1.00 20.18 371 LYS A N 1
ATOM 2682 C CA . LYS A 1 369 ? -14.255 10.275 -66.129 1.00 12.50 371 LYS A CA 1
ATOM 2683 C C . LYS A 1 369 ? -14.552 10.808 -64.729 1.00 12.37 371 LYS A C 1
ATOM 2684 O O . LYS A 1 369 ? -13.645 10.992 -63.915 1.00 18.36 371 LYS A O 1
ATOM 2686 N N . LYS A 1 370 ? -15.825 11.053 -64.449 1.00 12.26 372 LYS A N 1
ATOM 2687 C CA . LYS A 1 370 ? -16.233 11.540 -63.138 1.00 14.11 372 LYS A CA 1
ATOM 2688 C C . LYS A 1 370 ? -15.912 10.517 -62.040 1.00 17.42 372 LYS A C 1
ATOM 2689 O O . LYS A 1 370 ? -15.313 10.857 -61.018 1.00 16.09 372 LYS A O 1
ATOM 2695 N N . LEU A 1 371 ? -16.291 9.262 -62.264 1.00 12.49 373 LEU A N 1
ATOM 2696 C CA . LEU A 1 371 ? -16.176 8.232 -61.226 1.00 16.56 373 LEU A CA 1
ATOM 2697 C C . LEU A 1 371 ? -14.745 7.749 -61.008 1.00 21.04 373 LEU A C 1
ATOM 2698 O O . LEU A 1 371 ? -14.354 7.459 -59.875 1.00 13.33 373 LEU A O 1
ATOM 2703 N N . ARG A 1 372 ? -13.971 7.649 -62.087 1.00 14.06 374 ARG A N 1
ATOM 2704 C CA . ARG A 1 372 ? -12.568 7.262 -61.976 1.00 19.26 374 ARG A CA 1
ATOM 2705 C C . ARG A 1 372 ? -11.753 8.350 -61.291 1.00 20.30 374 ARG A C 1
ATOM 2706 O O . ARG A 1 372 ? -10.845 8.063 -60.504 1.00 16.39 374 ARG A O 1
ATOM 2714 N N . ASN A 1 373 ? -12.077 9.598 -61.613 1.00 16.30 375 ASN A N 1
ATOM 2715 C CA . ASN A 1 373 ? -11.454 10.750 -60.975 1.00 20.82 375 ASN A CA 1
ATOM 2716 C C . ASN A 1 373 ? -9.940 10.744 -61.140 1.00 21.14 375 ASN A C 1
ATOM 2717 O O . ASN A 1 373 ? -9.194 10.882 -60.168 1.00 19.63 375 ASN A O 1
ATOM 2722 N N . GLU A 1 374 ? -9.490 10.587 -62.379 1.00 19.72 376 GLU A N 1
ATOM 2723 C CA . GLU A 1 374 ? -8.063 10.597 -62.672 1.00 20.70 376 GLU A CA 1
ATOM 2724 C C . GLU A 1 374 ? -7.596 11.972 -63.129 1.00 25.91 376 GLU A C 1
ATOM 2725 O O . GLU A 1 374 ? -8.407 12.848 -63.447 1.00 19.03 376 GLU A O 1
ATOM 2731 N N . LEU A 1 375 ? -6.281 12.158 -63.134 1.00 21.45 377 LEU A N 1
ATOM 2732 C CA . LEU A 1 375 ? -5.678 13.396 -63.607 1.00 29.90 377 LEU A CA 1
ATOM 2733 C C . LEU A 1 375 ? -4.826 13.079 -64.825 1.00 22.63 377 LEU A C 1
ATOM 2734 O O . LEU A 1 375 ? -4.384 11.943 -65.005 1.00 26.80 377 LEU A O 1
ATOM 2739 N N . GLU A 1 376 ? -4.602 14.078 -65.667 1.00 28.66 378 GLU A N 1
ATOM 2740 C CA . GLU A 1 376 ? -3.790 13.876 -66.858 1.00 31.72 378 GLU A CA 1
ATOM 2741 C C . GLU A 1 376 ? -2.314 13.931 -66.513 1.00 25.99 378 GLU A C 1
ATOM 2742 O O . GLU A 1 376 ? -1.898 14.670 -65.621 1.00 28.21 378 GLU A O 1
ATOM 2748 N N . ALA A 1 377 ? -1.524 13.132 -67.216 1.00 22.75 379 ALA A N 1
ATOM 2749 C CA . ALA A 1 377 ? -0.087 13.118 -67.005 1.00 35.49 379 ALA A CA 1
ATOM 2750 C C . ALA A 1 377 ? 0.579 14.399 -67.517 1.00 36.55 379 ALA A C 1
ATOM 2751 O O . ALA A 1 377 ? 1.755 14.634 -67.247 1.00 35.46 379 ALA A O 1
ATOM 2753 N N . ASP A 1 378 ? -0.179 15.232 -68.231 1.00 25.91 380 ASP A N 1
ATOM 2754 C CA . ASP A 1 378 ? 0.401 16.385 -68.939 1.00 37.38 380 ASP A CA 1
ATOM 2755 C C . ASP A 1 378 ? 0.657 17.644 -68.098 1.00 39.32 380 ASP A C 1
ATOM 2756 O O . ASP A 1 378 ? 1.374 18.545 -68.541 1.00 43.08 380 ASP A O 1
ATOM 2761 N N . ASP A 1 379 ? 0.077 17.724 -66.903 1.00 29.09 381 ASP A N 1
ATOM 2762 C CA . ASP A 1 379 ? 0.391 18.846 -66.013 1.00 33.82 381 ASP A CA 1
ATOM 2763 C C . ASP A 1 379 ? 1.083 18.416 -64.717 1.00 40.59 381 ASP A C 1
ATOM 2764 O O . ASP A 1 379 ? 1.308 17.225 -64.479 1.00 27.89 381 ASP A O 1
ATOM 2769 N N . MET A 1 380 ? 1.430 19.395 -63.889 1.00 29.33 382 MET A N 1
ATOM 2770 C CA . MET A 1 380 ? 2.181 19.129 -62.667 1.00 39.46 382 MET A CA 1
ATOM 2771 C C . MET A 1 380 ? 1.278 19.012 -61.443 1.00 29.87 382 MET A C 1
ATOM 2772 O O . MET A 1 380 ? 1.758 19.010 -60.308 1.00 37.73 382 MET A O 1
ATOM 2777 N N . GLU A 1 381 ? -0.028 18.916 -61.672 1.00 25.75 383 GLU A N 1
ATOM 2778 C CA . GLU A 1 381 ? -0.979 18.787 -60.571 1.00 23.97 383 GLU A CA 1
ATOM 2779 C C . GLU A 1 381 ? -1.030 17.343 -60.078 1.00 19.36 383 GLU A C 1
ATOM 2780 O O . GLU A 1 381 ? -1.380 16.437 -60.834 1.00 21.09 383 GLU A O 1
ATOM 2782 N N . PRO A 1 382 ? -0.676 17.126 -58.803 1.00 16.32 384 PRO A N 1
ATOM 2783 C CA . PRO A 1 382 ? -0.655 15.771 -58.247 1.00 15.30 384 PRO A CA 1
ATOM 2784 C C . PRO A 1 382 ? -2.047 15.319 -57.808 1.00 19.02 384 PRO A C 1
ATOM 2785 O O . PRO A 1 382 ? -2.915 16.150 -57.519 1.00 13.20 384 PRO A O 1
ATOM 2789 N N . VAL A 1 383 ? -2.256 14.010 -57.763 1.00 15.92 385 VAL A N 1
ATOM 2790 C CA . VAL A 1 383 ? -3.476 13.451 -57.197 1.00 13.98 385 VAL A CA 1
ATOM 2791 C C . VAL A 1 383 ? -3.471 13.719 -55.694 1.00 13.71 385 VAL A C 1
ATOM 2792 O O . VAL A 1 383 ? -2.541 13.319 -54.998 1.00 14.42 385 VAL A O 1
ATOM 2796 N N . PRO A 1 384 ? -4.509 14.400 -55.185 1.00 16.53 386 PRO A N 1
ATOM 2797 C CA . PRO A 1 384 ? -4.522 14.751 -53.758 1.00 13.16 386 PRO A CA 1
ATOM 2798 C C . PRO A 1 384 ? -4.871 13.558 -52.876 1.00 17.09 386 PRO A C 1
ATOM 2799 O O . PRO A 1 384 ? -5.457 12.587 -53.354 1.00 16.21 386 PRO A O 1
ATOM 2803 N N . LEU A 1 385 ? -4.510 13.635 -51.600 1.00 14.23 387 LEU A N 1
ATOM 2804 C CA . LEU A 1 385 ? -4.870 12.606 -50.636 1.00 21.95 387 LEU A CA 1
ATOM 2805 C C . LEU A 1 385 ? -6.377 12.586 -50.362 1.00 14.77 387 LEU A C 1
ATOM 2806 O O . LEU A 1 385 ? -7.044 13.623 -50.441 1.00 17.51 387 LEU A O 1
ATOM 2811 N N . ASN A 1 386 ? -6.901 11.398 -50.061 1.00 14.41 388 ASN A N 1
ATOM 2812 C CA A ASN A 1 386 ? -8.291 11.234 -49.625 0.73 22.99 388 ASN A CA 1
ATOM 2813 C CA B ASN A 1 386 ? -8.290 11.236 -49.623 0.27 22.96 388 ASN A CA 1
ATOM 2814 C C . ASN A 1 386 ? -9.363 11.564 -50.660 1.00 25.12 388 ASN A C 1
ATOM 2815 O O . ASN A 1 386 ? -10.508 11.838 -50.304 1.00 24.65 388 ASN A O 1
ATOM 2824 N N . ASP A 1 387 ? -9.005 11.538 -51.938 1.00 22.44 389 ASP A N 1
ATOM 2825 C CA . ASP A 1 387 ? -10.019 11.678 -52.985 1.00 18.13 389 ASP A CA 1
ATOM 2826 C C . ASP A 1 387 ? -10.661 10.307 -53.223 1.00 22.74 389 ASP A C 1
ATOM 2827 O O . ASP A 1 387 ? -10.119 9.281 -52.807 1.00 17.89 389 ASP A O 1
ATOM 2832 N N . TRP A 1 388 ? -11.820 10.290 -53.873 1.00 16.56 390 TRP A N 1
ATOM 2833 C CA . TRP A 1 388 ? -12.465 9.033 -54.230 1.00 15.48 390 TRP A CA 1
ATOM 2834 C C . TRP A 1 388 ? -12.140 8.637 -55.660 1.00 19.07 390 TRP A C 1
ATOM 2835 O O . TRP A 1 388 ? -12.112 9.483 -56.556 1.00 13.63 390 TRP A O 1
ATOM 2846 N N . HIS A 1 389 ? -11.897 7.347 -55.866 1.00 14.74 391 HIS A N 1
ATOM 2847 C CA . HIS A 1 389 ? -11.623 6.814 -57.191 1.00 14.76 391 HIS A CA 1
ATOM 2848 C C . HIS A 1 389 ? -12.335 5.471 -57.316 1.00 24.61 391 HIS A C 1
ATOM 2849 O O . HIS A 1 389 ? -12.118 4.572 -56.507 1.00 20.36 391 HIS A O 1
ATOM 2856 N N . PHE A 1 390 ? -13.182 5.324 -58.326 1.00 11.86 392 PHE A N 1
ATOM 2857 C CA . PHE A 1 390 ? -13.953 4.092 -58.470 1.00 20.30 392 PHE A CA 1
ATOM 2858 C C . PHE A 1 390 ? -13.534 3.265 -59.680 1.00 20.06 392 PHE A C 1
ATOM 2859 O O . PHE A 1 390 ? -13.116 3.808 -60.705 1.00 19.32 392 PHE A O 1
ATOM 2867 N N . ASN A 1 391 ? -13.627 1.944 -59.539 1.00 19.68 393 ASN A N 1
ATOM 2868 C CA . ASN A 1 391 ? -13.243 1.021 -60.603 1.00 15.59 393 ASN A CA 1
ATOM 2869 C C . ASN A 1 391 ? -14.360 0.891 -61.629 1.00 17.00 393 ASN A C 1
ATOM 2870 O O . ASN A 1 391 ? -15.176 -0.028 -61.558 1.00 14.51 393 ASN A O 1
ATOM 2875 N N . VAL A 1 392 ? -14.397 1.814 -62.580 1.00 16.41 394 VAL A N 1
ATOM 2876 C CA . VAL A 1 392 ? -15.505 1.885 -63.526 1.00 14.45 394 VAL A CA 1
ATOM 2877 C C . VAL A 1 392 ? -15.027 1.708 -64.962 1.00 19.97 394 VAL A C 1
ATOM 2878 O O . VAL A 1 392 ? -14.166 2.450 -65.434 1.00 17.69 394 VAL A O 1
ATOM 2882 N N . ASP A 1 393 ? -15.587 0.717 -65.648 1.00 14.50 395 ASP A N 1
ATOM 2883 C CA . ASP A 1 393 ? -15.179 0.399 -67.010 1.00 18.34 395 ASP A CA 1
ATOM 2884 C C . ASP A 1 393 ? -16.238 0.799 -68.031 1.00 18.14 395 ASP A C 1
ATOM 2885 O O . ASP A 1 393 ? -17.414 0.951 -67.701 1.00 25.43 395 ASP A O 1
ATOM 2890 N N . LEU A 1 394 ? -15.807 0.964 -69.275 1.00 17.64 396 LEU A N 1
ATOM 2891 C CA . LEU A 1 394 ? -16.707 1.333 -70.359 1.00 23.68 396 LEU A CA 1
ATOM 2892 C C . LEU A 1 394 ? -16.607 0.282 -71.454 1.00 31.60 396 LEU A C 1
ATOM 2893 O O . LEU A 1 394 ? -15.535 0.075 -72.022 1.00 31.09 396 LEU A O 1
ATOM 2898 N N . ASP A 1 395 ? -17.713 -0.396 -71.745 1.00 23.66 397 ASP A N 1
ATOM 2899 C CA . ASP A 1 395 ? -17.684 -1.437 -72.771 1.00 24.46 397 ASP A CA 1
ATOM 2900 C C . ASP A 1 395 ? -18.268 -0.930 -74.085 1.00 26.39 397 ASP A C 1
ATOM 2901 O O . ASP A 1 395 ? -19.483 -0.955 -74.289 1.00 24.73 397 ASP A O 1
ATOM 2906 N N . ILE A 1 396 ? -17.392 -0.471 -74.973 1.00 20.51 398 ILE A N 1
ATOM 2907 C CA . ILE A 1 396 ? -17.814 0.028 -76.274 1.00 20.04 398 ILE A CA 1
ATOM 2908 C C . ILE A 1 396 ? -17.392 -0.920 -77.392 1.00 29.72 398 ILE A C 1
ATOM 2909 O O . ILE A 1 396 ? -17.275 -0.510 -78.544 1.00 32.33 398 ILE A O 1
ATOM 2914 N N . ARG A 1 397 ? -17.158 -2.185 -77.053 1.00 27.35 399 ARG A N 1
ATOM 2915 C CA . ARG A 1 397 ? -16.790 -3.173 -78.062 1.00 37.70 399 ARG A CA 1
ATOM 2916 C C . ARG A 1 397 ? -17.875 -3.269 -79.123 1.00 41.55 399 ARG A C 1
ATOM 2917 O O . ARG A 1 397 ? -19.058 -3.090 -78.828 1.00 30.84 399 ARG A O 1
ATOM 2925 N N . ASN A 1 398 ? -17.471 -3.555 -80.357 1.00 43.60 400 ASN A N 1
ATOM 2926 C CA . ASN A 1 398 ? -18.430 -3.723 -81.442 1.00 49.21 400 ASN A CA 1
ATOM 2927 C C . ASN A 1 398 ? -19.154 -5.056 -81.294 1.00 55.74 400 ASN A C 1
ATOM 2928 O O . ASN A 1 398 ? -18.970 -5.975 -82.095 1.00 43.91 400 ASN A O 1
ATOM 2933 N N . GLU A 1 399 ? -19.983 -5.136 -80.257 1.00 39.95 401 GLU A N 1
ATOM 2934 C CA A GLU A 1 399 ? -20.682 -6.368 -79.907 0.49 35.64 401 GLU A CA 1
ATOM 2935 C CA B GLU A 1 399 ? -20.694 -6.358 -79.913 0.51 35.63 401 GLU A CA 1
ATOM 2936 C C . GLU A 1 399 ? -22.139 -6.053 -79.577 1.00 35.35 401 GLU A C 1
ATOM 2937 O O . GLU A 1 399 ? -22.431 -5.019 -78.976 1.00 38.82 401 GLU A O 1
ATOM 2948 N N . PRO A 1 400 ? -23.060 -6.944 -79.975 1.00 36.17 402 PRO A N 1
ATOM 2949 C CA . PRO A 1 400 ? -24.469 -6.691 -79.662 1.00 21.61 402 PRO A CA 1
ATOM 2950 C C . PRO A 1 400 ? -24.616 -6.279 -78.206 1.00 27.93 402 PRO A C 1
ATOM 2951 O O . PRO A 1 400 ? -23.980 -6.880 -77.337 1.00 30.68 402 PRO A O 1
ATOM 2955 N N . VAL A 1 401 ? -25.426 -5.259 -77.945 1.00 23.55 403 VAL A N 1
ATOM 2956 C CA . VAL A 1 401 ? -25.623 -4.780 -76.583 1.00 27.80 403 VAL A CA 1
ATOM 2957 C C . VAL A 1 401 ? -25.887 -5.938 -75.621 1.00 26.96 403 VAL A C 1
ATOM 2958 O O . VAL A 1 401 ? -25.369 -5.961 -74.500 1.00 26.55 403 VAL A O 1
ATOM 2962 N N . GLY A 1 402 ? -26.679 -6.907 -76.073 1.00 24.84 404 GLY A N 1
ATOM 2963 C CA . GLY A 1 402 ? -27.040 -8.050 -75.250 1.00 19.06 404 GLY A CA 1
ATOM 2964 C C . GLY A 1 402 ? -25.859 -8.858 -74.743 1.00 24.78 404 GLY A C 1
ATOM 2965 O O . GLY A 1 402 ? -25.871 -9.336 -73.608 1.00 27.35 404 GLY A O 1
ATOM 2966 N N . TYR A 1 403 ? -24.838 -9.017 -75.580 1.00 22.57 405 TYR A N 1
ATOM 2967 C CA . TYR A 1 403 ? -23.678 -9.828 -75.212 1.00 20.79 405 TYR A CA 1
ATOM 2968 C C . TYR A 1 403 ? -22.732 -9.068 -74.288 1.00 38.61 405 TYR A C 1
ATOM 2969 O O . TYR A 1 403 ? -22.125 -9.655 -73.388 1.00 33.53 405 TYR A O 1
ATOM 2971 N N . ARG A 1 404 ? -22.603 -7.764 -74.514 1.00 27.73 406 ARG A N 1
ATOM 2972 C CA . ARG A 1 404 ? -21.786 -6.930 -73.638 1.00 33.20 406 ARG A CA 1
ATOM 2973 C C . ARG A 1 404 ? -22.341 -6.959 -72.224 1.00 28.20 406 ARG A C 1
ATOM 2974 O O . ARG A 1 404 ? -21.595 -7.107 -71.260 1.00 25.25 406 ARG A O 1
ATOM 2982 N N . ILE A 1 405 ? -23.655 -6.833 -72.103 1.00 25.12 407 ILE A N 1
ATOM 2983 C CA . ILE A 1 405 ? -24.291 -7.015 -70.810 1.00 23.92 407 ILE A CA 1
ATOM 2984 C C . ILE A 1 405 ? -23.886 -8.370 -70.216 1.00 39.03 407 ILE A C 1
ATOM 2985 O O . ILE A 1 405 ? -23.235 -8.419 -69.172 1.00 43.31 407 ILE A O 1
ATOM 2990 N N . LYS A 1 406 ? -24.232 -9.461 -70.895 1.00 30.10 408 LYS A N 1
ATOM 2991 C CA . LYS A 1 406 ? -23.889 -10.803 -70.418 1.00 34.25 408 LYS A CA 1
ATOM 2992 C C . LYS A 1 406 ? -22.429 -10.906 -69.972 1.00 35.92 408 LYS A C 1
ATOM 2993 O O . LYS A 1 406 ? -22.116 -11.590 -68.996 1.00 28.07 408 LYS A O 1
ATOM 2995 N N . SER A 1 407 ? -21.542 -10.227 -70.694 1.00 27.94 409 SER A N 1
ATOM 2996 C CA . SER A 1 407 ? -20.117 -10.242 -70.374 1.00 30.48 409 SER A CA 1
ATOM 2997 C C . SER A 1 407 ? -19.858 -9.627 -69.001 1.00 38.42 409 SER A C 1
ATOM 2998 O O . SER A 1 407 ? -19.123 -10.185 -68.184 1.00 34.86 409 SER A O 1
ATOM 3001 N N . ALA A 1 408 ? -20.477 -8.477 -68.755 1.00 32.14 410 ALA A N 1
ATOM 3002 C CA . ALA A 1 408 ? -20.354 -7.792 -67.477 1.00 31.23 410 ALA A CA 1
ATOM 3003 C C . ALA A 1 408 ? -20.920 -8.626 -66.335 1.00 28.44 410 ALA A C 1
ATOM 3004 O O . ALA A 1 408 ? -20.367 -8.638 -65.238 1.00 25.19 410 ALA A O 1
ATOM 3006 N N . ILE A 1 409 ? -22.030 -9.316 -66.580 1.00 32.91 411 ILE A N 1
ATOM 3007 C CA . ILE A 1 409 ? -22.607 -10.161 -65.539 1.00 30.15 411 ILE A CA 1
ATOM 3008 C C . ILE A 1 409 ? -21.683 -11.327 -65.200 1.00 21.73 411 ILE A C 1
ATOM 3009 O O . ILE A 1 409 ? -21.587 -11.729 -64.042 1.00 31.10 411 ILE A O 1
ATOM 3014 N N . LEU A 1 410 ? -20.997 -11.863 -66.205 1.00 26.65 412 LEU A N 1
ATOM 3015 C CA . LEU A 1 410 ? -20.043 -12.941 -65.965 1.00 35.25 412 LEU A CA 1
ATOM 3016 C C . LEU A 1 410 ? -18.923 -12.466 -65.041 1.00 31.10 412 LEU A C 1
ATOM 3017 O O . LEU A 1 410 ? -18.424 -13.229 -64.215 1.00 30.60 412 LEU A O 1
ATOM 3019 N N . LYS A 1 411 ? -18.554 -11.193 -65.168 1.00 30.12 413 LYS A N 1
ATOM 3020 C CA . LYS A 1 411 ? -17.463 -10.621 -64.376 1.00 20.58 413 LYS A CA 1
ATOM 3021 C C . LYS A 1 411 ? -17.892 -10.141 -62.992 1.00 21.99 413 LYS A C 1
ATOM 3022 O O . LYS A 1 411 ? -17.051 -9.765 -62.179 1.00 26.71 413 LYS A O 1
ATOM 3028 N N . ASN A 1 412 ? -19.197 -10.136 -62.736 1.00 22.88 414 ASN A N 1
ATOM 3029 C CA . ASN A 1 412 ? -19.733 -9.768 -61.423 1.00 19.38 414 ASN A CA 1
ATOM 3030 C C . ASN A 1 412 ? -19.592 -8.287 -61.049 1.00 25.51 414 ASN A C 1
ATOM 3031 O O . ASN A 1 412 ? -19.431 -7.959 -59.868 1.00 22.73 414 ASN A O 1
ATOM 3036 N N . TYR A 1 413 ? -19.650 -7.398 -62.038 1.00 17.37 415 TYR A N 1
ATOM 3037 C CA . TYR A 1 413 ? -19.707 -5.962 -61.755 1.00 17.09 415 TYR A CA 1
ATOM 3038 C C . TYR A 1 413 ? -20.801 -5.679 -60.729 1.00 16.22 415 TYR A C 1
ATOM 3039 O O . TYR A 1 413 ? -21.916 -6.197 -60.841 1.00 18.58 415 TYR A O 1
ATOM 3048 N N . SER A 1 414 ? -20.485 -4.864 -59.727 1.00 12.52 416 SER A N 1
ATOM 3049 C CA . SER A 1 414 ? -21.462 -4.517 -58.702 1.00 12.21 416 SER A CA 1
ATOM 3050 C C . SER A 1 414 ? -22.651 -3.783 -59.297 1.00 17.44 416 SER A C 1
ATOM 3051 O O . SER A 1 414 ? -23.787 -3.988 -58.871 1.00 13.00 416 SER A O 1
ATOM 3054 N N . TYR A 1 415 ? -22.383 -2.934 -60.287 1.00 16.11 417 TYR A N 1
ATOM 3055 C CA . TYR A 1 415 ? -23.424 -2.117 -60.908 1.00 24.31 417 TYR A CA 1
ATOM 3056 C C . TYR A 1 415 ? -23.336 -2.124 -62.427 1.00 19.13 417 TYR A C 1
ATOM 3057 O O . TYR A 1 415 ? -22.250 -2.015 -62.991 1.00 17.44 417 TYR A O 1
ATOM 3066 N N . LEU A 1 416 ? -24.485 -2.262 -63.082 1.00 12.20 418 LEU A N 1
ATOM 3067 C CA . LEU A 1 416 ? -24.564 -2.136 -64.538 1.00 13.27 418 LEU A CA 1
ATOM 3068 C C . LEU A 1 416 ? -25.231 -0.813 -64.903 1.00 20.55 418 LEU A C 1
ATOM 3069 O O . LEU A 1 416 ? -26.335 -0.522 -64.447 1.00 19.04 418 LEU A O 1
ATOM 3074 N N . ILE A 1 417 ? -24.554 -0.009 -65.719 1.00 16.37 419 ILE A N 1
ATOM 3075 C CA . ILE A 1 417 ? -25.066 1.306 -66.093 1.00 17.00 419 ILE A CA 1
ATOM 3076 C C . ILE A 1 417 ? -25.285 1.380 -67.606 1.00 23.89 419 ILE A C 1
ATOM 3077 O O . ILE A 1 417 ? -24.332 1.311 -68.389 1.00 20.07 419 ILE A O 1
ATOM 3082 N N . ILE A 1 418 ? -26.545 1.506 -68.014 1.00 22.44 420 ILE A N 1
ATOM 3083 C CA . ILE A 1 418 ? -26.897 1.502 -69.435 1.00 22.31 420 ILE A CA 1
ATOM 3084 C C . ILE A 1 418 ? -27.350 2.886 -69.885 1.00 27.55 420 ILE A C 1
ATOM 3085 O O . ILE A 1 418 ? -28.065 3.577 -69.154 1.00 23.91 420 ILE A O 1
ATOM 3090 N N . VAL A 1 419 ? -26.934 3.290 -71.084 1.00 22.21 421 VAL A N 1
ATOM 3091 C CA . VAL A 1 419 ? -27.340 4.581 -71.632 1.00 23.69 421 VAL A CA 1
ATOM 3092 C C . VAL A 1 419 ? -27.881 4.437 -73.048 1.00 27.22 421 VAL A C 1
ATOM 3093 O O . VAL A 1 419 ? -27.133 4.104 -73.968 1.00 13.98 421 VAL A O 1
ATOM 3097 N N . GLY A 1 420 ? -29.176 4.696 -73.214 1.00 24.82 422 GLY A N 1
ATOM 3098 C CA . GLY A 1 420 ? -29.795 4.715 -74.527 1.00 25.58 422 GLY A CA 1
ATOM 3099 C C . GLY A 1 420 ? -30.272 6.117 -74.849 1.00 26.36 422 GLY A C 1
ATOM 3100 O O . GLY A 1 420 ? -29.939 7.064 -74.135 1.00 23.75 422 GLY A O 1
ATOM 3101 N N . ASP A 1 421 ? -31.055 6.261 -75.914 1.00 23.43 423 ASP A N 1
ATOM 3102 C CA . ASP A 1 421 ? -31.527 7.578 -76.325 1.00 25.89 423 ASP A CA 1
ATOM 3103 C C . ASP A 1 421 ? -32.364 8.266 -75.249 1.00 18.77 423 ASP A C 1
ATOM 3104 O O . ASP A 1 421 ? -32.227 9.469 -75.028 1.00 22.86 423 ASP A O 1
ATOM 3109 N N . GLU A 1 422 ? -33.226 7.511 -74.574 1.00 24.07 424 GLU A N 1
ATOM 3110 C CA . GLU A 1 422 ? -34.054 8.095 -73.519 1.00 33.16 424 GLU A CA 1
ATOM 3111 C C . GLU A 1 422 ? -33.194 8.656 -72.388 1.00 34.17 424 GLU A C 1
ATOM 3112 O O . GLU A 1 422 ? -33.481 9.723 -71.842 1.00 25.00 424 GLU A O 1
ATOM 3118 N N . GLU A 1 423 ? -32.134 7.930 -72.042 1.00 30.82 425 GLU A N 1
ATOM 3119 C CA . GLU A 1 423 ? -31.223 8.369 -70.989 1.00 28.99 425 GLU A CA 1
ATOM 3120 C C . GLU A 1 423 ? -30.481 9.642 -71.377 1.00 25.30 425 GLU A C 1
ATOM 3121 O O . GLU A 1 423 ? -30.211 10.489 -70.526 1.00 23.79 425 GLU A O 1
ATOM 3127 N N . VAL A 1 424 ? -30.142 9.776 -72.656 1.00 23.93 426 VAL A N 1
ATOM 3128 C CA . VAL A 1 424 ? -29.500 10.996 -73.134 1.00 24.30 426 VAL A CA 1
ATOM 3129 C C . VAL A 1 424 ? -30.468 12.161 -73.000 1.00 23.97 426 VAL A C 1
ATOM 3130 O O . VAL A 1 424 ? -30.089 13.268 -72.614 1.00 29.92 426 VAL A O 1
ATOM 3134 N N . GLN A 1 425 ? -31.729 11.896 -73.313 1.00 29.51 427 GLN A N 1
ATOM 3135 C CA . GLN A 1 425 ? -32.760 12.918 -73.263 1.00 30.72 427 GLN A CA 1
ATOM 3136 C C . GLN A 1 425 ? -32.908 13.480 -71.851 1.00 26.73 427 GLN A C 1
ATOM 3137 O O . GLN A 1 425 ? -32.912 14.695 -71.654 1.00 31.06 427 GLN A O 1
ATOM 3143 N N . LEU A 1 426 ? -33.019 12.586 -70.873 1.00 25.45 428 LEU A N 1
ATOM 3144 C CA . LEU A 1 426 ? -33.152 12.983 -69.474 1.00 25.66 428 LEU A CA 1
ATOM 3145 C C . LEU A 1 426 ? -31.821 13.372 -68.857 1.00 25.22 428 LEU A C 1
ATOM 3146 O O . LEU A 1 426 ? -31.78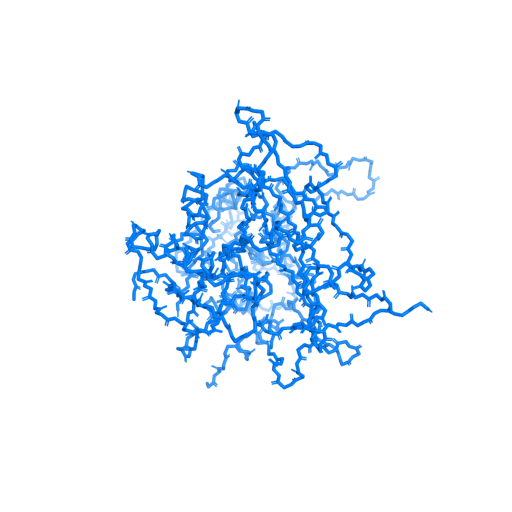4 13.977 -67.787 1.00 29.56 428 LEU A O 1
ATOM 3151 N N . GLN A 1 427 ? -30.727 13.014 -69.523 1.00 22.02 429 GLN A N 1
ATOM 3152 C CA . GLN A 1 427 ? -29.410 13.139 -68.908 1.00 27.11 429 GLN A CA 1
ATOM 3153 C C . GLN A 1 427 ? -29.440 12.437 -67.546 1.00 23.62 429 GLN A C 1
ATOM 3154 O O . GLN A 1 427 ? -28.983 12.977 -66.538 1.00 19.71 429 GLN A O 1
ATOM 3160 N N . LYS A 1 428 ? -30.010 11.235 -67.536 1.00 24.18 430 LYS A N 1
ATOM 3161 C CA . LYS A 1 428 ? -30.024 10.368 -66.365 1.00 23.26 430 LYS A CA 1
ATOM 3162 C C . LYS A 1 428 ? -29.689 8.959 -66.793 1.00 22.56 430 LYS A C 1
ATOM 3163 O O . LYS A 1 428 ? -30.152 8.503 -67.836 1.00 23.78 430 LYS A O 1
ATOM 3169 N N . TYR A 1 429 ? -28.885 8.274 -65.985 1.00 20.98 431 TYR A N 1
ATOM 3170 C CA . TYR A 1 429 ? -28.402 6.945 -66.334 1.00 17.11 431 TYR A CA 1
ATOM 3171 C C . TYR A 1 429 ? -29.289 5.852 -65.752 1.00 17.54 431 TYR A C 1
ATOM 3172 O O . TYR A 1 429 ? -29.775 5.965 -64.623 1.00 26.14 431 TYR A O 1
ATOM 3181 N N . ASN A 1 430 ? -29.485 4.788 -66.520 1.00 16.48 432 ASN A N 1
ATOM 3182 C CA . ASN A 1 430 ? -30.137 3.595 -66.012 1.00 19.02 432 ASN A CA 1
ATOM 3183 C C . ASN A 1 430 ? -29.126 2.760 -65.227 1.00 14.53 432 ASN A C 1
ATOM 3184 O O . ASN A 1 430 ? -28.229 2.146 -65.813 1.00 19.12 432 ASN A O 1
ATOM 3189 N N . ILE A 1 431 ? -29.263 2.743 -63.905 1.00 20.60 433 ILE A N 1
ATOM 3190 C CA . ILE A 1 431 ? -28.314 2.019 -63.066 1.00 18.16 433 ILE A CA 1
ATOM 3191 C C . ILE A 1 431 ? -28.991 0.959 -62.204 1.00 24.81 433 ILE A C 1
ATOM 3192 O O . ILE A 1 431 ? -29.957 1.245 -61.495 1.00 21.08 433 ILE A O 1
ATOM 3197 N N . ARG A 1 432 ? -28.479 -0.267 -62.277 1.00 22.55 434 ARG A N 1
ATOM 3198 C CA . ARG A 1 432 ? -29.040 -1.371 -61.505 1.00 24.93 434 ARG A CA 1
ATOM 3199 C C . ARG A 1 432 ? -27.951 -2.159 -60.791 1.00 20.37 434 ARG A C 1
ATOM 3200 O O . ARG A 1 432 ? -26.832 -2.278 -61.288 1.00 19.73 434 ARG A O 1
ATOM 3208 N N . GLU A 1 433 ? -28.288 -2.684 -59.616 1.00 19.07 435 GLU A N 1
ATOM 3209 C CA . GLU A 1 433 ? -27.348 -3.461 -58.820 1.00 18.58 435 GLU A CA 1
ATOM 3210 C C . GLU A 1 433 ? -27.259 -4.904 -59.320 1.00 31.57 435 GLU A C 1
ATOM 3211 O O . GLU A 1 433 ? -28.228 -5.454 -59.848 1.00 34.72 435 GLU A O 1
ATOM 3213 N N . ARG A 1 434 ? -26.088 -5.509 -59.161 1.00 26.50 436 ARG A N 1
ATOM 3214 C CA . ARG A 1 434 ? -25.849 -6.871 -59.631 1.00 26.96 436 ARG A CA 1
ATOM 3215 C C . ARG A 1 434 ? -26.870 -7.890 -59.110 1.00 34.75 436 ARG A C 1
ATOM 3216 O O . ARG A 1 434 ? -27.504 -8.594 -59.897 1.00 32.11 436 ARG A O 1
ATOM 3224 N N . ASP A 1 435 ? -27.026 -7.960 -57.788 1.00 36.31 437 ASP A N 1
ATOM 3225 C CA . ASP A 1 435 ? -27.815 -9.017 -57.147 1.00 44.00 437 ASP A CA 1
ATOM 3226 C C . ASP A 1 435 ? -29.299 -8.676 -57.032 1.00 57.02 437 ASP A C 1
ATOM 3227 O O . ASP A 1 435 ? -30.050 -9.353 -56.326 1.00 47.30 437 ASP A O 1
ATOM 3232 N N . ASN A 1 436 ? -29.711 -7.616 -57.719 1.00 39.48 438 ASN A N 1
ATOM 3233 C CA . ASN A 1 436 ? -31.105 -7.181 -57.723 1.00 43.59 438 ASN A CA 1
ATOM 3234 C C . ASN A 1 436 ? -31.423 -6.544 -59.070 1.00 48.43 438 ASN A C 1
ATOM 3235 O O . ASN A 1 436 ? -31.948 -5.430 -59.147 1.00 56.22 438 ASN A O 1
ATOM 3240 N N . ARG A 1 437 ? -31.094 -7.270 -60.134 1.00 38.50 439 ARG A N 1
ATOM 3241 C CA . ARG A 1 437 ? -31.209 -6.752 -61.492 1.00 52.25 439 ARG A CA 1
ATOM 3242 C C . ARG A 1 437 ? -32.625 -6.313 -61.866 1.00 58.14 439 ARG A C 1
ATOM 3243 O O . ARG A 1 437 ? -32.799 -5.527 -62.795 1.00 50.69 439 ARG A O 1
ATOM 3245 N N . LYS A 1 438 ? -33.636 -6.808 -61.156 1.00 50.05 440 LYS A N 1
ATOM 3246 C CA . LYS A 1 438 ? -35.020 -6.489 -61.522 1.00 58.24 440 LYS A CA 1
ATOM 3247 C C . LYS A 1 438 ? -35.419 -5.037 -61.254 1.00 59.72 440 LYS A C 1
ATOM 3248 O O . LYS A 1 438 ? -36.093 -4.424 -62.079 1.00 65.70 440 LYS A O 1
ATOM 3254 N N . SER A 1 439 ? -35.019 -4.494 -60.106 1.00 44.56 441 SER A N 1
ATOM 3255 C CA . SER A 1 439 ? -35.273 -3.086 -59.820 1.00 45.62 441 SER A CA 1
ATOM 3256 C C . SER A 1 439 ? -34.134 -2.229 -60.368 1.00 50.29 441 SER A C 1
ATOM 3257 O O . SER A 1 439 ? -33.078 -2.751 -60.734 1.00 40.20 441 SER A O 1
ATOM 3260 N N . PHE A 1 440 ? -34.347 -0.919 -60.428 1.00 38.67 442 PHE A N 1
ATOM 3261 C CA . PHE A 1 440 ? -33.318 -0.019 -60.937 1.00 30.34 442 PHE A CA 1
ATOM 3262 C C . PHE A 1 440 ? -33.623 1.431 -60.585 1.00 30.27 442 PHE A C 1
ATOM 3263 O O . PHE A 1 440 ? -34.689 1.746 -60.058 1.00 33.23 442 PHE A O 1
ATOM 3271 N N . GLU A 1 441 ? -32.669 2.309 -60.870 1.00 27.17 443 GLU A N 1
ATOM 3272 C CA . GLU A 1 441 ? -32.839 3.731 -60.617 1.00 17.78 443 GLU A CA 1
ATOM 3273 C C . GLU A 1 441 ? -32.402 4.521 -61.833 1.00 29.75 443 GLU A C 1
ATOM 3274 O O . GLU A 1 441 ? -31.614 4.043 -62.647 1.00 21.51 443 GLU A O 1
ATOM 3280 N N . LYS A 1 442 ? -32.918 5.737 -61.945 1.00 30.26 444 LYS A N 1
ATOM 3281 C CA . LYS A 1 442 ? -32.454 6.673 -62.951 1.00 33.78 444 LYS A CA 1
ATOM 3282 C C . LYS A 1 442 ? -31.818 7.842 -62.213 1.00 26.51 444 LYS A C 1
ATOM 3283 O O . LYS A 1 442 ? -32.502 8.617 -61.544 1.00 27.10 444 LYS A O 1
ATOM 3289 N N . LEU A 1 443 ? -30.497 7.945 -62.308 1.00 18.00 445 LEU A N 1
ATOM 3290 C CA . LEU A 1 443 ? -29.767 8.908 -61.502 1.00 19.55 445 LEU A CA 1
ATOM 3291 C C . LEU A 1 443 ? -28.897 9.804 -62.369 1.00 17.94 445 LEU A C 1
ATOM 3292 O O . LEU A 1 443 ? -28.446 9.397 -63.434 1.00 17.84 445 LEU A O 1
ATOM 3297 N N . THR A 1 444 ? -28.664 11.026 -61.905 1.00 14.56 446 THR A N 1
ATOM 3298 C CA . THR A 1 444 ? -27.712 11.917 -62.556 1.00 19.39 446 THR A CA 1
ATOM 3299 C C . THR A 1 444 ? -26.285 11.487 -62.242 1.00 17.21 446 THR A C 1
ATOM 3300 O O . THR A 1 444 ? -26.048 10.659 -61.357 1.00 22.27 446 THR A O 1
ATOM 3304 N N . MET A 1 445 ? -25.339 12.061 -62.969 1.00 17.81 447 MET A N 1
ATOM 3305 C CA . MET A 1 445 ? -23.929 11.818 -62.725 1.00 19.06 447 MET A CA 1
ATOM 3306 C C . MET A 1 445 ? -23.608 12.085 -61.259 1.00 20.88 447 MET A C 1
ATOM 3307 O O . MET A 1 445 ? -23.012 11.252 -60.575 1.00 19.09 447 MET A O 1
ATOM 3312 N N . SER A 1 446 ? -24.033 13.245 -60.776 1.00 14.41 448 SER A N 1
ATOM 3313 C CA . SER A 1 446 ? -23.756 13.662 -59.409 1.00 18.77 448 SER A CA 1
ATOM 3314 C C . SER A 1 446 ? -24.329 12.679 -58.381 1.00 23.92 448 SER A C 1
ATOM 3315 O O . SER A 1 446 ? -23.698 12.396 -57.362 1.00 20.06 448 SER A O 1
ATOM 3318 N N . GLN A 1 447 ? -25.522 12.155 -58.649 1.00 17.35 449 GLN A N 1
ATOM 3319 C CA . GLN A 1 447 ? -26.167 11.236 -57.712 1.00 16.86 449 GLN A CA 1
ATOM 3320 C C . GLN A 1 447 ? -25.464 9.886 -57.645 1.00 19.39 449 GLN A C 1
ATOM 3321 O O . GLN A 1 447 ? -25.445 9.242 -56.595 1.00 19.38 449 GLN A O 1
ATOM 3327 N N . ILE A 1 448 ? -24.890 9.451 -58.762 1.00 14.32 450 ILE A N 1
ATOM 3328 C CA . ILE A 1 448 ? -24.139 8.200 -58.767 1.00 15.58 450 ILE A CA 1
ATOM 3329 C C . ILE A 1 448 ? -22.818 8.368 -58.008 1.00 18.56 450 ILE A C 1
ATOM 3330 O O . ILE A 1 448 ? -22.395 7.472 -57.280 1.00 16.47 450 ILE A O 1
ATOM 3335 N N . TRP A 1 449 ? -22.185 9.526 -58.170 1.00 14.78 451 TRP A N 1
ATOM 3336 C CA . TRP A 1 449 ? -20.969 9.861 -57.431 1.00 18.75 451 TRP A CA 1
ATOM 3337 C C . TRP A 1 449 ? -21.189 9.754 -55.917 1.00 22.73 451 TRP A C 1
ATOM 3338 O O . TRP A 1 449 ? -20.452 9.053 -55.220 1.00 17.02 451 TRP A O 1
ATOM 3349 N N . GLU A 1 450 ? -22.213 10.437 -55.415 1.00 17.31 452 GLU A N 1
ATOM 3350 C CA . GLU A 1 450 ? -22.544 10.387 -53.993 1.00 21.54 452 GLU A CA 1
ATOM 3351 C C . GLU A 1 450 ? -22.977 8.994 -53.530 1.00 23.83 452 GLU A C 1
ATOM 3352 O O . GLU A 1 450 ? -22.650 8.574 -52.419 1.00 23.52 452 GLU A O 1
ATOM 3358 N N . LYS A 1 451 ? -23.718 8.283 -54.374 1.00 19.84 453 LYS A N 1
ATOM 3359 C CA . LYS A 1 451 ? -24.154 6.928 -54.048 1.00 15.83 453 LYS A CA 1
ATOM 3360 C C . LYS A 1 451 ? -22.952 6.021 -53.851 1.00 18.65 453 LYS A C 1
ATOM 3361 O O . LYS A 1 451 ? -22.856 5.314 -52.849 1.00 17.80 453 LYS A O 1
ATOM 3367 N N . PHE A 1 452 ? -22.039 6.041 -54.816 1.00 17.12 454 PHE A N 1
ATOM 3368 C CA . PHE A 1 452 ? -20.844 5.209 -54.747 1.00 22.02 454 PHE A CA 1
ATOM 3369 C C . PHE A 1 452 ? -19.977 5.585 -53.543 1.00 20.41 454 PHE A C 1
ATOM 3370 O O . PHE A 1 452 ? -19.407 4.711 -52.891 1.00 20.71 454 PHE A O 1
ATOM 3378 N N . ILE A 1 453 ? -19.896 6.877 -53.235 1.00 18.91 455 ILE A N 1
ATOM 3379 C CA . ILE A 1 453 ? -19.181 7.328 -52.037 1.00 15.81 455 ILE A CA 1
ATOM 3380 C C . ILE A 1 453 ? -19.759 6.707 -50.759 1.00 23.00 455 ILE A C 1
ATOM 3381 O O . ILE A 1 453 ? -19.038 6.073 -49.985 1.00 19.27 455 ILE A O 1
ATOM 3386 N N . GLU A 1 454 ? -21.058 6.885 -50.540 1.00 16.71 456 GLU A N 1
ATOM 3387 C CA . GLU A 1 454 ? -21.706 6.320 -49.357 1.00 23.50 456 GLU A CA 1
ATOM 3388 C C . GLU A 1 454 ? -21.519 4.803 -49.233 1.00 20.90 456 GLU A C 1
ATOM 3389 O O . GLU A 1 454 ? -21.348 4.287 -48.130 1.00 22.74 456 GLU A O 1
ATOM 3395 N N . LEU A 1 455 ? -21.540 4.091 -50.358 1.00 20.34 457 LEU A N 1
ATOM 3396 C CA . LEU A 1 455 ? -21.313 2.644 -50.350 1.00 25.02 457 LEU A CA 1
ATOM 3397 C C . LEU A 1 455 ? -19.913 2.281 -49.878 1.00 30.96 457 LEU A C 1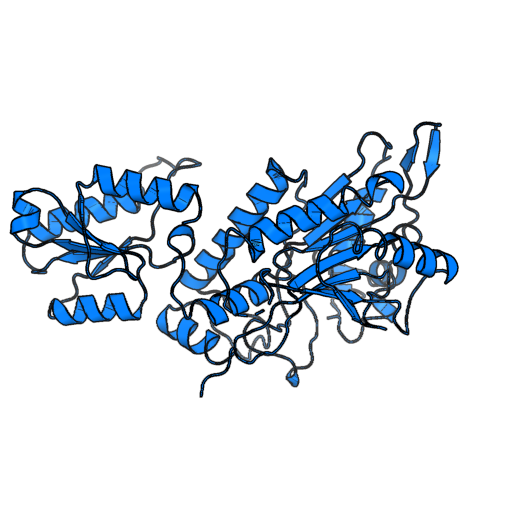
ATOM 3398 O O . LEU A 1 455 ? -19.743 1.391 -49.038 1.00 27.41 457 LEU A O 1
ATOM 3403 N N . GLU A 1 456 ? -18.910 2.964 -50.427 1.00 15.79 458 GLU A N 1
ATOM 3404 C CA . GLU A 1 456 ? -17.514 2.642 -50.130 1.00 27.04 458 GLU A CA 1
ATOM 3405 C C . GLU A 1 456 ? -17.163 3.084 -48.721 1.00 37.02 458 GLU A C 1
ATOM 3406 O O . GLU A 1 456 ? -16.433 2.394 -48.011 1.00 42.85 458 GLU A O 1
ATOM 3412 N N . LYS A 1 457 ? -17.687 4.236 -48.321 1.00 31.40 459 LYS A N 1
ATOM 3413 C CA . LYS A 1 457 ? -17.447 4.756 -46.984 1.00 40.94 459 LYS A CA 1
ATOM 3414 C C . LYS A 1 457 ? -17.737 3.688 -45.943 1.00 45.64 459 LYS A C 1
ATOM 3415 O O . LYS A 1 457 ? -16.888 3.373 -45.101 1.00 37.62 459 LYS A O 1
ATOM 3421 N N . ASN A 1 458 ? -18.939 3.123 -46.024 1.00 36.54 460 ASN A N 1
ATOM 3422 C CA . ASN A 1 458 ? -19.462 2.259 -44.972 1.00 47.30 460 ASN A CA 1
ATOM 3423 C C . ASN A 1 458 ? -19.489 0.772 -45.319 1.00 29.86 460 ASN A C 1
ATOM 3424 O O . ASN A 1 458 ? -20.315 0.017 -44.807 1.00 37.23 460 ASN A O 1
ATOM 3429 N N . TYR A 1 459 ? -18.581 0.367 -46.200 1.00 29.23 461 TYR A N 1
ATOM 3430 C CA . TYR A 1 459 ? -18.318 -1.044 -46.465 1.00 30.88 461 TYR A CA 1
ATOM 3431 C C . TYR A 1 459 ? -19.536 -1.828 -46.933 1.00 31.24 461 TYR A C 1
ATOM 3432 O O . TYR A 1 459 ? -19.746 -2.966 -46.514 1.00 27.66 461 TYR A O 1
ATOM 3441 N N . LYS A 1 460 ? -20.331 -1.218 -47.808 1.00 23.18 462 LYS A N 1
ATOM 3442 C CA . LYS A 1 460 ? -21.422 -1.927 -48.468 1.00 30.38 462 LYS A CA 1
ATOM 3443 C C . LYS A 1 460 ? -20.923 -2.505 -49.794 1.00 34.36 462 LYS A C 1
ATOM 3444 O O . LYS A 1 460 ? -19.961 -2.004 -50.385 1.00 32.41 462 LYS A O 1
#

Sequence (420 aa):
SATPATTMTSMVSQRQDLFMTDPLSSPGSMMFFLPNGAKIFNKLIEFMKLQQKFKFGFNEVVTPLIYKKTLWEKSGHWENYADDMMFKVETEYGLKPMNCPGHCLIFGKKDRSYNELPLRFSDFSPLHRNEASGALSGLTRRLRKFHQDDGHIFCTPSQVKSSEIFNSLKLIDIVYNKIFPFVAESNYFINFSTRPDDHFIGDLKVWNHAEQVLKKEILEEESGKPWKLNPGDGAFYGPKLDIMVVTDHLRKTHQVATIQLDFQLPEERFDLKFKDQDNSYKRPIMMIHRATFGSIERFMALLIDSNEGRWPFWLNPYQAVIIPVNTKNVQQLDMCTALQKKLRNELEADDMEPVPLNNDWHFNVDLDIRNEEPVGYRIKSAILKNYSYLIIVGDEEVQLQKYNIRERDNRKSFEKLTMSQIWEKFIELEKNYK

Secondary structure (DSSP, 8-state):
---HHHHHHHHHHHHT-EE--TTSTT--EE-HHHHHHHHHHHHHHHHHHHHTS--EE----SEEEHHHHHHHT-TTTSGGGS-EE---EEE-S-SHHHHHHHHTTS--BGGGPSEEEEE--EEE----TTT-BTTTB-SEEEEEEEEEEE-GGGHHHHHHHHHHHHHHIIIIIS-----SS-EEEEE---SS--S-HHHHHHHHHHHHHHHHHHT--EEEETT-S-SS--EEEEEEE-TTS-EEEEEEEEEESHHHHHTT--EE-TTS-EEPPEEEEEEEEEEHHHHHHHHHHHHTT---GGG-S--EEEEESSTT-HHHHHHHHHHHHHHH----TTSSPPPPTT-----EEE---SS-HHHHHHHHHHHT-SEEEEE-HHHHHHT-EEEEEGGGTTS-EEE-HHHHHHHHHHHHHTT-

CATH classification: 3.30.930.10 (+1 more: 3.40.50.800)

Organism: Saccharomyces cerevisiae (strain ATCC 204508 / S288c) (NCBI:txid559292)

Nearest PDB structures (foldseek):
  3uh0-assembly1_A-2  TM=1.002E+00  e=6.334E-96  Saccharomyces cerevisiae S288C
  3ugq-assembly1_A-2  TM=9.965E-01  e=5.619E-88  Saccharomyces cerevisiae S288C
  4eo4-assembly1_C  TM=9.881E-01  e=1.132E-85  Saccharomyces cerevisiae S288C
  4eo4-assembly1_A  TM=9.918E-01  e=9.466E-86  Saccharomyces cerevisiae S288C
  3ugt-assembly1_A  TM=9.603E-01  e=4.627E-78  Saccharomyces cerevisiae S288C

Foldseek 3Di:
DDDLLRLLVVLCVLQVAWDDDPVFQQDIGGDPQNVLLLVLVVVVVVCCVVPPQPEDEDEFDQKDAPVLCVLQVNCVVAVVFWDADPCNMTGAQDCVSRVLVVLQPDAAALVCPQHKYWYFDKHATNDDSVPRGHLQGGRIFTFRKMKTWHAPVCVLVSVVSLVVVLCCPQPNQADADVNTQWAKEWEAAAPAADDDVVVQVVLSVVVVVSVVVVVTHYHYHYRGADNQFIKIWIWGAFPVRDIGTAKMKGKGPGSQVSSVRWHQYPVRDTDGIIMIMITNRNTSRSSVSRSCSGCSQQFQQLSGLQAEEEEEQALPDPLSVVLSVVLQCLQQVDDDPPDPDDDDPPDHGHNYYYDSPPDHSVVVVVSSLSNNHQKYWYDYPVCSVVQWIWIDGNVCRPDTDTHHSVRVNVVSVVRNVRND

Radius of gyration: 24.88 Å; Cα contacts (8 Å, |Δi|>4): 815; chains: 1; bounding box: 61×51×75 Å

InterPro domains:
  IPR002314 Aminoacyl-tRNA synthetase, class II (G/ P/ S/T) [PF00587] (114-337)
  IPR002320 Threonine-tRNA ligase, class IIa [PR01047] (128-156)
  IPR002320 Threonine-tRNA ligase, class IIa [PR01047] (161-184)
  IPR002320 Threonine-tRNA ligase, class IIa [PR01047] (272-300)
  IPR002320 Threonine-tRNA ligase, class IIa [PR01047] (315-328)
  IPR002320 Threonine-tRNA ligase, class IIa [PR01047] (342-354)
  IPR002320 Threonine-tRNA ligase, class IIa [TIGR00418] (44-453)
  IPR004154 Anticodon-binding [PF03129] (349-456)
  IPR006195 Aminoacyl-tRNA synthetase, class II [PS50862] (67-342)
  IPR033728 Threonine-tRNA ligase catalytic core domain [cd00771] (44-347)
  IPR036621 Anticodon-binding domain superfamily [G3DSA:3.40.50.800] (339-462)
  IPR045864 Class II Aminoacyl-tRNA synthetase/Biotinyl protein ligase (BPL) and lipoyl protein ligase (LPL) [G3DSA:3.30.930.10] (33-338)
  IPR045864 Class II Aminoacyl-tRNA synthetase/Biotinyl protein ligase (BPL) and lipoyl protein ligase (LPL) [SSF55681] (44-334)
  IPR047246 Threonine-tRNA ligase, class IIa, anticodon-binding domain [cd00860] (347-459)

B-factor: mean 28.16, std 11.44, range [8.72, 83.73]

GO terms:
  GO:0004829 threonine-tRNA ligase activity (F, IDA)
  GO:0005739 mitochondrion (C, IDA)
  GO:0070159 mitochondrial threonyl-tRNA aminoacylation (P, IDA)
  GO:0004829 threonine-tRNA ligase activity (F, IMP)
  GO:0005739 mitochondrion (C, HDA)

Solvent-accessible surface area: 19945 Å² total; per-residue (Å²): 159,39,58,25,42,60,26,7,56,103,0,9,139,88,0,78,0,10,85,96,47,117,167,38,71,15,26,24,84,51,54,101,22,0,28,85,0,25,85,49,0,23,95,3,0,64,81,24,1,71,156,127,24,37,13,89,62,26,137,12,80,61,73,21,45,23,93,20,0,96,110,0,3,0,79,95,61,35,39,90,71,13,63,78,46,101,146,103,82,0,30,1,0,26,2,4,0,3,0,2,87,52,1,53,173,129,142,19,40,91,119,59,16,32,20,44,15,0,1,21,10,36,0,36,48,58,26,71,76,82,42,49,48,36,6,29,101,8,36,58,22,26,31,0,9,0,1,2,0,0,18,100,104,46,5,48,64,7,0,60,66,10,6,131,2,2,34,27,0,0,57,154,27,4,105,28,124,122,179,30,50,10,35,0,21,10,0,18,84,16,134,144,68,22,42,100,92,68,55,3,68,92,2,27,90,30,0,91,84,4,0,99,122,32,65,43,84,88,111,109,29,91,33,80,8,15,19,4,2,1,22,0,2,0,17,5,63,6,82,98,82,89,62,26,62,4,0,16,0,18,1,0,42,14,0,1,100,90,21,100,3,46,7,75,45,76,104,119,54,81,36,88,3,8,0,0,6,7,6,3,0,10,13,0,3,40,0,0,5,9,7,0,7,21,32,94,0,107,0,36,8,5,5,1,4,16,2,0,4,0,0,0,68,74,37,137,38,96,105,3,44,81,9,0,64,43,0,38,64,83,0,62,35,115,79,125,112,130,84,186,56,109,88,71,172,151,65,70,77,3,32,0,38,40,19,88,119,148,56,104,52,45,39,2,46,61,31,3,76,52,70,7,10,8,23,10,0,32,0,7,98,135,25,29,149,98,102,76,7,21,2,60,36,34,101,70,55,188,58,95,74,101,26,43,69,69,88,0,36,96,57,0,14,95,31,20,106,92,52,96